Protein AF-A0A0F4YVZ3-F1 (afdb_monomer)

pLDDT: mean 77.2, std 19.36, range [23.41, 97.5]

Secondary structure (DSSP, 8-state):
-HHHHHTTSS-HHHHHHHHHHHHHHHHHHHHHHHHHTTTTS-GGGTT-HHHHHHHHHHHHHHHHHHHH-TT-GGGTS--HHHHHTTHHHHHHHHHHHHTHHHHTTS-SPPPEE-GGGGGTT-GGGGGSTTHHHHHHHHHHHHHHHHHHHHHHHHHH-HHHHHHHH-HHHHHHHHHTT-----HHHHHHTTTTTT----HHHHHHHHHHHHHHHHHTT-S-HHHHHHHHHHHH---EE-TTS-EE-TT----GGGHHHHHHHHHHHIIIIIS-HHHHHHHHHHHHHTTTTTT---HHHHHHHHHHHHHTT--SPPHHHHHHHHHTT--EEPPPS-TTHHHHH-HHHHHHHHHHHHHHHHHHHHHHHHH-HHHHHHHHHHHHHHHTTS-----HHHHHHHHH-HHHHHSSS---SHHHHHHHHHHHTT-S-TT-TTS-----------HHHHHHHHHHTTSS-HHHHHHHHHHHHHHHHHHHHHHHTS-THHHHHHHTTTTS---SHHHHTS-----------------------------------------------

Solvent-accessible surface area (backbone atoms only — not comparable to full-atom values): 33014 Å² total; per-residue (Å²): 110,46,71,39,37,76,69,65,76,41,51,50,45,57,56,25,52,54,47,46,52,51,51,50,51,46,42,51,50,51,55,48,51,52,66,75,39,53,93,78,44,55,85,93,46,68,73,33,33,65,58,54,47,53,54,52,49,51,56,50,40,52,54,47,24,76,77,69,35,83,88,35,69,76,53,71,51,90,48,76,62,43,62,72,73,35,42,72,53,41,49,45,47,51,54,51,23,68,44,21,75,45,69,78,69,50,75,68,79,69,72,38,83,36,72,59,64,82,30,33,93,48,60,77,63,62,75,43,86,61,40,64,56,50,51,55,50,39,53,48,50,54,34,44,49,50,47,53,54,40,46,47,41,52,52,70,40,56,67,64,38,26,73,75,62,35,59,71,54,27,54,50,40,39,74,52,29,76,69,82,56,34,63,60,59,58,43,49,44,33,21,60,68,84,50,48,53,30,59,47,28,38,54,48,52,49,52,49,51,54,49,39,71,58,56,50,88,81,53,53,28,48,56,59,51,48,54,50,45,56,69,76,50,82,59,44,71,46,100,82,73,44,79,40,52,88,85,60,87,75,56,80,90,53,42,64,60,53,52,49,51,49,51,45,49,53,32,60,63,75,55,29,57,43,34,56,50,44,50,53,36,47,68,62,42,67,84,52,73,84,82,65,81,54,68,75,55,51,54,46,50,51,52,54,30,43,76,71,70,47,54,81,65,49,76,64,40,51,53,31,40,59,74,64,62,64,51,68,44,61,64,64,87,55,54,59,46,54,44,40,68,27,59,50,55,40,12,46,55,52,46,51,52,50,49,49,48,45,47,50,51,28,54,48,53,62,73,39,63,60,65,51,49,52,49,51,53,49,46,50,31,44,59,70,72,74,40,91,75,85,55,69,68,58,53,48,51,47,70,77,31,30,45,47,62,37,73,67,48,84,57,72,44,76,65,50,41,50,51,38,50,31,49,73,74,65,72,46,62,93,76,71,67,80,62,76,85,74,73,81,64,57,59,66,68,56,68,58,56,56,41,52,50,33,36,60,67,71,74,41,53,69,72,58,44,52,51,57,46,49,55,49,52,51,51,51,50,50,52,52,53,53,62,70,62,61,56,69,68,69,59,58,63,55,59,75,56,71,81,56,81,90,75,67,70,66,68,78,75,71,80,76,84,94,79,84,88,82,85,82,84,85,77,80,87,85,82,92,84,81,90,84,84,88,82,83,88,81,90,90,87,81,89,82,84,88,81,88,86,88,87,87,88,88,80,86,133

Structure (mmCIF, N/CA/C/O backbone):
data_AF-A0A0F4YVZ3-F1
#
_entry.id   AF-A0A0F4YVZ3-F1
#
loop_
_atom_site.group_PDB
_atom_site.id
_atom_site.type_symbol
_atom_site.label_atom_id
_atom_site.label_alt_id
_atom_site.label_comp_id
_atom_site.label_asym_id
_atom_site.label_entity_id
_atom_site.label_seq_id
_atom_site.pdbx_PDB_ins_code
_atom_site.Cartn_x
_atom_site.Cartn_y
_atom_site.Cartn_z
_atom_site.occupancy
_atom_site.B_iso_or_equiv
_atom_site.auth_seq_id
_atom_site.auth_comp_id
_atom_site.auth_asym_id
_atom_site.auth_atom_id
_atom_site.pdbx_PDB_model_num
ATOM 1 N N . PRO A 1 1 ? -0.438 -17.905 0.344 1.00 37.91 1 PRO A N 1
ATOM 2 C CA . PRO A 1 1 ? -0.960 -16.528 0.194 1.00 37.91 1 PRO A CA 1
ATOM 3 C C . PRO A 1 1 ? -2.198 -16.424 -0.717 1.00 37.91 1 PRO A C 1
ATOM 5 O O . PRO A 1 1 ? -3.290 -16.211 -0.208 1.00 37.91 1 PRO A O 1
ATOM 8 N N . GLY A 1 2 ? -2.071 -16.545 -2.046 1.00 35.28 2 GLY A N 1
ATOM 9 C CA . GLY A 1 2 ? -3.174 -16.170 -2.948 1.00 35.28 2 GLY A CA 1
ATOM 10 C C . GLY A 1 2 ? -4.212 -17.259 -3.270 1.00 35.28 2 GLY A C 1
ATOM 11 O O . GLY A 1 2 ? -5.335 -16.912 -3.624 1.00 35.28 2 GLY A O 1
ATOM 12 N N . GLN A 1 3 ? -3.920 -18.554 -3.070 1.00 40.25 3 GLN A N 1
ATOM 13 C CA . GLN A 1 3 ? -4.997 -19.563 -2.995 1.00 40.25 3 GLN A CA 1
ATOM 14 C C . GLN A 1 3 ? -5.904 -19.294 -1.788 1.00 40.25 3 GLN A C 1
ATOM 16 O O . GLN A 1 3 ? -7.119 -19.426 -1.877 1.00 40.25 3 GLN A O 1
ATOM 21 N N . ASP A 1 4 ? -5.303 -18.876 -0.680 1.00 50.62 4 ASP A N 1
ATOM 22 C CA . ASP A 1 4 ? -5.972 -18.625 0.594 1.00 50.62 4 ASP A CA 1
ATOM 23 C C . ASP A 1 4 ? -6.778 -17.317 0.504 1.00 50.62 4 ASP A C 1
ATOM 25 O O . ASP A 1 4 ? -7.923 -17.257 0.940 1.00 50.62 4 ASP A O 1
ATOM 29 N N . LEU A 1 5 ? -6.251 -16.302 -0.195 1.00 53.94 5 LEU A N 1
ATOM 30 C CA . LEU A 1 5 ? -6.986 -15.083 -0.554 1.00 53.94 5 LEU A CA 1
ATOM 31 C C . LEU A 1 5 ? -8.211 -15.389 -1.442 1.00 53.94 5 LEU A C 1
ATOM 33 O O . LEU A 1 5 ? -9.300 -14.889 -1.174 1.00 53.94 5 LEU A O 1
ATOM 37 N N . LYS A 1 6 ? -8.074 -16.287 -2.433 1.00 56.66 6 LYS A N 1
ATOM 38 C CA . LYS A 1 6 ? -9.193 -16.778 -3.270 1.00 56.66 6 LYS A CA 1
ATOM 39 C C . LYS A 1 6 ? -10.234 -17.601 -2.495 1.00 56.66 6 LYS A C 1
ATOM 41 O O . LYS A 1 6 ? -11.379 -17.676 -2.930 1.00 56.66 6 LYS A O 1
ATOM 46 N N . LYS A 1 7 ? -9.867 -18.187 -1.350 1.00 67.00 7 LYS A N 1
ATOM 47 C CA . LYS A 1 7 ? -10.786 -18.855 -0.405 1.00 67.00 7 LYS A CA 1
ATOM 48 C C . LYS A 1 7 ? -11.348 -17.914 0.673 1.00 67.00 7 LYS A C 1
ATOM 50 O O . LYS A 1 7 ? -12.203 -18.333 1.446 1.00 67.00 7 LYS A O 1
ATOM 55 N N . GLY A 1 8 ? -10.874 -16.667 0.751 1.00 63.34 8 GLY A N 1
ATOM 56 C CA . GLY A 1 8 ? -11.217 -15.714 1.815 1.00 63.34 8 GLY A CA 1
ATOM 57 C C . GLY A 1 8 ? -10.506 -15.953 3.157 1.00 63.34 8 GLY A C 1
ATOM 58 O O . GLY A 1 8 ? -10.843 -15.305 4.144 1.00 63.34 8 GLY A O 1
ATOM 59 N N . GLU A 1 9 ? -9.522 -16.855 3.210 1.00 72.19 9 GLU A N 1
ATOM 60 C CA . GLU A 1 9 ? -8.746 -17.196 4.412 1.00 72.19 9 GLU A CA 1
ATOM 61 C C . GLU A 1 9 ? -7.706 -16.113 4.768 1.00 72.19 9 GLU A C 1
ATOM 63 O O . GLU A 1 9 ? -7.396 -15.913 5.942 1.00 72.19 9 GLU A O 1
ATOM 68 N N . ILE A 1 10 ? -7.196 -15.375 3.773 1.00 74.50 10 ILE A N 1
ATOM 69 C CA . ILE A 1 10 ? -6.308 -14.216 3.965 1.00 74.50 10 ILE A CA 1
ATOM 70 C C . ILE A 1 10 ? -6.999 -12.964 3.423 1.00 74.50 10 ILE A C 1
ATOM 72 O O . ILE A 1 10 ? -7.378 -12.912 2.255 1.00 74.50 10 ILE A O 1
ATOM 76 N N . THR A 1 11 ? -7.132 -11.927 4.254 1.00 84.19 11 THR A N 1
ATOM 77 C CA . THR A 1 11 ? -7.681 -10.631 3.817 1.00 84.19 11 THR A CA 1
ATOM 78 C C . THR A 1 11 ? -6.596 -9.743 3.197 1.00 84.19 11 THR A C 1
ATOM 80 O O . THR A 1 11 ? -5.416 -9.863 3.536 1.00 84.19 11 THR A O 1
ATOM 83 N N . LEU A 1 12 ? -6.990 -8.790 2.342 1.00 86.56 12 LEU A N 1
ATOM 84 C CA . LEU A 1 12 ? -6.074 -7.819 1.715 1.00 86.56 12 LEU A CA 1
ATOM 85 C C . LEU A 1 12 ? -5.188 -7.072 2.729 1.00 86.56 12 LEU A C 1
ATOM 87 O O . LEU A 1 12 ? -4.022 -6.799 2.452 1.00 86.56 12 LEU A O 1
ATOM 91 N N . ILE A 1 13 ? -5.724 -6.777 3.916 1.00 87.44 13 ILE A N 1
ATOM 92 C CA . ILE A 1 13 ? -4.997 -6.103 5.001 1.00 87.44 13 ILE A CA 1
ATOM 93 C C . ILE A 1 13 ? -3.876 -6.993 5.548 1.00 87.44 13 ILE A C 1
ATOM 95 O O . ILE A 1 13 ? -2.760 -6.514 5.726 1.00 87.44 13 ILE A O 1
ATOM 99 N N . HIS A 1 14 ? -4.139 -8.286 5.770 1.00 87.06 14 HIS A N 1
ATOM 100 C CA . HIS A 1 14 ? -3.103 -9.228 6.204 1.00 87.06 14 HIS A CA 1
ATOM 101 C C . HIS A 1 14 ? -2.019 -9.377 5.133 1.00 87.06 14 HIS A C 1
ATOM 103 O O . HIS A 1 14 ? -0.839 -9.277 5.452 1.00 87.06 14 HIS A O 1
ATOM 109 N N . ALA A 1 15 ? -2.407 -9.532 3.861 1.00 87.31 15 ALA A N 1
ATOM 110 C CA . ALA A 1 15 ? -1.461 -9.612 2.747 1.00 87.31 15 ALA A CA 1
ATOM 111 C C . ALA A 1 15 ? -0.570 -8.358 2.652 1.00 87.31 15 ALA A C 1
ATOM 113 O O . ALA A 1 15 ? 0.648 -8.471 2.516 1.00 87.31 15 ALA A O 1
ATOM 114 N N . THR A 1 16 ? -1.165 -7.171 2.797 1.00 90.25 16 THR A N 1
ATOM 115 C CA . THR A 1 16 ? -0.452 -5.885 2.794 1.00 90.25 16 THR A CA 1
ATOM 116 C C . THR A 1 16 ? 0.491 -5.748 3.982 1.00 90.25 16 THR A C 1
ATOM 118 O O . THR A 1 16 ? 1.650 -5.395 3.791 1.00 90.25 16 THR A O 1
ATOM 121 N N . LEU A 1 17 ? 0.038 -6.065 5.199 1.00 89.50 17 LEU A N 1
ATOM 122 C CA . LEU A 1 17 ? 0.870 -5.979 6.398 1.00 89.50 17 LEU A CA 1
ATOM 123 C C . LEU A 1 17 ? 2.050 -6.958 6.334 1.00 89.50 17 LEU A C 1
ATOM 125 O O . LEU A 1 17 ? 3.182 -6.554 6.580 1.00 89.50 17 LEU A O 1
ATOM 129 N N . SER A 1 18 ? 1.816 -8.218 5.953 1.00 89.62 18 SER A N 1
ATOM 130 C CA . SER A 1 18 ? 2.891 -9.199 5.766 1.00 89.62 18 SER A CA 1
ATOM 131 C C . SER A 1 18 ? 3.879 -8.760 4.685 1.00 89.62 18 SER A C 1
ATOM 133 O O . SER A 1 18 ? 5.083 -8.832 4.906 1.00 89.62 18 SER A O 1
ATOM 135 N N . THR A 1 19 ? 3.391 -8.234 3.560 1.00 90.50 19 THR A N 1
ATOM 136 C CA . THR A 1 19 ? 4.243 -7.693 2.490 1.00 90.50 19 THR A CA 1
ATOM 137 C C . THR A 1 19 ? 5.082 -6.512 2.973 1.00 90.50 19 THR A C 1
ATOM 139 O O . THR A 1 19 ? 6.290 -6.501 2.766 1.00 90.50 19 THR A O 1
ATOM 142 N N . ALA A 1 20 ? 4.477 -5.551 3.672 1.00 91.12 20 ALA A N 1
ATOM 143 C CA . ALA A 1 20 ? 5.172 -4.401 4.245 1.00 91.12 20 ALA A CA 1
ATOM 144 C C . ALA A 1 20 ? 6.302 -4.824 5.202 1.00 91.12 20 ALA A C 1
ATOM 146 O O . ALA A 1 20 ? 7.406 -4.288 5.132 1.00 91.12 20 ALA A O 1
ATOM 147 N N . VAL A 1 21 ? 6.049 -5.830 6.048 1.00 90.94 21 VAL A N 1
ATOM 148 C CA . VAL A 1 21 ? 7.061 -6.438 6.925 1.00 90.94 21 VAL A CA 1
ATOM 149 C C . VAL A 1 21 ? 8.173 -7.106 6.105 1.00 90.94 21 VAL A C 1
ATOM 151 O O . VAL A 1 21 ? 9.344 -6.858 6.372 1.00 90.94 21 VAL A O 1
ATOM 154 N N . CYS A 1 22 ? 7.841 -7.907 5.088 1.00 91.19 22 CYS A N 1
ATOM 155 C CA . CYS A 1 22 ? 8.832 -8.564 4.228 1.00 91.19 22 CYS A CA 1
ATOM 156 C C . CYS A 1 22 ? 9.723 -7.563 3.474 1.00 91.19 22 CYS A C 1
ATOM 158 O O . CYS A 1 22 ? 10.937 -7.744 3.447 1.00 91.19 22 CYS A O 1
ATOM 160 N N . LEU A 1 23 ? 9.151 -6.494 2.911 1.00 91.25 23 LEU A N 1
ATOM 161 C CA . LEU A 1 23 ? 9.907 -5.452 2.205 1.00 91.25 23 LEU A CA 1
ATOM 162 C C . LEU A 1 23 ? 10.869 -4.698 3.129 1.00 91.25 23 LEU A C 1
ATOM 164 O O . LEU A 1 23 ? 11.964 -4.338 2.705 1.00 91.25 23 LEU A O 1
ATOM 168 N N . GLU A 1 24 ? 10.490 -4.483 4.388 1.00 91.00 24 GLU A N 1
ATOM 169 C CA . GLU A 1 24 ? 11.362 -3.859 5.386 1.00 91.00 24 GLU A CA 1
ATOM 170 C C . GLU A 1 24 ? 12.449 -4.826 5.891 1.00 91.00 24 GLU A C 1
ATOM 172 O O . GLU A 1 24 ? 13.587 -4.410 6.096 1.00 91.00 24 GLU A O 1
ATOM 177 N N . LEU A 1 25 ? 12.160 -6.128 6.009 1.00 91.19 25 LEU A N 1
ATOM 178 C CA . LEU A 1 25 ? 13.180 -7.149 6.291 1.00 91.19 25 LEU A CA 1
ATOM 179 C C . LEU A 1 25 ? 14.215 -7.259 5.161 1.00 91.19 25 LEU A C 1
ATOM 181 O O . LEU A 1 25 ? 15.408 -7.327 5.446 1.00 91.19 25 LEU A O 1
ATOM 185 N N . VAL A 1 26 ? 13.784 -7.219 3.893 1.00 91.31 26 VAL A N 1
ATOM 186 C CA . VAL A 1 26 ? 14.695 -7.186 2.733 1.00 91.31 26 VAL A CA 1
ATOM 187 C C . VAL A 1 26 ? 15.567 -5.932 2.765 1.00 91.31 26 VAL A C 1
ATOM 189 O O . VAL A 1 26 ? 16.772 -6.040 2.573 1.00 91.31 26 VAL A O 1
ATOM 192 N N . ARG A 1 27 ? 15.001 -4.764 3.091 1.00 90.50 27 ARG A N 1
ATOM 193 C CA . ARG A 1 27 ? 15.754 -3.505 3.234 1.00 90.50 27 ARG A CA 1
ATOM 194 C C . ARG A 1 27 ? 16.819 -3.569 4.333 1.00 90.50 27 ARG A C 1
ATOM 196 O O . ARG A 1 27 ? 17.931 -3.080 4.148 1.00 90.50 27 ARG A O 1
ATOM 203 N N . LEU A 1 28 ? 16.487 -4.171 5.477 1.00 90.75 28 LEU A N 1
ATOM 204 C CA . LEU A 1 28 ? 17.422 -4.359 6.589 1.00 90.75 28 LEU A CA 1
ATOM 205 C C . LEU A 1 28 ? 18.543 -5.346 6.229 1.00 90.75 28 LEU A C 1
ATOM 207 O O . LEU A 1 28 ? 19.702 -5.071 6.534 1.00 90.75 28 LEU A O 1
ATOM 211 N N . ALA A 1 29 ? 18.219 -6.444 5.539 1.00 90.31 29 ALA A N 1
ATOM 212 C CA . ALA A 1 29 ? 19.204 -7.405 5.047 1.00 90.31 29 ALA A CA 1
ATOM 213 C C . ALA A 1 29 ? 20.108 -6.803 3.954 1.00 90.31 29 ALA A C 1
ATOM 215 O O . ALA A 1 29 ? 21.317 -7.022 3.973 1.00 90.31 29 ALA A O 1
ATOM 216 N N . GLU A 1 30 ? 19.549 -5.997 3.043 1.00 87.25 30 GLU A N 1
ATOM 217 C CA . GLU A 1 30 ? 20.301 -5.220 2.051 1.00 87.25 30 GLU A CA 1
ATOM 218 C C . GLU A 1 30 ? 21.317 -4.312 2.764 1.00 87.25 30 GLU A C 1
ATOM 220 O O . GLU A 1 30 ? 22.521 -4.439 2.539 1.00 87.25 30 GLU A O 1
ATOM 225 N N . GLU A 1 31 ? 20.869 -3.475 3.708 1.00 88.44 31 GLU A N 1
ATOM 226 C CA . GLU A 1 31 ? 21.764 -2.647 4.528 1.00 88.44 31 GLU A CA 1
ATOM 227 C C . GLU A 1 31 ? 22.859 -3.452 5.249 1.00 88.44 31 GLU A C 1
ATOM 229 O O . GLU A 1 31 ? 23.993 -2.980 5.348 1.00 88.44 31 GLU A O 1
ATOM 234 N N . GLU A 1 32 ? 22.535 -4.624 5.802 1.00 89.75 32 GLU A N 1
ATOM 235 C CA . GLU A 1 32 ? 23.493 -5.472 6.517 1.00 89.75 32 GLU A CA 1
ATOM 236 C C . GLU A 1 32 ? 24.575 -6.011 5.572 1.00 89.75 32 GLU A C 1
ATOM 238 O O . GLU A 1 32 ? 25.763 -5.908 5.882 1.00 89.75 32 GLU A O 1
ATOM 243 N N . VAL A 1 33 ? 24.189 -6.492 4.386 1.00 85.81 33 VAL A N 1
ATOM 244 C CA . VAL A 1 33 ? 25.120 -6.951 3.343 1.00 85.81 33 VAL A CA 1
ATOM 245 C C . VAL A 1 33 ? 26.056 -5.818 2.914 1.00 85.81 33 VAL A C 1
ATOM 247 O O . VAL A 1 33 ? 27.273 -6.004 2.943 1.00 85.81 33 VAL A O 1
ATOM 250 N N . TYR A 1 34 ? 25.545 -4.620 2.604 1.00 84.06 34 TYR A N 1
ATOM 251 C CA . TYR A 1 34 ? 26.421 -3.493 2.248 1.00 84.06 34 TYR A CA 1
ATOM 252 C C . TYR A 1 34 ? 27.372 -3.109 3.395 1.00 84.06 34 TYR A C 1
ATOM 254 O O . TYR A 1 34 ? 28.550 -2.868 3.139 1.00 84.06 34 TYR A O 1
ATOM 262 N N . LYS A 1 35 ? 26.918 -3.130 4.659 1.00 86.94 35 LYS A N 1
ATOM 263 C CA . LYS A 1 35 ? 27.773 -2.868 5.838 1.00 86.94 35 LYS A CA 1
ATOM 264 C C . LYS A 1 35 ? 28.850 -3.938 6.052 1.00 86.94 35 LYS A C 1
ATOM 266 O O . LYS A 1 35 ? 29.956 -3.598 6.465 1.00 86.94 35 LYS A O 1
ATOM 271 N N . MET A 1 36 ? 28.555 -5.210 5.780 1.00 88.06 36 MET A N 1
ATOM 272 C CA . MET A 1 36 ? 29.529 -6.306 5.890 1.00 88.06 36 MET A CA 1
ATOM 273 C C . MET A 1 36 ? 30.582 -6.273 4.774 1.00 88.06 36 MET A C 1
ATOM 275 O O . MET A 1 36 ? 31.735 -6.630 5.012 1.00 88.06 36 MET A O 1
ATOM 279 N N . PHE A 1 37 ? 30.209 -5.817 3.575 1.00 84.19 37 PHE A N 1
ATOM 280 C CA . PHE A 1 37 ? 31.052 -5.853 2.376 1.00 84.19 37 PHE A CA 1
ATOM 281 C C . PHE A 1 37 ? 31.500 -4.460 1.885 1.00 84.19 37 PHE A C 1
ATOM 283 O O . PHE A 1 37 ? 31.770 -4.280 0.697 1.00 84.19 37 PHE A O 1
ATOM 290 N N . LEU A 1 38 ? 31.663 -3.484 2.790 1.00 81.94 38 LEU A N 1
ATOM 291 C CA . LEU A 1 38 ? 32.152 -2.121 2.482 1.00 81.94 38 LEU A CA 1
ATOM 292 C C . LEU A 1 38 ? 33.515 -2.076 1.759 1.00 81.94 38 LEU A C 1
ATOM 294 O O . LEU A 1 38 ? 33.843 -1.088 1.114 1.00 81.94 38 LEU A O 1
ATOM 298 N N . SER A 1 39 ? 34.332 -3.128 1.850 1.00 83.75 39 SER A N 1
ATOM 299 C CA . SER A 1 39 ? 35.589 -3.245 1.092 1.00 83.75 39 SER A CA 1
ATOM 300 C C . SER A 1 39 ? 35.396 -3.662 -0.374 1.00 83.75 39 SER A C 1
ATOM 302 O O . SER A 1 39 ? 36.324 -3.540 -1.171 1.00 83.75 39 SER A O 1
ATOM 304 N N . VAL A 1 40 ? 34.212 -4.171 -0.729 1.00 81.44 40 VAL A N 1
ATOM 305 C CA . VAL A 1 40 ? 33.849 -4.688 -2.061 1.00 81.44 40 VAL A CA 1
ATOM 306 C C . VAL A 1 40 ? 32.963 -3.697 -2.825 1.00 81.44 40 VAL A C 1
ATOM 308 O O . VAL A 1 40 ? 33.046 -3.630 -4.057 1.00 81.44 40 VAL A O 1
ATOM 311 N N . PHE A 1 41 ? 32.146 -2.928 -2.098 1.00 80.00 41 PHE A N 1
ATOM 312 C CA . PHE A 1 41 ? 31.258 -1.885 -2.612 1.00 80.00 41 PHE A CA 1
ATOM 313 C C . PHE A 1 41 ? 31.826 -0.489 -2.292 1.00 80.00 41 PHE A C 1
ATOM 315 O O . PHE A 1 41 ? 31.909 -0.135 -1.117 1.00 80.00 41 PHE A O 1
ATOM 322 N N . PRO A 1 42 ? 32.214 0.320 -3.297 1.00 78.12 42 PRO A N 1
ATOM 323 C CA . PRO A 1 42 ? 32.620 1.708 -3.081 1.00 78.12 42 PRO A CA 1
ATOM 324 C C . PRO A 1 42 ? 31.517 2.521 -2.391 1.00 78.12 42 PRO A C 1
ATOM 326 O O . PRO A 1 42 ? 30.338 2.327 -2.682 1.00 78.12 42 PRO A O 1
ATOM 329 N N . GLU A 1 43 ? 31.875 3.503 -1.554 1.00 77.12 43 GLU A N 1
ATOM 330 C CA . GLU A 1 43 ? 30.876 4.330 -0.848 1.00 77.12 43 GLU A CA 1
ATOM 331 C C . GLU A 1 43 ? 29.899 5.053 -1.797 1.00 77.12 43 GLU A C 1
ATOM 333 O O . GLU A 1 43 ? 28.746 5.295 -1.438 1.00 77.12 43 GLU A O 1
ATOM 338 N N . SER A 1 44 ? 30.340 5.348 -3.025 1.00 73.31 44 SER A N 1
ATOM 339 C CA . SER A 1 44 ? 29.542 5.936 -4.108 1.00 73.31 44 SER A CA 1
ATOM 340 C C . SER A 1 44 ? 28.516 4.987 -4.747 1.00 73.31 44 SER A C 1
ATOM 342 O O . SER A 1 44 ? 27.668 5.448 -5.506 1.00 73.31 44 SER A O 1
ATOM 344 N N . GLU A 1 45 ? 28.591 3.682 -4.473 1.00 70.38 45 GLU A N 1
ATOM 345 C CA . GLU A 1 45 ? 27.723 2.632 -5.035 1.00 70.38 45 GLU A CA 1
ATOM 346 C C . GLU A 1 45 ? 26.831 1.948 -3.982 1.00 70.38 45 GLU A C 1
ATOM 348 O O . GLU A 1 45 ? 26.087 1.016 -4.305 1.00 70.38 45 GLU A O 1
ATOM 353 N N . ASN A 1 46 ? 26.885 2.403 -2.725 1.00 66.62 46 ASN A N 1
ATOM 354 C CA . ASN A 1 46 ? 26.082 1.871 -1.625 1.00 66.62 46 ASN A CA 1
ATOM 355 C C . ASN A 1 46 ? 24.586 1.791 -1.995 1.00 66.62 46 ASN A C 1
ATOM 357 O O . ASN A 1 46 ? 23.994 2.784 -2.418 1.00 66.62 46 ASN A O 1
ATOM 361 N N . LEU A 1 47 ? 23.975 0.616 -1.786 1.00 73.25 47 LEU A N 1
ATOM 362 C CA . LEU A 1 47 ? 22.564 0.306 -2.089 1.00 73.25 47 LEU A CA 1
ATOM 363 C C . LEU A 1 47 ? 22.189 0.307 -3.593 1.00 73.25 47 LEU A C 1
ATOM 365 O O . LEU A 1 47 ? 21.012 0.395 -3.943 1.00 73.25 47 LEU A O 1
ATOM 369 N N . SER A 1 48 ? 23.160 0.205 -4.509 1.00 85.00 48 SER A N 1
ATOM 370 C CA . SER A 1 48 ? 22.896 0.043 -5.948 1.00 85.00 48 SER A CA 1
ATOM 371 C C . SER A 1 48 ? 22.701 -1.426 -6.341 1.00 85.00 48 SER A C 1
ATOM 373 O O . SER A 1 48 ? 23.659 -2.203 -6.323 1.00 85.00 48 SER A O 1
ATOM 375 N N . TYR A 1 49 ? 21.500 -1.788 -6.810 1.00 88.25 49 TYR A N 1
ATOM 376 C CA . TYR A 1 49 ? 21.206 -3.115 -7.375 1.00 88.25 49 TYR A CA 1
ATOM 377 C C . TYR A 1 49 ? 22.200 -3.500 -8.483 1.00 88.25 49 TYR A C 1
ATOM 379 O O . TYR A 1 49 ? 22.683 -4.626 -8.505 1.00 88.25 49 TYR A O 1
ATOM 387 N N . VAL A 1 50 ? 22.593 -2.547 -9.340 1.00 85.25 50 VAL A N 1
ATOM 388 C CA . VAL A 1 50 ? 23.596 -2.767 -10.402 1.00 85.25 50 VAL A CA 1
ATOM 389 C C . VAL A 1 50 ? 24.944 -3.187 -9.825 1.00 85.25 50 VAL A C 1
ATOM 391 O O . VAL A 1 50 ? 25.590 -4.075 -10.370 1.00 85.25 50 VAL A O 1
ATOM 394 N N . ALA A 1 51 ? 25.371 -2.586 -8.711 1.00 85.00 51 ALA A N 1
ATOM 395 C CA . ALA A 1 51 ? 26.629 -2.958 -8.075 1.00 85.00 51 ALA A CA 1
ATOM 396 C C . ALA A 1 51 ? 26.556 -4.389 -7.523 1.00 85.00 51 ALA A C 1
ATOM 398 O O . ALA A 1 51 ? 27.485 -5.165 -7.734 1.00 85.00 51 ALA A O 1
ATOM 399 N N . LEU A 1 52 ? 25.441 -4.774 -6.887 1.00 84.38 52 LEU A N 1
ATOM 400 C CA . LEU A 1 52 ? 25.243 -6.146 -6.414 1.00 84.38 52 LEU A CA 1
ATOM 401 C C . LEU A 1 52 ? 25.215 -7.150 -7.576 1.00 84.38 52 LEU A C 1
ATOM 403 O O . LEU A 1 52 ? 25.971 -8.121 -7.552 1.00 84.38 52 LEU A O 1
ATOM 407 N N . VAL A 1 53 ? 24.397 -6.896 -8.604 1.00 82.94 53 VAL A N 1
ATOM 408 C CA . VAL A 1 53 ? 24.295 -7.755 -9.792 1.00 82.94 53 VAL A CA 1
ATOM 409 C C . VAL A 1 53 ? 25.643 -7.882 -10.479 1.00 82.94 53 VAL A C 1
ATOM 411 O O . VAL A 1 53 ? 26.060 -9.000 -10.733 1.00 82.94 53 VAL A O 1
ATOM 414 N N . ASN A 1 54 ? 26.389 -6.796 -10.686 1.00 80.44 54 ASN A N 1
ATOM 415 C CA . ASN A 1 54 ? 27.716 -6.879 -11.296 1.00 80.44 54 ASN A CA 1
ATOM 416 C C . ASN A 1 54 ? 28.685 -7.742 -10.473 1.00 80.44 54 ASN A C 1
ATOM 418 O O . ASN A 1 54 ? 29.507 -8.437 -11.061 1.00 80.44 54 ASN A O 1
ATOM 422 N N . LYS A 1 55 ? 28.626 -7.744 -9.133 1.00 81.75 55 LYS A N 1
ATOM 423 C CA . LYS A 1 55 ? 29.479 -8.638 -8.324 1.00 81.75 55 LYS A CA 1
ATOM 424 C C . LYS A 1 55 ? 29.039 -10.102 -8.428 1.00 81.75 55 LYS A C 1
ATOM 426 O O . LYS A 1 55 ? 29.899 -10.966 -8.578 1.00 81.75 55 LYS A O 1
ATOM 431 N N . ILE A 1 56 ? 27.733 -10.376 -8.377 1.00 77.81 56 ILE A N 1
ATOM 432 C CA . ILE A 1 56 ? 27.180 -11.738 -8.488 1.00 77.81 56 ILE A CA 1
ATOM 433 C C . ILE A 1 56 ? 27.407 -12.294 -9.898 1.00 77.81 56 ILE A C 1
ATOM 435 O O . ILE A 1 56 ? 28.015 -13.349 -10.040 1.00 77.81 56 ILE A O 1
ATOM 439 N N . TYR A 1 57 ? 27.002 -11.550 -10.928 1.00 73.44 57 TYR A N 1
ATOM 440 C CA . TYR A 1 57 ? 27.147 -11.915 -12.333 1.00 73.44 57 TYR A CA 1
ATOM 441 C C . TYR A 1 57 ? 28.609 -12.138 -12.705 1.00 73.44 57 TYR A C 1
ATOM 443 O O . TYR A 1 57 ? 28.920 -13.177 -13.261 1.00 73.44 57 TYR A O 1
ATOM 451 N N . ASN A 1 58 ? 29.539 -11.244 -12.340 1.00 73.88 58 ASN A N 1
ATOM 452 C CA . ASN A 1 58 ? 30.956 -11.509 -12.612 1.00 73.88 58 ASN A CA 1
ATOM 453 C C . ASN A 1 58 ? 31.471 -12.739 -11.848 1.00 73.88 58 ASN A C 1
ATOM 455 O O . ASN A 1 58 ? 32.318 -13.448 -12.374 1.00 73.88 58 ASN A O 1
ATOM 459 N N . SER A 1 59 ? 30.974 -13.034 -10.640 1.00 74.56 59 SER A N 1
ATOM 460 C CA . SER A 1 59 ? 31.362 -14.259 -9.927 1.00 74.56 59 SER A CA 1
ATOM 461 C C . SER A 1 59 ? 30.836 -15.533 -10.599 1.00 74.56 59 SER A C 1
ATOM 463 O O . SER A 1 59 ? 31.538 -16.541 -10.591 1.00 74.56 59 SER A O 1
ATOM 465 N N . ASP A 1 60 ? 29.622 -15.503 -11.150 1.00 75.25 60 ASP A N 1
ATOM 466 C CA . ASP A 1 60 ? 28.996 -16.633 -11.849 1.00 75.25 60 ASP A CA 1
ATOM 467 C C . ASP A 1 60 ? 29.561 -16.808 -13.269 1.00 75.25 60 ASP A C 1
ATOM 469 O O . ASP A 1 60 ? 30.021 -17.888 -13.635 1.00 75.25 60 ASP A O 1
ATOM 473 N N . ALA A 1 61 ? 29.639 -15.717 -14.032 1.00 65.94 61 ALA A N 1
ATOM 474 C CA . ALA A 1 61 ? 30.206 -15.677 -15.372 1.00 65.94 61 ALA A CA 1
ATOM 475 C C . ALA A 1 61 ? 31.704 -16.007 -15.381 1.00 65.94 61 ALA A C 1
ATOM 477 O O . ALA A 1 61 ? 32.151 -16.667 -16.308 1.00 65.94 61 ALA A O 1
ATOM 478 N N . LEU A 1 62 ? 32.490 -15.647 -14.353 1.00 60.94 62 LEU A N 1
ATOM 479 C CA . LEU A 1 62 ? 33.862 -16.165 -14.216 1.00 60.94 62 LEU A CA 1
ATOM 480 C C . LEU A 1 62 ? 33.881 -17.671 -13.925 1.00 60.94 62 LEU A C 1
ATOM 482 O O . LEU A 1 62 ? 34.800 -18.353 -14.367 1.00 60.94 62 LEU A O 1
ATOM 486 N N . GLY A 1 63 ? 32.884 -18.208 -13.216 1.00 67.81 63 GLY A N 1
ATOM 487 C CA . GLY A 1 63 ? 32.690 -19.654 -13.076 1.00 67.81 63 GLY A CA 1
ATOM 488 C C . GLY A 1 63 ? 32.493 -20.316 -14.441 1.00 67.81 63 GLY A C 1
ATOM 489 O O . GLY A 1 63 ? 33.312 -21.140 -14.841 1.00 67.81 63 GLY A O 1
ATOM 490 N N . ARG A 1 64 ? 31.478 -19.868 -15.193 1.00 66.75 64 ARG A N 1
ATOM 491 C CA . ARG A 1 64 ? 31.152 -20.370 -16.540 1.00 66.75 64 ARG A CA 1
ATOM 492 C C . ARG A 1 64 ? 32.284 -20.162 -17.553 1.00 66.75 64 ARG A C 1
ATOM 494 O O . ARG A 1 64 ? 32.631 -21.081 -18.285 1.00 66.75 64 ARG A O 1
ATOM 501 N N . ALA A 1 65 ? 32.929 -18.998 -17.569 1.00 55.72 65 ALA A N 1
ATOM 502 C CA . ALA A 1 65 ? 34.007 -18.683 -18.509 1.00 55.72 65 ALA A CA 1
ATOM 503 C C . ALA A 1 65 ? 35.308 -19.461 -18.239 1.00 55.72 65 ALA A C 1
ATOM 505 O O . ALA A 1 65 ? 36.100 -19.645 -19.161 1.00 55.72 65 ALA A O 1
ATOM 506 N N . ASN A 1 66 ? 35.531 -19.959 -17.016 1.00 61.97 66 ASN A N 1
ATOM 507 C CA . ASN A 1 66 ? 36.613 -20.915 -16.746 1.00 61.97 66 ASN A CA 1
ATOM 508 C C . ASN A 1 66 ? 36.331 -22.310 -17.340 1.00 61.97 66 ASN A C 1
ATOM 510 O O . ASN A 1 66 ? 37.268 -23.087 -17.523 1.00 61.97 66 ASN A O 1
ATOM 514 N N . GLU A 1 67 ? 35.067 -22.627 -17.630 1.00 62.84 67 GLU A N 1
ATOM 515 C CA . GLU A 1 67 ? 34.631 -23.896 -18.224 1.00 62.84 67 GLU A CA 1
ATOM 516 C C . GLU A 1 67 ? 34.462 -23.788 -19.756 1.00 62.84 67 GLU A C 1
ATOM 518 O O . GLU A 1 67 ? 34.846 -24.714 -20.470 1.00 62.84 67 GLU A O 1
ATOM 523 N N . HIS A 1 68 ? 33.975 -22.644 -20.261 1.00 58.28 68 HIS A N 1
ATOM 524 C CA . HIS A 1 68 ? 33.559 -22.440 -21.662 1.00 58.28 68 HIS A CA 1
ATOM 525 C C . HIS A 1 68 ? 34.333 -21.347 -22.436 1.00 58.28 68 HIS A C 1
ATOM 527 O O . HIS A 1 68 ? 34.399 -21.381 -23.663 1.00 58.28 68 HIS A O 1
ATOM 533 N N . GLY A 1 69 ? 34.991 -20.408 -21.748 1.00 56.75 69 GLY A N 1
ATOM 534 C CA . GLY A 1 69 ? 35.603 -19.212 -22.349 1.00 56.75 69 GLY A CA 1
ATOM 535 C C . GLY A 1 69 ? 34.713 -17.962 -22.267 1.00 56.75 69 GLY A C 1
ATOM 536 O O . GLY A 1 69 ? 33.513 -18.048 -22.034 1.00 56.75 69 GLY A O 1
ATOM 537 N N . ILE A 1 70 ? 35.319 -16.776 -22.410 1.00 48.91 70 ILE A N 1
ATOM 538 C CA . ILE A 1 70 ? 34.625 -15.476 -22.253 1.00 48.91 70 ILE A CA 1
ATOM 539 C C . ILE A 1 70 ? 33.767 -15.123 -23.480 1.00 48.91 70 ILE A C 1
ATOM 541 O O . ILE A 1 70 ? 32.742 -14.465 -23.332 1.00 48.91 70 ILE A O 1
ATOM 545 N N . ASP A 1 71 ? 34.168 -15.580 -24.668 1.00 57.50 71 ASP A N 1
ATOM 546 C CA . ASP A 1 71 ? 33.504 -15.274 -25.943 1.00 57.50 71 ASP A CA 1
ATOM 547 C C . ASP A 1 71 ? 32.391 -16.287 -26.309 1.00 57.50 71 ASP A C 1
ATOM 549 O O . ASP A 1 71 ? 31.878 -16.262 -27.427 1.00 57.50 71 ASP A O 1
ATOM 553 N N . ASP A 1 72 ? 32.039 -17.211 -25.404 1.00 67.19 72 ASP A N 1
ATOM 554 C CA . ASP A 1 72 ? 30.993 -18.217 -25.633 1.00 67.19 72 ASP A CA 1
ATOM 555 C C . ASP A 1 72 ? 29.590 -17.610 -25.401 1.00 67.19 72 ASP A C 1
ATOM 557 O O . ASP A 1 72 ? 29.331 -17.083 -24.314 1.00 67.19 72 ASP A O 1
ATOM 561 N N . PRO A 1 73 ? 28.644 -17.707 -26.359 1.00 64.50 73 PRO A N 1
ATOM 562 C CA . PRO A 1 73 ? 27.241 -17.347 -26.140 1.00 64.50 73 PRO A CA 1
ATOM 563 C C . PRO A 1 73 ? 26.591 -18.004 -24.904 1.00 64.50 73 PRO A C 1
ATOM 565 O O . PRO A 1 73 ? 25.709 -17.399 -24.293 1.00 64.50 73 PRO A O 1
ATOM 568 N N . GLU A 1 74 ? 27.038 -19.188 -24.464 1.00 66.44 74 GLU A N 1
ATOM 569 C CA . GLU A 1 74 ? 26.568 -19.821 -23.216 1.00 66.44 74 GLU A CA 1
ATOM 570 C C . GLU A 1 74 ? 26.938 -19.014 -21.950 1.00 66.44 74 GLU A C 1
ATOM 572 O O . GLU A 1 74 ? 26.233 -19.080 -20.933 1.00 66.44 74 GLU A O 1
ATOM 577 N N . ALA A 1 75 ? 27.979 -18.173 -22.003 1.00 61.09 75 ALA A N 1
ATOM 578 C CA . ALA A 1 75 ? 28.318 -17.241 -20.926 1.00 61.09 75 ALA A CA 1
ATOM 579 C C . ALA A 1 75 ? 27.323 -16.066 -20.814 1.00 61.09 75 ALA A C 1
ATOM 581 O O . ALA A 1 75 ? 27.206 -15.473 -19.742 1.00 61.09 75 ALA A O 1
ATOM 582 N N . LEU A 1 76 ? 26.580 -15.759 -21.887 1.00 60.69 76 LEU A N 1
ATOM 583 C CA . LEU A 1 76 ? 25.521 -14.737 -21.931 1.00 60.69 76 LEU A CA 1
ATOM 584 C C . LEU A 1 76 ? 24.103 -15.323 -21.787 1.00 60.69 76 LEU A C 1
ATOM 586 O O . LEU A 1 76 ? 23.137 -14.572 -21.636 1.00 60.69 76 LEU A O 1
ATOM 590 N N . ALA A 1 77 ? 23.961 -16.651 -21.816 1.00 69.25 77 ALA A N 1
ATOM 591 C CA . ALA A 1 77 ? 22.673 -17.323 -21.698 1.00 69.25 77 ALA A CA 1
ATOM 592 C C . ALA A 1 77 ? 22.008 -17.077 -20.330 1.00 69.25 77 ALA A C 1
ATOM 594 O O . ALA A 1 77 ? 22.668 -17.123 -19.284 1.00 69.25 77 ALA A O 1
ATOM 595 N N . ILE A 1 78 ? 20.681 -16.873 -20.350 1.00 67.19 78 ILE A N 1
ATOM 596 C CA . ILE A 1 78 ? 19.851 -16.627 -19.160 1.00 67.19 78 ILE A CA 1
ATOM 597 C C . ILE A 1 78 ? 19.786 -17.903 -18.307 1.00 67.19 78 ILE A C 1
ATOM 599 O O . ILE A 1 78 ? 19.025 -18.840 -18.578 1.00 67.19 78 ILE A O 1
ATOM 603 N N . SER A 1 79 ? 20.585 -17.909 -17.251 1.00 74.44 79 SER A N 1
ATOM 604 C CA . SER A 1 79 ? 20.743 -18.969 -16.263 1.00 74.44 79 SER A CA 1
ATOM 605 C C . SER A 1 79 ? 19.626 -18.968 -15.209 1.00 74.44 79 SER A C 1
ATOM 607 O O . SER A 1 79 ? 18.832 -18.033 -15.094 1.00 74.44 79 SER A O 1
ATOM 609 N N . ALA A 1 80 ? 19.603 -19.997 -14.357 1.00 73.06 80 ALA A N 1
ATOM 610 C CA . ALA A 1 80 ? 18.759 -20.002 -13.159 1.00 73.06 80 ALA A CA 1
ATOM 611 C C . ALA A 1 80 ? 19.187 -18.944 -12.116 1.00 73.06 80 ALA A C 1
ATOM 613 O O . ALA A 1 80 ? 18.371 -18.536 -11.288 1.00 73.06 80 ALA A O 1
ATOM 614 N N . PHE A 1 81 ? 20.442 -18.472 -12.154 1.00 71.50 81 PHE A N 1
ATOM 615 C CA . PHE A 1 81 ? 20.894 -17.369 -11.301 1.00 71.50 81 PHE A CA 1
ATOM 616 C C . PHE A 1 81 ? 20.248 -16.041 -11.699 1.00 71.50 81 PHE A C 1
ATOM 618 O O . PHE A 1 81 ? 19.911 -15.248 -10.822 1.00 71.50 81 PHE A O 1
ATOM 625 N N . ASP A 1 82 ? 19.999 -15.822 -12.989 1.00 66.00 82 ASP A N 1
ATOM 626 C CA . ASP A 1 82 ? 19.414 -14.573 -13.485 1.00 66.00 82 ASP A CA 1
ATOM 627 C C . ASP A 1 82 ? 17.946 -14.418 -13.051 1.00 66.00 82 ASP A C 1
ATOM 629 O O . ASP A 1 82 ? 17.493 -13.311 -12.755 1.00 66.00 82 ASP A O 1
ATOM 633 N N . GLU A 1 83 ? 17.219 -15.531 -12.909 1.00 71.75 83 GLU A N 1
ATOM 634 C CA . GLU A 1 83 ? 15.902 -15.562 -12.260 1.00 71.75 83 GLU A CA 1
ATOM 635 C C . GLU A 1 83 ? 16.009 -15.358 -10.736 1.00 71.75 83 GLU A C 1
ATOM 637 O O . GLU A 1 83 ? 15.204 -14.624 -10.164 1.00 71.75 83 GLU A O 1
ATOM 642 N N . PHE A 1 84 ? 17.029 -15.923 -10.075 1.00 72.25 84 PHE A N 1
ATOM 643 C CA . PHE A 1 84 ? 17.249 -15.786 -8.625 1.00 72.25 84 PHE A CA 1
ATOM 644 C C . PHE A 1 84 ? 17.549 -14.345 -8.169 1.00 72.25 84 PHE A C 1
ATOM 646 O O . PHE A 1 84 ? 17.065 -13.932 -7.116 1.00 72.25 84 PHE A O 1
ATOM 653 N N . ILE A 1 85 ? 18.311 -13.565 -8.946 1.00 75.50 85 ILE A N 1
ATOM 654 C CA . ILE A 1 85 ? 18.525 -12.124 -8.690 1.00 75.50 85 ILE A CA 1
ATOM 655 C C . ILE A 1 85 ? 17.517 -11.216 -9.417 1.00 75.50 85 ILE A C 1
ATOM 657 O O . ILE A 1 85 ? 17.662 -9.991 -9.385 1.00 75.50 85 ILE A O 1
ATOM 661 N N . PHE A 1 86 ? 16.484 -11.794 -10.039 1.00 82.06 86 PHE A N 1
ATOM 662 C CA . PHE A 1 86 ? 15.397 -11.098 -10.734 1.00 82.06 86 PHE A CA 1
ATOM 663 C C . PHE A 1 86 ? 15.858 -10.159 -11.868 1.00 82.06 86 PHE A C 1
ATOM 665 O O . PHE A 1 86 ? 15.298 -9.072 -12.027 1.00 82.06 86 PHE A O 1
ATOM 672 N N . ILE A 1 87 ? 16.856 -10.549 -12.678 1.00 81.00 87 ILE A N 1
ATOM 673 C CA . ILE A 1 87 ? 17.386 -9.712 -13.777 1.00 81.00 87 ILE A CA 1
ATOM 674 C C . ILE A 1 87 ? 16.291 -9.145 -14.697 1.00 81.00 87 ILE A C 1
ATOM 676 O 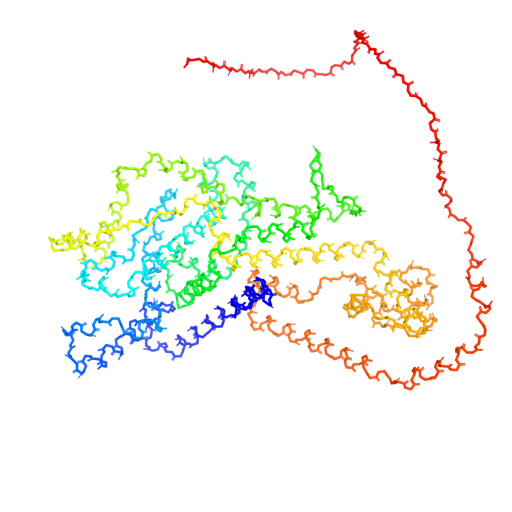O . ILE A 1 87 ? 16.379 -7.955 -14.989 1.00 81.00 87 ILE A O 1
ATOM 680 N N . PRO A 1 88 ? 15.259 -9.890 -15.148 1.00 85.69 88 PRO A N 1
ATOM 681 C CA . PRO A 1 88 ? 14.237 -9.329 -16.042 1.00 85.69 88 PRO A CA 1
ATOM 682 C C . PRO A 1 88 ? 13.490 -8.134 -15.424 1.00 85.69 88 PRO A C 1
ATOM 684 O O . PRO A 1 88 ? 13.299 -7.097 -16.067 1.00 85.69 88 PRO A O 1
ATOM 687 N N . VAL A 1 89 ? 13.148 -8.236 -14.136 1.00 92.69 89 VAL A N 1
ATOM 688 C CA . VAL A 1 89 ? 12.551 -7.141 -13.357 1.00 92.69 89 VAL A CA 1
ATOM 689 C C . VAL A 1 89 ? 13.569 -6.025 -13.131 1.00 92.69 89 VAL A C 1
ATOM 691 O O . VAL A 1 89 ? 13.247 -4.852 -13.305 1.00 92.69 89 VAL A O 1
ATOM 694 N N . GLY A 1 90 ? 14.815 -6.374 -12.807 1.00 91.19 90 GLY A N 1
ATOM 695 C CA . GLY A 1 90 ? 15.923 -5.434 -12.666 1.00 91.19 90 GLY A CA 1
ATOM 696 C C . GLY A 1 90 ? 16.153 -4.582 -13.917 1.00 91.19 90 GLY A C 1
ATOM 697 O O . GLY A 1 90 ? 16.266 -3.364 -13.800 1.00 91.19 90 GLY A O 1
ATOM 698 N N . ARG A 1 91 ? 16.153 -5.193 -15.109 1.00 88.44 91 ARG A N 1
ATOM 699 C CA . ARG A 1 91 ? 16.258 -4.525 -16.420 1.00 88.44 91 ARG A CA 1
ATOM 700 C C . ARG A 1 91 ? 15.101 -3.557 -16.648 1.00 88.44 91 ARG A C 1
ATOM 702 O O . ARG A 1 91 ? 15.345 -2.369 -16.852 1.00 88.44 91 ARG A O 1
ATOM 709 N N . THR A 1 92 ? 13.864 -4.017 -16.444 1.00 92.62 92 THR A N 1
ATOM 710 C CA . THR A 1 92 ? 12.663 -3.159 -16.462 1.00 92.62 92 THR A CA 1
ATOM 711 C C . THR A 1 92 ? 12.838 -1.935 -15.549 1.00 92.62 92 THR A C 1
ATOM 713 O O . THR A 1 92 ? 12.646 -0.797 -15.976 1.00 92.62 92 THR A O 1
ATOM 716 N N . LEU A 1 93 ? 13.281 -2.125 -14.298 1.00 94.19 93 LEU A N 1
ATOM 717 C CA . LEU A 1 93 ? 13.488 -1.011 -13.363 1.00 94.19 93 LEU A CA 1
ATOM 718 C C . LEU A 1 93 ? 14.661 -0.090 -13.752 1.00 94.19 93 LEU A C 1
ATOM 720 O O . LEU A 1 93 ? 14.613 1.108 -13.470 1.00 94.19 93 LEU A O 1
ATOM 724 N N . LEU A 1 94 ? 15.706 -0.605 -14.404 1.00 89.75 94 LEU A N 1
ATOM 725 C CA . LEU A 1 94 ? 16.843 0.189 -14.887 1.00 89.75 94 LEU A CA 1
ATOM 726 C C . LEU A 1 94 ? 16.464 1.076 -16.077 1.00 89.75 94 LEU A C 1
ATOM 728 O O . LEU A 1 94 ? 16.812 2.260 -16.082 1.00 89.75 94 LEU A O 1
ATOM 732 N N . ASN A 1 95 ? 15.679 0.547 -17.013 1.00 88.56 95 ASN A N 1
ATOM 733 C CA . ASN A 1 95 ? 15.037 1.309 -18.082 1.00 88.56 95 ASN A CA 1
ATOM 734 C C . ASN A 1 95 ? 14.134 2.419 -17.489 1.00 88.56 95 ASN A C 1
ATOM 736 O O . ASN A 1 95 ? 14.337 3.609 -17.748 1.00 88.56 95 ASN A O 1
ATOM 740 N N . LEU A 1 96 ? 13.249 2.071 -16.544 1.00 91.44 96 LEU A N 1
ATOM 741 C CA . LEU A 1 96 ? 12.398 3.030 -15.817 1.00 91.44 96 LEU A CA 1
ATOM 742 C C . LEU A 1 96 ? 13.181 4.113 -15.045 1.00 91.44 96 LEU A C 1
ATOM 744 O O . LEU A 1 96 ? 12.733 5.262 -14.962 1.00 91.44 96 LEU A O 1
ATOM 748 N N . LYS A 1 97 ? 14.358 3.785 -14.496 1.00 90.88 97 LYS A N 1
ATOM 749 C CA . LYS A 1 97 ? 15.295 4.758 -13.905 1.00 90.88 97 LYS A CA 1
ATOM 750 C C . LYS A 1 97 ? 15.837 5.725 -14.964 1.00 90.88 97 LYS A C 1
ATOM 752 O O . LYS A 1 97 ? 15.929 6.921 -14.685 1.00 90.88 97 LYS A O 1
ATOM 757 N N . GLY A 1 98 ? 16.179 5.244 -16.162 1.00 85.75 98 GLY A N 1
ATOM 758 C CA . GLY A 1 98 ? 16.611 6.087 -17.286 1.00 85.75 98 GLY A CA 1
ATOM 759 C C . GLY A 1 98 ? 15.571 7.154 -17.654 1.00 85.75 98 GLY A C 1
ATOM 760 O O . GLY A 1 98 ? 15.913 8.310 -17.908 1.00 85.75 98 GLY A O 1
ATOM 761 N N . MET A 1 99 ? 14.285 6.807 -17.551 1.00 86.00 99 MET A N 1
ATOM 762 C CA . MET A 1 99 ? 13.164 7.703 -17.857 1.00 86.00 99 MET A CA 1
ATOM 763 C C . MET A 1 99 ? 12.919 8.815 -16.815 1.00 86.00 99 MET A C 1
ATOM 765 O O . MET A 1 99 ? 12.172 9.759 -17.094 1.00 86.00 99 MET A O 1
ATOM 769 N N . LYS A 1 100 ? 13.584 8.785 -15.645 1.00 87.12 100 LYS A N 1
ATOM 770 C CA . LYS A 1 100 ? 13.444 9.784 -14.561 1.00 87.12 100 LYS A CA 1
ATOM 771 C C . LYS A 1 100 ? 13.510 11.235 -15.047 1.00 87.12 100 LYS A C 1
ATOM 773 O O . LYS A 1 100 ? 12.718 12.078 -14.614 1.00 87.12 100 LYS A O 1
ATOM 778 N N . GLY A 1 101 ? 14.501 11.553 -15.884 1.00 81.38 101 GLY A N 1
ATOM 779 C CA . GLY A 1 101 ? 14.741 12.924 -16.347 1.00 81.38 101 GLY A CA 1
ATOM 780 C C . GLY A 1 101 ? 13.567 13.488 -17.150 1.00 81.38 101 GLY A C 1
ATOM 781 O O . GLY A 1 101 ? 13.355 14.697 -17.174 1.00 81.38 101 GLY A O 1
ATOM 782 N N . TYR A 1 102 ? 12.773 12.609 -17.751 1.00 79.81 102 TYR A N 1
ATOM 783 C CA . TYR A 1 102 ? 11.692 12.946 -18.664 1.00 79.81 102 TYR A CA 1
ATOM 784 C C . TYR A 1 102 ? 10.341 12.908 -17.968 1.00 79.81 102 TYR A C 1
ATOM 786 O O . TYR A 1 102 ? 9.572 13.849 -18.114 1.00 79.81 102 TYR A O 1
ATOM 794 N N . VAL A 1 103 ? 10.105 11.919 -17.104 1.00 80.81 103 VAL A N 1
ATOM 795 C CA . VAL A 1 103 ? 8.929 11.861 -16.219 1.00 80.81 103 VAL A CA 1
ATOM 796 C C . VAL A 1 103 ? 8.743 13.155 -15.416 1.00 80.81 103 VAL A C 1
ATOM 798 O O . VAL A 1 103 ? 7.630 13.647 -15.271 1.00 80.81 103 VAL A O 1
ATOM 801 N N . ASN A 1 104 ? 9.831 13.768 -14.946 1.00 79.31 104 ASN A N 1
ATOM 802 C CA . ASN A 1 104 ? 9.748 15.012 -14.177 1.00 79.31 104 ASN A CA 1
ATOM 803 C C . ASN A 1 104 ? 9.524 16.277 -15.040 1.00 79.31 104 ASN A C 1
ATOM 805 O O . ASN A 1 104 ? 8.960 17.260 -14.545 1.00 79.31 104 ASN A O 1
ATOM 809 N N . ASN A 1 105 ? 9.932 16.264 -16.315 1.00 78.88 105 ASN A N 1
ATOM 810 C CA . ASN A 1 105 ? 9.997 17.454 -17.179 1.00 78.88 105 ASN A CA 1
ATOM 811 C C . ASN A 1 105 ? 8.951 17.487 -18.310 1.00 78.88 105 ASN A C 1
ATOM 813 O O . ASN A 1 105 ? 8.490 18.567 -18.679 1.00 78.88 105 ASN A O 1
ATOM 817 N N . ILE A 1 106 ? 8.566 16.331 -18.852 1.00 73.12 106 ILE A N 1
ATOM 818 C CA . ILE A 1 106 ? 7.582 16.182 -19.931 1.00 73.12 106 ILE A CA 1
ATOM 819 C C . ILE A 1 106 ? 6.172 16.078 -19.330 1.00 73.12 106 ILE A C 1
ATOM 821 O O . ILE A 1 106 ? 5.972 15.618 -18.206 1.00 73.12 106 ILE A O 1
ATOM 825 N N . MET A 1 107 ? 5.164 16.528 -20.077 1.00 78.38 107 MET A N 1
ATOM 826 C CA . MET A 1 107 ? 3.765 16.312 -19.717 1.00 78.38 107 MET A CA 1
ATOM 827 C C . MET A 1 107 ? 3.396 14.836 -19.934 1.00 78.38 107 MET A C 1
ATOM 829 O O . MET A 1 107 ? 3.348 14.381 -21.072 1.00 78.38 107 MET A O 1
ATOM 833 N N . TRP A 1 108 ? 3.110 14.110 -18.848 1.00 83.12 108 TRP A N 1
ATOM 834 C CA . TRP A 1 108 ? 2.531 12.757 -18.882 1.00 83.12 108 TRP A CA 1
ATOM 835 C C . TRP A 1 108 ? 1.309 12.725 -19.834 1.00 83.12 108 TRP A C 1
ATOM 837 O O . TRP A 1 108 ? 0.513 13.670 -19.807 1.00 83.12 108 TRP A O 1
ATOM 847 N N . PRO A 1 109 ? 1.107 11.680 -20.660 1.00 82.75 109 PRO A N 1
ATOM 848 C CA . PRO A 1 109 ? 1.819 10.402 -20.675 1.00 82.75 109 PRO A CA 1
ATOM 849 C C . PRO A 1 109 ? 3.139 10.446 -21.459 1.00 82.75 109 PRO A C 1
ATOM 851 O O . PRO A 1 109 ? 3.175 10.889 -22.603 1.00 82.75 109 PRO A O 1
ATOM 854 N N . VAL A 1 110 ? 4.210 9.918 -20.861 1.00 85.25 110 VAL A N 1
ATOM 855 C CA . VAL A 1 110 ? 5.479 9.649 -21.558 1.00 85.25 110 VAL A CA 1
ATOM 856 C C . VAL A 1 110 ? 5.462 8.177 -21.980 1.00 85.25 110 VAL A C 1
ATOM 858 O O . VAL A 1 110 ? 5.300 7.346 -21.092 1.00 85.25 110 VAL A O 1
ATOM 861 N N . PRO A 1 111 ? 5.578 7.816 -23.269 1.00 88.75 111 PRO A N 1
ATOM 862 C CA . PRO A 1 111 ? 5.748 6.419 -23.671 1.00 88.75 111 PRO A CA 1
ATOM 863 C C . PRO A 1 111 ? 7.104 5.890 -23.190 1.00 88.75 111 PRO A C 1
ATOM 865 O O . PRO A 1 111 ? 8.096 6.619 -23.210 1.00 88.75 111 PRO A O 1
ATOM 868 N N . ILE A 1 112 ? 7.154 4.631 -22.757 1.00 90.38 112 ILE A N 1
ATOM 869 C CA . ILE A 1 112 ? 8.367 4.012 -22.208 1.00 90.38 112 ILE A CA 1
ATOM 870 C C . ILE A 1 112 ? 8.841 2.873 -23.126 1.00 90.38 112 ILE A C 1
ATOM 872 O O . ILE A 1 112 ? 8.006 2.074 -23.558 1.00 90.38 112 ILE A O 1
ATOM 876 N N . PRO A 1 113 ? 10.145 2.804 -23.461 1.00 89.38 113 PRO A N 1
ATOM 877 C CA . PRO A 1 113 ? 10.752 1.665 -24.154 1.00 89.38 113 PRO A CA 1
ATOM 878 C C . PRO A 1 113 ? 10.326 0.327 -23.531 1.00 89.38 113 PRO A C 1
ATOM 880 O O . PRO A 1 113 ? 10.417 0.187 -22.316 1.00 89.38 113 PRO A O 1
ATOM 883 N N . SER A 1 114 ? 9.872 -0.657 -24.315 1.00 92.00 114 SER A N 1
ATOM 884 C CA . SER A 1 114 ? 9.704 -2.026 -23.789 1.00 92.00 114 SER A CA 1
ATOM 885 C C . SER A 1 114 ? 11.048 -2.726 -23.589 1.00 92.00 114 SER A C 1
ATOM 887 O O . SER A 1 114 ? 12.042 -2.367 -24.218 1.00 92.00 114 SER A O 1
ATOM 889 N N . LEU A 1 115 ? 11.057 -3.788 -22.781 1.00 90.00 115 LEU A N 1
ATOM 890 C CA . LEU A 1 115 ? 12.211 -4.656 -22.517 1.00 90.00 115 LEU A CA 1
ATOM 891 C C . LEU A 1 115 ? 12.924 -5.154 -23.795 1.00 90.00 115 LEU A C 1
ATOM 893 O O . LEU A 1 115 ? 14.112 -5.456 -23.752 1.00 90.00 115 LEU A O 1
ATOM 897 N N . ARG A 1 116 ? 12.243 -5.191 -24.953 1.00 89.69 116 ARG A N 1
ATOM 898 C CA . ARG A 1 116 ? 12.858 -5.525 -26.252 1.00 89.69 116 ARG A CA 1
ATOM 899 C C . ARG A 1 116 ? 13.986 -4.576 -26.674 1.00 89.69 116 ARG A C 1
ATOM 901 O O . ARG A 1 116 ? 14.870 -5.014 -27.404 1.00 89.69 116 ARG A O 1
ATOM 908 N N . PHE A 1 117 ? 13.985 -3.319 -26.218 1.00 85.75 117 PHE A N 1
ATOM 909 C CA . PHE A 1 117 ? 15.082 -2.376 -26.482 1.00 85.75 117 PHE A CA 1
ATOM 910 C C . PHE A 1 117 ? 16.427 -2.889 -25.941 1.00 85.75 117 PHE A C 1
ATOM 912 O O . PHE A 1 117 ? 17.450 -2.710 -26.600 1.00 85.75 117 PHE A O 1
ATOM 919 N N . ASP A 1 118 ? 16.427 -3.597 -24.807 1.00 83.31 118 ASP A N 1
ATOM 920 C CA . ASP A 1 118 ? 17.646 -4.127 -24.178 1.00 83.31 118 ASP A CA 1
ATOM 921 C C . ASP A 1 118 ? 18.288 -5.284 -24.978 1.00 83.31 118 ASP A C 1
ATOM 923 O O . ASP A 1 118 ? 19.412 -5.685 -24.681 1.00 83.31 118 ASP A O 1
ATOM 927 N N . TYR A 1 119 ? 17.596 -5.821 -25.994 1.00 85.75 119 TYR A N 1
ATOM 928 C CA . TYR A 1 119 ? 18.048 -6.952 -26.817 1.00 85.75 119 TYR A CA 1
ATOM 929 C C . TYR A 1 119 ? 18.428 -6.571 -28.256 1.00 85.75 119 TYR A C 1
ATOM 931 O O . TYR A 1 119 ? 18.748 -7.455 -29.043 1.00 85.75 119 TYR A O 1
ATOM 939 N N . ILE A 1 120 ? 18.454 -5.284 -28.626 1.00 83.06 120 ILE A N 1
ATOM 940 C CA . ILE A 1 120 ? 18.819 -4.840 -29.994 1.00 83.06 120 ILE A CA 1
ATOM 941 C C . ILE A 1 120 ? 20.218 -5.339 -30.421 1.00 83.06 120 ILE A C 1
ATOM 943 O O . ILE A 1 120 ? 20.437 -5.664 -31.589 1.00 83.06 120 ILE A O 1
ATOM 947 N N . VAL A 1 121 ? 21.145 -5.447 -29.464 1.00 78.12 121 VAL A N 1
ATOM 948 C CA . VAL A 1 121 ? 22.527 -5.924 -29.669 1.00 78.12 121 VAL A CA 1
ATOM 949 C C . VAL A 1 121 ? 22.627 -7.464 -29.693 1.00 78.12 121 VAL A C 1
ATOM 951 O O . VAL A 1 121 ? 23.620 -7.998 -30.172 1.00 78.12 121 VAL A O 1
ATOM 954 N N . ALA A 1 122 ? 21.608 -8.177 -29.203 1.00 83.44 122 ALA A N 1
ATOM 955 C CA . ALA A 1 122 ? 21.568 -9.641 -29.081 1.00 83.44 122 ALA A CA 1
ATOM 956 C C . ALA A 1 122 ? 20.148 -10.175 -29.392 1.00 83.44 122 ALA A C 1
ATOM 958 O O . ALA A 1 122 ? 19.453 -10.679 -28.495 1.00 83.44 122 ALA A O 1
ATOM 959 N N . PRO A 1 123 ? 19.652 -9.992 -30.634 1.00 87.88 123 PRO A N 1
ATOM 960 C CA . PRO A 1 123 ? 18.265 -10.279 -31.002 1.00 87.88 123 PRO A CA 1
ATOM 961 C C . PRO A 1 123 ? 17.889 -11.761 -30.864 1.00 87.88 123 PRO A C 1
ATOM 963 O O . PRO A 1 123 ? 16.724 -12.074 -30.633 1.00 87.88 123 PRO A O 1
ATOM 966 N N . GLU A 1 124 ? 18.856 -12.674 -30.959 1.00 85.75 124 GLU A N 1
ATOM 967 C CA . GLU A 1 124 ? 18.680 -14.119 -30.787 1.00 85.75 124 GLU A CA 1
ATOM 968 C C . GLU A 1 124 ? 18.169 -14.514 -29.392 1.00 85.75 124 GLU A C 1
ATOM 970 O O . GLU A 1 124 ? 17.523 -15.550 -29.239 1.00 85.75 124 GLU A O 1
ATOM 975 N N . LEU A 1 125 ? 18.377 -13.671 -28.373 1.00 81.81 125 LEU A N 1
ATOM 976 C CA . LEU A 1 125 ? 17.854 -13.909 -27.024 1.00 81.81 125 LEU A CA 1
ATOM 977 C C . LEU A 1 125 ? 16.326 -13.744 -26.930 1.00 81.81 125 LEU A C 1
ATOM 979 O O . LEU A 1 125 ? 15.725 -14.196 -25.953 1.00 81.81 125 LEU A O 1
ATOM 983 N N . ILE A 1 126 ? 15.677 -13.132 -27.929 1.00 85.44 126 ILE A N 1
ATOM 984 C CA . ILE A 1 126 ? 14.211 -12.985 -27.973 1.00 85.44 126 ILE A CA 1
ATOM 985 C C . ILE A 1 126 ? 13.510 -14.323 -28.270 1.00 85.44 126 ILE A C 1
ATOM 987 O O . ILE A 1 126 ? 12.359 -14.504 -27.868 1.00 85.44 126 ILE A O 1
ATOM 991 N N . ASP A 1 127 ? 14.206 -15.288 -28.882 1.00 87.44 127 ASP A N 1
ATOM 992 C CA . ASP A 1 127 ? 13.674 -16.632 -29.143 1.00 87.44 127 ASP A CA 1
ATOM 993 C C . ASP A 1 127 ? 13.599 -17.521 -27.874 1.00 87.44 127 ASP A C 1
ATOM 995 O O . ASP A 1 127 ? 13.070 -18.636 -27.931 1.00 87.44 127 ASP A O 1
ATOM 999 N N . ASP A 1 128 ? 14.071 -17.049 -26.706 1.00 86.69 128 ASP A N 1
ATOM 1000 C CA . ASP A 1 128 ? 13.899 -17.759 -25.430 1.00 86.69 128 ASP A CA 1
ATOM 1001 C C . ASP A 1 128 ? 12.395 -17.899 -25.085 1.00 86.69 128 ASP A C 1
ATOM 1003 O O . ASP A 1 128 ? 11.682 -16.893 -24.992 1.00 86.69 128 ASP A O 1
ATOM 1007 N N . PRO A 1 129 ? 11.879 -19.117 -24.812 1.00 89.25 129 PRO A N 1
ATOM 1008 C CA . PRO A 1 129 ? 10.470 -19.336 -24.470 1.00 89.25 129 PRO A CA 1
ATOM 1009 C C . PRO A 1 129 ? 9.946 -18.513 -23.279 1.00 89.25 129 PRO A C 1
ATOM 1011 O O . PRO A 1 129 ? 8.734 -18.313 -23.158 1.00 89.25 129 PRO A O 1
ATOM 1014 N N . ARG A 1 130 ? 10.831 -18.038 -22.391 1.00 88.88 130 ARG A N 1
ATOM 1015 C CA . ARG A 1 130 ? 10.502 -17.167 -21.253 1.00 88.88 130 ARG A CA 1
ATOM 1016 C C . ARG A 1 130 ? 10.287 -15.712 -21.661 1.00 88.88 130 ARG A C 1
ATOM 1018 O O . ARG A 1 130 ? 9.591 -15.004 -20.933 1.00 88.88 130 ARG A O 1
ATOM 1025 N N . MET A 1 131 ? 10.811 -15.264 -22.807 1.00 88.81 131 MET A N 1
ATOM 1026 C CA . MET A 1 131 ? 10.788 -13.850 -23.204 1.00 88.81 131 MET A CA 1
ATOM 1027 C C . MET A 1 131 ? 9.369 -13.289 -23.253 1.00 88.81 131 MET A C 1
ATOM 1029 O O . MET A 1 131 ? 9.104 -12.215 -22.720 1.00 88.81 131 MET A O 1
ATOM 1033 N N . LYS A 1 132 ? 8.415 -14.072 -23.769 1.00 92.31 132 LYS A N 1
ATOM 1034 C CA . LYS A 1 132 ? 6.995 -13.703 -23.765 1.00 92.31 132 LYS A CA 1
ATOM 1035 C C . LYS A 1 132 ? 6.470 -13.398 -22.352 1.00 92.31 132 LYS A C 1
ATOM 1037 O O . LYS A 1 132 ? 5.725 -12.436 -22.181 1.00 92.31 132 LYS A O 1
ATOM 1042 N N . LYS A 1 133 ? 6.857 -14.185 -21.338 1.00 93.25 133 LYS A N 1
ATOM 1043 C CA . LYS A 1 133 ? 6.479 -13.909 -19.943 1.00 93.25 133 LYS A CA 1
ATOM 1044 C C . LYS A 1 133 ? 7.117 -12.601 -19.472 1.00 93.25 133 LYS A C 1
ATOM 1046 O O . LYS A 1 133 ? 6.433 -11.784 -18.864 1.00 93.25 133 LYS A O 1
ATOM 1051 N N . PHE A 1 134 ? 8.396 -12.382 -19.772 1.00 92.12 134 PHE A N 1
ATOM 1052 C CA . PHE A 1 134 ? 9.093 -11.155 -19.383 1.00 92.12 134 PHE A CA 1
ATOM 1053 C C . PHE A 1 134 ? 8.491 -9.904 -20.044 1.00 92.12 134 PHE A C 1
ATOM 1055 O O . PHE A 1 134 ? 8.359 -8.889 -19.374 1.00 92.12 134 PHE A O 1
ATOM 1062 N N . GLU A 1 135 ? 8.026 -9.978 -21.294 1.00 93.38 135 GLU A N 1
ATOM 1063 C CA . GLU A 1 135 ? 7.297 -8.890 -21.972 1.00 93.38 135 GLU A CA 1
ATOM 1064 C C . GLU A 1 135 ? 5.929 -8.584 -21.340 1.00 93.38 135 GLU A C 1
ATOM 1066 O O . GLU A 1 135 ? 5.525 -7.423 -21.245 1.00 93.38 135 GLU A O 1
ATOM 1071 N N . GLU A 1 136 ? 5.195 -9.615 -20.910 1.00 95.12 136 GLU A N 1
ATOM 1072 C CA . GLU A 1 136 ? 3.927 -9.453 -20.187 1.00 95.12 136 GLU A CA 1
ATOM 1073 C C . GLU A 1 136 ? 4.163 -8.796 -18.811 1.00 95.12 136 GLU A C 1
ATOM 1075 O O . GLU A 1 136 ? 3.434 -7.876 -18.427 1.00 95.12 136 GLU A O 1
ATOM 1080 N N . GLN A 1 137 ? 5.226 -9.204 -18.110 1.00 95.06 137 GLN A N 1
ATOM 1081 C CA . GLN A 1 137 ? 5.644 -8.646 -16.820 1.00 95.06 137 GLN A CA 1
ATOM 1082 C C . GLN A 1 137 ? 6.170 -7.202 -16.927 1.00 95.06 137 GLN A C 1
ATOM 1084 O O . GLN A 1 137 ? 5.775 -6.353 -16.128 1.00 95.06 137 GLN A O 1
ATOM 1089 N N . ASP A 1 138 ? 7.004 -6.903 -17.925 1.00 95.88 138 ASP A N 1
ATOM 1090 C CA . ASP A 1 138 ? 7.508 -5.560 -18.246 1.00 95.88 138 ASP A CA 1
ATOM 1091 C C . ASP A 1 138 ? 6.345 -4.600 -18.531 1.00 95.88 138 ASP A C 1
ATOM 1093 O O . ASP A 1 138 ? 6.167 -3.599 -17.834 1.00 95.88 138 ASP A O 1
ATOM 1097 N N . ARG A 1 139 ? 5.449 -4.976 -19.456 1.00 96.44 139 ARG A N 1
ATOM 1098 C CA . ARG A 1 139 ? 4.228 -4.214 -19.767 1.00 96.44 139 ARG A CA 1
ATOM 1099 C C . ARG A 1 139 ? 3.405 -3.908 -18.519 1.00 96.44 139 ARG A C 1
ATOM 1101 O O . ARG A 1 139 ? 2.929 -2.782 -18.367 1.00 96.44 139 ARG A O 1
ATOM 1108 N N . PHE A 1 140 ? 3.233 -4.886 -17.634 1.00 96.56 140 PHE A N 1
ATOM 1109 C CA . PHE A 1 140 ? 2.498 -4.703 -16.388 1.00 96.56 140 PHE A CA 1
ATOM 1110 C C . PHE A 1 140 ? 3.207 -3.730 -15.428 1.00 96.56 140 PHE A C 1
ATOM 1112 O O . PHE A 1 140 ? 2.584 -2.779 -14.950 1.00 96.56 140 PHE A O 1
ATOM 1119 N N . LEU A 1 141 ? 4.507 -3.918 -15.173 1.00 96.25 141 LEU A N 1
ATOM 1120 C CA . LEU A 1 141 ? 5.283 -3.055 -14.274 1.00 96.25 141 LEU A CA 1
ATOM 1121 C C . LEU A 1 141 ? 5.361 -1.612 -14.773 1.00 96.25 141 LEU A C 1
ATOM 1123 O O . LEU A 1 141 ? 5.188 -0.688 -13.979 1.00 96.25 141 LEU A O 1
ATOM 1127 N N . VAL A 1 142 ? 5.558 -1.406 -16.075 1.00 96.31 142 VAL A N 1
ATOM 1128 C CA . VAL A 1 142 ? 5.575 -0.074 -16.692 1.00 96.31 142 VAL A CA 1
ATOM 1129 C C . VAL A 1 142 ? 4.209 0.616 -16.549 1.00 96.31 142 VAL A C 1
ATOM 1131 O O . VAL A 1 142 ? 4.144 1.803 -16.225 1.00 96.31 142 VAL A O 1
ATOM 1134 N N . GLN A 1 143 ? 3.096 -0.116 -16.687 1.00 96.12 143 GLN A N 1
ATOM 1135 C CA . GLN A 1 143 ? 1.756 0.439 -16.448 1.00 96.12 143 GLN A CA 1
ATOM 1136 C C . GLN A 1 143 ? 1.500 0.784 -14.970 1.00 96.12 143 GLN A C 1
ATOM 1138 O O . GLN A 1 143 ? 0.901 1.824 -14.693 1.00 96.12 143 GLN A O 1
ATOM 1143 N N . ILE A 1 144 ? 1.992 -0.018 -14.018 1.00 95.56 144 ILE A N 1
ATOM 1144 C CA . ILE A 1 144 ? 1.952 0.320 -12.582 1.00 95.56 144 ILE A CA 1
ATOM 1145 C C . ILE A 1 144 ? 2.809 1.563 -12.290 1.00 95.56 144 ILE A C 1
ATOM 1147 O O . ILE A 1 144 ? 2.344 2.484 -11.618 1.00 95.56 144 ILE A O 1
ATOM 1151 N N . TYR A 1 145 ? 4.029 1.630 -12.831 1.00 95.38 145 TYR A N 1
ATOM 1152 C CA . TYR A 1 145 ? 4.931 2.779 -12.704 1.00 95.38 145 TYR A CA 1
ATOM 1153 C C . TYR A 1 145 ? 4.272 4.074 -13.190 1.00 95.38 145 TYR A C 1
ATOM 1155 O O . TYR A 1 145 ? 4.329 5.087 -12.494 1.00 95.38 145 TYR A O 1
ATOM 1163 N N . HIS A 1 146 ? 3.598 4.043 -14.345 1.00 94.75 146 HIS A N 1
ATOM 1164 C CA . HIS A 1 146 ? 2.906 5.209 -14.895 1.00 94.75 146 HIS A CA 1
ATOM 1165 C C . HIS A 1 146 ? 1.860 5.805 -13.957 1.00 94.75 146 HIS A C 1
ATOM 1167 O O . HIS A 1 146 ? 1.771 7.033 -13.865 1.00 94.75 146 HIS A O 1
ATOM 1173 N N . ASP A 1 147 ? 1.090 4.960 -13.273 1.00 93.94 147 ASP A N 1
ATOM 1174 C CA . ASP A 1 147 ? 0.068 5.409 -12.333 1.00 93.94 147 ASP A CA 1
ATOM 1175 C C . ASP A 1 147 ? 0.694 5.876 -11.008 1.00 93.94 147 ASP A C 1
ATOM 1177 O O . ASP A 1 147 ? 0.286 6.911 -10.485 1.00 93.94 147 ASP A O 1
ATOM 1181 N N . LEU A 1 148 ? 1.728 5.195 -10.489 1.00 92.88 148 LEU A N 1
ATOM 1182 C CA . LEU A 1 148 ? 2.447 5.621 -9.274 1.00 92.88 148 LEU A CA 1
ATOM 1183 C C . LEU A 1 148 ? 3.117 6.994 -9.444 1.00 92.88 148 LEU A C 1
ATOM 1185 O O . LEU A 1 148 ? 2.946 7.881 -8.607 1.00 92.88 148 LEU A O 1
ATOM 1189 N N . VAL A 1 149 ? 3.801 7.206 -10.571 1.00 92.31 149 VAL A N 1
ATOM 1190 C CA . VAL A 1 149 ? 4.337 8.513 -10.985 1.00 92.31 149 VAL A CA 1
ATOM 1191 C C . VAL A 1 149 ? 3.244 9.584 -10.991 1.00 92.31 149 VAL A C 1
ATOM 1193 O O . VAL A 1 149 ? 3.460 10.706 -10.530 1.00 92.31 149 VAL A O 1
ATOM 1196 N N . LEU A 1 150 ? 2.050 9.245 -11.484 1.00 90.38 150 LEU A N 1
ATOM 1197 C CA . LEU A 1 150 ? 0.938 10.183 -11.552 1.00 90.38 150 LEU A CA 1
ATOM 1198 C C . LEU A 1 150 ? 0.377 10.517 -10.161 1.00 90.38 150 LEU A C 1
ATOM 1200 O O . LEU A 1 150 ? 0.079 11.683 -9.900 1.00 90.38 150 LEU A O 1
ATOM 1204 N N . VAL A 1 151 ? 0.298 9.543 -9.245 1.00 89.50 151 VAL A N 1
ATOM 1205 C CA . VAL A 1 151 ? -0.027 9.779 -7.823 1.00 89.50 151 VAL A CA 1
ATOM 1206 C C . VAL A 1 151 ? 0.958 10.782 -7.208 1.00 89.50 151 VAL A C 1
ATOM 1208 O O . VAL A 1 151 ? 0.539 11.718 -6.523 1.00 89.50 151 VAL A O 1
ATOM 1211 N N . ASP A 1 152 ? 2.254 10.633 -7.486 1.00 89.00 152 ASP A N 1
ATOM 1212 C CA . ASP A 1 152 ? 3.296 11.540 -6.995 1.00 89.00 152 ASP A CA 1
ATOM 1213 C C . ASP A 1 152 ? 3.227 12.944 -7.616 1.00 89.00 152 ASP A C 1
ATOM 1215 O O . ASP A 1 152 ? 3.400 13.936 -6.904 1.00 89.00 152 ASP A O 1
ATOM 1219 N N . HIS A 1 153 ? 2.905 13.069 -8.907 1.00 86.06 153 HIS A N 1
ATOM 1220 C CA . HIS A 1 153 ? 2.680 14.377 -9.533 1.00 86.06 153 HIS A CA 1
ATOM 1221 C C . HIS A 1 153 ? 1.498 15.127 -8.909 1.00 86.06 153 HIS A C 1
ATOM 1223 O O . HIS A 1 153 ? 1.611 16.325 -8.655 1.00 86.06 153 HIS A O 1
ATOM 1229 N N . VAL A 1 154 ? 0.396 14.443 -8.588 1.00 84.31 154 VAL A N 1
ATOM 1230 C CA . VAL A 1 154 ? -0.728 15.059 -7.858 1.00 84.31 154 VAL A CA 1
ATOM 1231 C C . VAL A 1 154 ? -0.301 15.487 -6.442 1.00 84.31 154 VAL A C 1
ATOM 1233 O O . VAL A 1 154 ? -0.690 16.563 -5.984 1.00 84.31 154 VAL A O 1
ATOM 1236 N N . LYS A 1 155 ? 0.509 14.672 -5.751 1.00 80.00 155 LYS A N 1
ATOM 1237 C CA . LYS A 1 155 ? 0.987 14.921 -4.377 1.00 80.00 155 LYS A CA 1
ATOM 1238 C C . LYS A 1 155 ? 1.949 16.110 -4.281 1.00 80.00 155 LYS A C 1
ATOM 1240 O O . LYS A 1 155 ? 1.847 16.900 -3.340 1.00 80.00 155 LYS A O 1
ATOM 1245 N N . PHE A 1 156 ? 2.894 16.220 -5.217 1.00 77.62 156 PHE A N 1
ATOM 1246 C CA . PHE A 1 156 ? 4.045 17.122 -5.098 1.00 77.62 156 PHE A CA 1
ATOM 1247 C C . PHE A 1 156 ? 4.095 18.253 -6.138 1.00 77.62 156 PHE A C 1
ATOM 1249 O O . PHE A 1 156 ? 4.607 19.325 -5.818 1.00 77.62 156 PHE A O 1
ATOM 1256 N N . ASP A 1 157 ? 3.551 18.079 -7.348 1.00 79.62 157 ASP A N 1
ATOM 1257 C CA . ASP A 1 157 ? 3.634 19.083 -8.421 1.00 79.62 157 ASP A CA 1
ATOM 1258 C C . ASP A 1 157 ? 2.397 19.994 -8.458 1.00 79.62 157 ASP A C 1
ATOM 1260 O O . ASP A 1 157 ? 1.605 20.038 -9.408 1.00 79.62 157 ASP A O 1
ATOM 1264 N N . THR A 1 158 ? 2.217 20.750 -7.372 1.00 67.94 158 THR A N 1
ATOM 1265 C CA . THR A 1 158 ? 1.067 21.652 -7.230 1.00 67.94 158 THR A CA 1
ATOM 1266 C C . THR A 1 158 ? 1.047 22.728 -8.311 1.00 67.94 158 THR A C 1
ATOM 1268 O O . THR A 1 158 ? -0.029 23.137 -8.728 1.00 67.94 158 THR A O 1
ATOM 1271 N N . PHE A 1 159 ? 2.208 23.148 -8.821 1.00 74.81 159 PHE A N 1
ATOM 1272 C CA . PHE A 1 159 ? 2.303 24.166 -9.866 1.00 74.81 159 PHE A CA 1
ATOM 1273 C C . PHE A 1 159 ? 1.755 23.677 -11.217 1.00 74.81 159 PHE A C 1
ATOM 1275 O O . PHE A 1 159 ? 0.950 24.381 -11.837 1.00 74.81 159 PHE A O 1
ATOM 1282 N N . LYS A 1 160 ? 2.114 22.463 -11.673 1.00 74.56 160 LYS A N 1
ATOM 1283 C CA . LYS A 1 160 ? 1.496 21.885 -12.882 1.00 74.56 160 LYS A CA 1
ATOM 1284 C C . LYS A 1 160 ? -0.011 21.686 -12.686 1.00 74.56 160 LYS A C 1
ATOM 1286 O O . LYS A 1 160 ? -0.782 21.999 -13.593 1.00 74.56 160 LYS A O 1
ATOM 1291 N N . MET A 1 161 ? -0.444 21.254 -11.500 1.00 73.94 161 MET A N 1
ATOM 1292 C CA . MET A 1 161 ? -1.865 21.053 -11.178 1.00 73.94 161 MET A CA 1
ATOM 1293 C C . MET A 1 161 ? -2.675 22.360 -11.161 1.00 73.94 161 MET A C 1
ATOM 1295 O O . MET A 1 161 ? -3.766 22.415 -11.733 1.00 73.94 161 MET A O 1
ATOM 1299 N N . GLU A 1 162 ? -2.136 23.435 -10.578 1.00 81.12 162 GLU A N 1
ATOM 1300 C CA . GLU A 1 162 ? -2.727 24.781 -10.603 1.00 81.12 162 GLU A CA 1
ATOM 1301 C C . GLU A 1 162 ? -2.875 25.303 -12.036 1.00 81.12 162 GLU A C 1
ATOM 1303 O O . GLU A 1 162 ? -3.930 25.834 -12.390 1.00 81.12 162 GLU A O 1
ATOM 1308 N N . LYS A 1 163 ? -1.859 25.091 -12.883 1.00 81.62 163 LYS A N 1
ATOM 1309 C CA . LYS A 1 163 ? -1.887 25.477 -14.301 1.00 81.62 163 LYS A CA 1
ATOM 1310 C C . LYS A 1 163 ? -2.913 24.678 -15.117 1.00 81.62 163 LYS A C 1
ATOM 1312 O O . LYS A 1 163 ? -3.532 25.243 -16.014 1.00 81.62 163 LYS A O 1
ATOM 1317 N N . LEU A 1 164 ? -3.088 23.386 -14.825 1.00 78.88 164 LEU A N 1
ATOM 1318 C CA . LEU A 1 164 ? -4.004 22.497 -15.552 1.00 78.88 164 LEU A CA 1
ATOM 1319 C C . LEU A 1 164 ? -5.475 22.658 -15.138 1.00 78.88 164 LEU A C 1
ATOM 1321 O O . LEU A 1 164 ? -6.357 22.529 -15.984 1.00 78.88 164 LEU A O 1
ATOM 1325 N N . MET A 1 165 ? -5.759 22.919 -13.856 1.00 75.62 165 MET A N 1
ATOM 1326 C CA . MET A 1 165 ? -7.129 22.855 -13.312 1.00 75.62 165 MET A CA 1
ATOM 1327 C C . MET A 1 165 ? -7.623 24.130 -12.614 1.00 75.62 165 MET A C 1
ATOM 1329 O O . MET A 1 165 ? -8.804 24.205 -12.263 1.00 75.62 165 MET A O 1
ATOM 1333 N N . GLY A 1 166 ? -6.755 25.125 -12.421 1.00 83.06 166 GLY A N 1
ATOM 1334 C CA . GLY A 1 166 ? -7.042 26.342 -11.662 1.00 83.06 166 GLY A CA 1
ATOM 1335 C C . GLY A 1 166 ? -6.831 26.179 -10.151 1.00 83.06 166 GLY A C 1
ATOM 1336 O O . GLY A 1 166 ? -7.031 25.104 -9.583 1.00 83.06 166 GLY A O 1
ATOM 1337 N N . GLY A 1 167 ? -6.443 27.276 -9.491 1.00 82.31 167 GLY A N 1
ATOM 1338 C CA . GLY A 1 167 ? -5.925 27.270 -8.116 1.00 82.31 167 GLY A CA 1
ATOM 1339 C C . GLY A 1 167 ? -6.830 26.622 -7.063 1.00 82.31 167 GLY A C 1
ATOM 1340 O O . GLY A 1 167 ? -6.372 25.784 -6.295 1.00 82.31 167 GLY A O 1
ATOM 1341 N N . GLU A 1 168 ? -8.126 26.946 -7.045 1.00 80.25 168 GLU A N 1
ATOM 1342 C CA . GLU A 1 168 ? -9.057 26.398 -6.044 1.00 80.25 168 GLU A CA 1
ATOM 1343 C C . GLU A 1 168 ? -9.236 24.876 -6.181 1.00 80.25 168 GLU A C 1
ATOM 1345 O O . GLU A 1 168 ? -9.238 24.152 -5.184 1.00 80.25 168 GLU A O 1
ATOM 1350 N N . ARG A 1 169 ? -9.312 24.367 -7.420 1.00 75.69 169 ARG A N 1
ATOM 1351 C CA . ARG A 1 169 ? -9.397 22.923 -7.687 1.00 75.69 169 ARG A CA 1
ATOM 1352 C C . ARG A 1 169 ? -8.088 22.213 -7.379 1.00 75.69 169 ARG A C 1
ATOM 1354 O O . ARG A 1 169 ? -8.133 21.120 -6.827 1.00 75.69 169 ARG A O 1
ATOM 1361 N N . ALA A 1 170 ? -6.948 22.818 -7.702 1.00 79.19 170 ALA A N 1
ATOM 1362 C CA . ALA A 1 170 ? -5.641 22.251 -7.396 1.00 79.19 170 ALA A CA 1
ATOM 1363 C C . ALA A 1 170 ? -5.384 22.173 -5.883 1.00 79.19 170 ALA A C 1
ATOM 1365 O O . ALA A 1 170 ? -4.930 21.141 -5.404 1.00 79.19 170 ALA A O 1
ATOM 1366 N N . GLU A 1 171 ? -5.753 23.196 -5.108 1.00 79.56 171 GLU A N 1
ATOM 1367 C CA . GLU A 1 171 ? -5.625 23.188 -3.644 1.00 79.56 171 GLU A CA 1
ATOM 1368 C C . GLU A 1 171 ? -6.626 22.225 -2.972 1.00 79.56 171 GLU A C 1
ATOM 1370 O O . GLU A 1 171 ? -6.286 21.573 -1.980 1.00 79.56 171 GLU A O 1
ATOM 1375 N N . LEU A 1 172 ? -7.841 22.071 -3.520 1.00 74.31 172 LEU A N 1
ATOM 1376 C CA . LEU A 1 172 ? -8.771 21.019 -3.094 1.00 74.31 172 LEU A CA 1
ATOM 1377 C C . LEU A 1 172 ? -8.199 19.628 -3.394 1.00 74.31 172 LEU A C 1
ATOM 1379 O O . LEU A 1 172 ? -8.170 18.787 -2.497 1.00 74.31 172 LEU A O 1
ATOM 1383 N N . MET A 1 173 ? -7.705 19.405 -4.618 1.00 73.81 173 MET A N 1
ATOM 1384 C CA . MET A 1 173 ? -7.058 18.152 -5.004 1.00 73.81 173 MET A CA 1
ATOM 1385 C C . MET A 1 173 ? -5.850 17.867 -4.119 1.00 73.81 173 MET A C 1
ATOM 1387 O O . MET A 1 173 ? -5.779 16.773 -3.599 1.00 73.81 173 MET A O 1
ATOM 1391 N N . LYS A 1 174 ? -4.974 18.837 -3.839 1.00 75.12 174 LYS A N 1
ATOM 1392 C CA . LYS A 1 174 ? -3.812 18.697 -2.944 1.00 75.12 174 LYS A CA 1
ATOM 1393 C C . LYS A 1 174 ? -4.196 18.243 -1.533 1.00 75.12 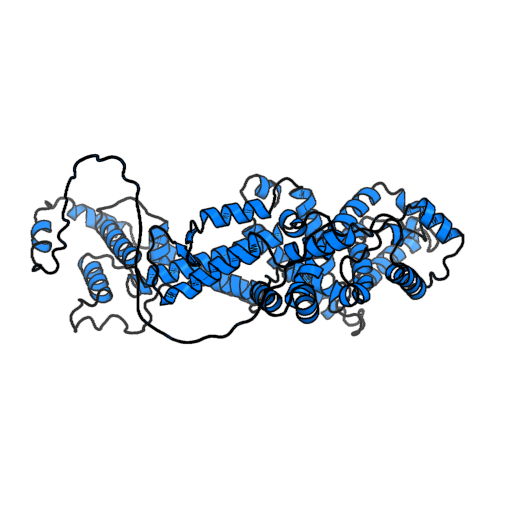174 LYS A C 1
ATOM 1395 O O . LYS A 1 174 ? -3.600 17.312 -0.997 1.00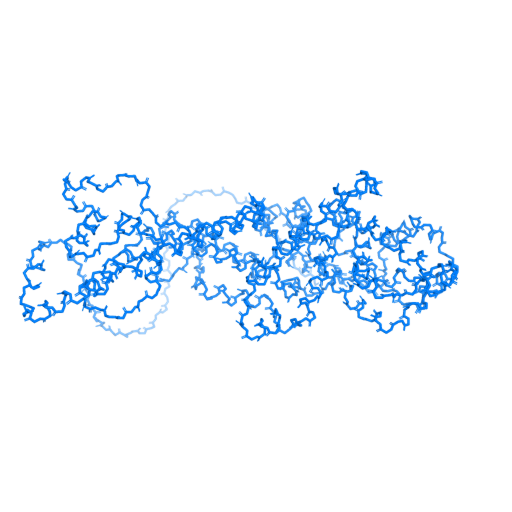 75.12 174 LYS A O 1
ATOM 1400 N N . LYS A 1 175 ? -5.217 18.863 -0.928 1.00 73.81 175 LYS A N 1
ATOM 1401 C CA . LYS A 1 175 ? -5.772 18.428 0.373 1.00 73.81 175 LYS A CA 1
ATOM 1402 C C . LYS A 1 175 ? -6.342 17.014 0.294 1.00 73.81 175 LYS A C 1
ATOM 1404 O O . LYS A 1 175 ? -6.167 16.224 1.214 1.00 73.81 175 LYS A O 1
ATOM 1409 N N . ALA A 1 176 ? -6.965 16.696 -0.832 1.00 67.94 176 ALA A N 1
ATOM 1410 C CA . ALA A 1 176 ? -7.448 15.376 -1.191 1.00 67.94 176 ALA A CA 1
ATOM 1411 C C . ALA A 1 176 ? -6.374 14.458 -1.821 1.00 67.94 176 ALA A C 1
ATOM 1413 O O . ALA A 1 176 ? -6.741 13.421 -2.360 1.00 67.94 176 ALA A O 1
ATOM 1414 N N . ALA A 1 177 ? -5.083 14.819 -1.763 1.00 65.56 177 ALA A N 1
ATOM 1415 C CA . ALA A 1 177 ? -3.977 14.126 -2.432 1.00 65.56 177 ALA A CA 1
ATOM 1416 C C . ALA A 1 177 ? -2.754 13.896 -1.524 1.00 65.56 177 ALA A C 1
ATOM 1418 O O . ALA A 1 177 ? -1.657 13.718 -2.034 1.00 65.56 177 ALA A O 1
ATOM 1419 N N . GLN A 1 178 ? -2.922 13.859 -0.196 1.00 64.81 178 GLN A N 1
ATOM 1420 C CA . GLN A 1 178 ? -2.012 13.139 0.711 1.00 64.81 178 GLN A CA 1
ATOM 1421 C C . GLN A 1 178 ? -2.173 11.613 0.544 1.00 64.81 178 GLN A C 1
ATOM 1423 O O . GLN A 1 178 ? -3.041 11.041 1.208 1.00 64.81 178 GLN A O 1
ATOM 1428 N N . PRO A 1 179 ? -1.405 10.917 -0.316 1.00 58.56 179 PRO A N 1
ATOM 1429 C CA . PRO A 1 179 ? -1.635 9.507 -0.557 1.00 58.56 179 PRO A CA 1
ATOM 1430 C C . PRO A 1 179 ? -1.060 8.731 0.607 1.00 58.56 179 PRO A C 1
ATOM 1432 O O . PRO A 1 179 ? -0.088 9.155 1.241 1.00 58.56 179 PRO A O 1
ATOM 1435 N N . PHE A 1 180 ? -1.617 7.551 0.830 1.00 66.62 180 PHE A N 1
ATOM 1436 C CA . PHE A 1 180 ? -0.872 6.529 1.533 1.00 66.62 180 PHE A CA 1
ATOM 1437 C C . PHE A 1 180 ? 0.411 6.282 0.750 1.00 66.62 180 PHE A C 1
ATOM 1439 O O . PHE A 1 180 ? 0.368 5.942 -0.431 1.00 66.62 180 PHE A O 1
ATOM 1446 N N . ASP A 1 181 ? 1.544 6.492 1.412 1.00 74.75 181 ASP A N 1
ATOM 1447 C CA . ASP A 1 181 ? 2.764 5.806 1.030 1.00 74.75 181 ASP A CA 1
ATOM 1448 C C . ASP A 1 181 ? 2.610 4.361 1.483 1.00 74.75 181 ASP A C 1
ATOM 1450 O O . ASP A 1 181 ? 3.071 3.959 2.550 1.00 74.75 181 ASP A O 1
ATOM 1454 N N . ASP A 1 182 ? 1.894 3.584 0.673 1.00 85.19 182 ASP A N 1
ATOM 1455 C CA . ASP A 1 182 ? 2.021 2.142 0.740 1.00 85.19 182 ASP A CA 1
ATOM 1456 C C . ASP A 1 182 ? 3.485 1.762 0.462 1.00 85.19 182 ASP A C 1
ATOM 1458 O O . ASP A 1 182 ? 4.233 2.468 -0.228 1.00 85.19 182 ASP A O 1
ATOM 1462 N N . VAL A 1 183 ? 3.925 0.648 1.045 1.00 83.50 183 VAL A N 1
ATOM 1463 C CA . VAL A 1 183 ? 5.350 0.290 1.038 1.00 83.50 183 VAL A CA 1
ATOM 1464 C C . VAL A 1 183 ? 5.858 0.018 -0.378 1.00 83.50 183 VAL A C 1
ATOM 1466 O O . VAL A 1 183 ? 7.031 0.260 -0.654 1.00 83.50 183 VAL A O 1
ATOM 1469 N N . LEU A 1 184 ? 4.985 -0.405 -1.296 1.00 87.12 184 LEU A N 1
ATOM 1470 C CA . LEU A 1 184 ? 5.333 -0.606 -2.695 1.00 87.12 184 LEU A CA 1
ATOM 1471 C C . LEU A 1 184 ? 5.596 0.732 -3.402 1.00 87.12 184 LEU A C 1
ATOM 1473 O O . LEU A 1 184 ? 6.657 0.891 -4.003 1.00 87.12 184 LEU A O 1
ATOM 1477 N N . HIS A 1 185 ? 4.688 1.706 -3.300 1.00 90.75 185 HIS A N 1
ATOM 1478 C CA . HIS A 1 185 ? 4.906 3.046 -3.852 1.00 90.75 185 HIS A CA 1
ATOM 1479 C C . HIS A 1 185 ? 6.176 3.675 -3.263 1.00 90.75 185 HIS A C 1
ATOM 1481 O O . HIS A 1 185 ? 7.029 4.156 -4.008 1.00 90.75 185 HIS A O 1
ATOM 1487 N N . SER A 1 186 ? 6.363 3.596 -1.942 1.00 89.25 186 SER A N 1
ATOM 1488 C CA . SER A 1 186 ? 7.577 4.094 -1.284 1.00 89.25 186 SER A CA 1
ATOM 1489 C C . SER A 1 186 ? 8.855 3.419 -1.815 1.00 89.25 186 SER A C 1
ATOM 1491 O O . SER A 1 186 ? 9.839 4.104 -2.096 1.00 89.25 186 SER A O 1
ATOM 1493 N N . SER A 1 187 ? 8.815 2.097 -2.038 1.00 90.69 187 SER A N 1
ATOM 1494 C CA . SER A 1 187 ? 9.943 1.311 -2.563 1.00 90.69 187 SER A CA 1
ATOM 1495 C C . SER A 1 187 ? 10.250 1.602 -4.036 1.00 90.69 187 SER A C 1
ATOM 1497 O O . SER A 1 187 ? 11.416 1.599 -4.413 1.00 90.69 187 SER A O 1
ATOM 1499 N N . LEU A 1 188 ? 9.241 1.873 -4.875 1.00 93.31 188 LEU A N 1
ATOM 1500 C CA . LEU A 1 188 ? 9.436 2.185 -6.301 1.00 93.31 188 LEU A CA 1
ATOM 1501 C C . LEU A 1 188 ? 9.704 3.673 -6.576 1.00 93.31 188 LEU A C 1
ATOM 1503 O O . LEU A 1 188 ? 10.307 3.999 -7.598 1.00 93.31 188 LEU A O 1
ATOM 1507 N N . ARG A 1 189 ? 9.359 4.588 -5.658 1.00 92.38 189 ARG A N 1
ATOM 1508 C CA . ARG A 1 189 ? 9.655 6.031 -5.791 1.00 92.38 189 ARG A CA 1
ATOM 1509 C C . ARG A 1 189 ? 11.149 6.323 -5.982 1.00 92.38 189 ARG A C 1
ATOM 1511 O O . ARG A 1 189 ? 11.506 7.367 -6.538 1.00 92.38 189 ARG A O 1
ATOM 1518 N N . CYS A 1 190 ? 12.037 5.410 -5.576 1.00 91.12 190 CYS A N 1
ATOM 1519 C CA . CYS A 1 190 ? 13.472 5.534 -5.828 1.00 91.12 190 CYS A CA 1
ATOM 1520 C C . CYS A 1 190 ? 13.807 5.700 -7.328 1.00 91.12 190 CYS A C 1
ATOM 1522 O O . CYS A 1 190 ? 14.753 6.412 -7.672 1.00 91.12 190 CYS A O 1
ATOM 1524 N N . LEU A 1 191 ? 12.985 5.143 -8.221 1.00 92.12 191 LEU A N 1
ATOM 1525 C CA . LEU A 1 191 ? 13.210 5.140 -9.666 1.00 92.12 191 LEU A CA 1
ATOM 1526 C C . LEU A 1 191 ? 13.100 6.542 -10.287 1.00 92.12 191 LEU A C 1
ATOM 1528 O O . LEU A 1 191 ? 13.954 6.915 -11.087 1.00 92.12 191 LEU A O 1
ATOM 1532 N N . TRP A 1 192 ? 12.099 7.347 -9.902 1.00 92.25 192 TRP A N 1
ATOM 1533 C CA . TRP A 1 192 ? 11.857 8.681 -10.487 1.00 92.25 192 TRP A CA 1
ATOM 1534 C C . TRP A 1 192 ? 12.276 9.866 -9.604 1.00 92.25 192 TRP A C 1
ATOM 1536 O O . TRP A 1 192 ? 12.446 10.968 -10.129 1.00 92.25 192 TRP A O 1
ATOM 1546 N N . ASN A 1 193 ? 12.490 9.678 -8.295 1.00 87.62 193 ASN A N 1
ATOM 1547 C CA . ASN A 1 193 ? 12.902 10.768 -7.399 1.00 87.62 193 ASN A CA 1
ATOM 1548 C C . ASN A 1 193 ? 14.440 10.846 -7.210 1.00 87.62 193 ASN A C 1
ATOM 1550 O O . ASN A 1 193 ? 15.050 11.739 -7.801 1.00 87.62 193 ASN A O 1
ATOM 1554 N N . PRO A 1 194 ? 15.140 9.930 -6.506 1.00 89.62 194 PRO A N 1
ATOM 1555 C CA . PRO A 1 194 ? 16.606 9.895 -6.511 1.00 89.62 194 PRO A CA 1
ATOM 1556 C C . PRO A 1 194 ? 17.186 9.369 -7.835 1.00 89.62 194 PRO A C 1
ATOM 1558 O O . PRO A 1 194 ? 18.207 9.889 -8.284 1.00 89.62 194 PRO A O 1
ATOM 1561 N N . GLY A 1 195 ? 16.508 8.465 -8.548 1.00 87.94 195 GLY A N 1
ATOM 1562 C CA . GLY A 1 195 ? 17.031 7.852 -9.778 1.00 87.94 195 GLY A CA 1
ATOM 1563 C C . GLY A 1 195 ? 17.930 6.651 -9.500 1.00 87.94 195 GLY A C 1
ATOM 1564 O O . GLY A 1 195 ? 18.961 6.481 -10.151 1.00 87.94 195 GLY A O 1
ATOM 1565 N N . SER A 1 196 ? 17.573 5.844 -8.504 1.00 91.06 196 SER A N 1
ATOM 1566 C CA . SER A 1 196 ? 18.295 4.638 -8.100 1.00 91.06 196 SER A CA 1
ATOM 1567 C C . SER A 1 196 ? 17.405 3.403 -8.230 1.00 91.06 196 SER A C 1
ATOM 1569 O O . SER A 1 196 ? 16.186 3.489 -8.106 1.00 91.06 196 SER A O 1
ATOM 1571 N N . VAL A 1 197 ? 18.035 2.253 -8.473 1.00 92.31 197 VAL A N 1
ATOM 1572 C CA . VAL A 1 197 ? 17.417 0.926 -8.371 1.00 92.31 197 VAL A CA 1
ATOM 1573 C C . VAL A 1 197 ? 18.111 0.231 -7.204 1.00 92.31 197 VAL A C 1
ATOM 1575 O O . VAL A 1 197 ? 19.333 0.082 -7.232 1.00 92.31 197 VAL A O 1
ATOM 1578 N N . THR A 1 198 ? 17.351 -0.134 -6.176 1.00 91.62 198 THR A N 1
ATOM 1579 C CA . THR A 1 198 ? 17.816 -0.872 -4.986 1.00 91.62 198 THR A CA 1
ATOM 1580 C C . THR A 1 198 ? 17.345 -2.323 -5.050 1.00 91.62 198 THR A C 1
ATOM 1582 O O . THR A 1 198 ? 16.399 -2.631 -5.787 1.00 91.62 198 THR A O 1
ATOM 1585 N N . VAL A 1 199 ? 17.945 -3.221 -4.264 1.00 90.50 199 VAL A N 1
ATOM 1586 C CA . VAL A 1 199 ? 17.474 -4.615 -4.172 1.00 90.50 199 VAL A CA 1
ATOM 1587 C C . VAL A 1 199 ? 16.043 -4.647 -3.640 1.00 90.50 199 VAL A C 1
ATOM 1589 O O . VAL A 1 199 ? 15.204 -5.351 -4.203 1.00 90.50 199 VAL A O 1
ATOM 1592 N N . GLN A 1 200 ? 15.723 -3.810 -2.643 1.00 92.56 200 GLN A N 1
ATOM 1593 C CA . GLN A 1 200 ? 14.350 -3.629 -2.168 1.00 92.56 200 GLN A CA 1
ATOM 1594 C C . GLN A 1 200 ? 13.373 -3.268 -3.304 1.00 92.56 200 GLN A C 1
ATOM 1596 O O . GLN A 1 200 ? 12.284 -3.834 -3.355 1.00 92.56 200 GLN A O 1
ATOM 1601 N N . SER A 1 201 ? 13.740 -2.366 -4.225 1.00 94.06 201 SER A N 1
ATOM 1602 C CA . SER A 1 201 ? 12.854 -1.947 -5.324 1.00 94.06 201 SER A CA 1
ATOM 1603 C C . SER A 1 201 ? 12.584 -3.072 -6.332 1.00 94.06 201 SER A C 1
ATOM 1605 O O . SER A 1 201 ? 11.436 -3.275 -6.727 1.00 94.06 201 SER A O 1
ATOM 1607 N N . VAL A 1 202 ? 13.610 -3.859 -6.680 1.00 94.31 202 VAL A N 1
ATOM 1608 C CA . VAL A 1 202 ? 13.486 -5.012 -7.590 1.00 94.31 202 VAL A CA 1
ATOM 1609 C C . VAL A 1 202 ? 12.655 -6.118 -6.945 1.00 94.31 202 VAL A C 1
ATOM 1611 O O . VAL A 1 202 ? 11.719 -6.624 -7.561 1.00 94.31 202 VAL A O 1
ATOM 1614 N N . PHE A 1 203 ? 12.926 -6.436 -5.677 1.00 93.75 203 PHE A N 1
ATOM 1615 C CA . PHE A 1 203 ? 12.143 -7.412 -4.922 1.00 93.75 203 PHE A CA 1
ATOM 1616 C C . PHE A 1 203 ? 10.680 -6.964 -4.749 1.00 93.75 203 PHE A C 1
ATOM 1618 O O . PHE A 1 203 ? 9.767 -7.775 -4.880 1.00 93.75 203 PHE A O 1
ATOM 1625 N N . ALA A 1 204 ? 10.429 -5.669 -4.518 1.00 93.88 204 ALA A N 1
ATOM 1626 C CA . ALA A 1 204 ? 9.074 -5.123 -4.454 1.00 93.88 204 ALA A CA 1
ATOM 1627 C C . ALA A 1 204 ? 8.331 -5.258 -5.791 1.00 93.88 204 ALA A C 1
ATOM 1629 O O . ALA A 1 204 ? 7.168 -5.654 -5.790 1.00 93.88 204 ALA A O 1
ATOM 1630 N N . ALA A 1 205 ? 8.995 -4.980 -6.917 1.00 95.25 205 ALA A N 1
ATOM 1631 C CA . ALA A 1 205 ? 8.419 -5.149 -8.249 1.00 95.25 205 ALA A CA 1
ATOM 1632 C C . ALA A 1 205 ? 8.107 -6.623 -8.568 1.00 95.25 205 ALA A C 1
ATOM 1634 O O . ALA A 1 205 ? 6.985 -6.926 -8.981 1.00 95.25 205 ALA A O 1
ATOM 1635 N N . GLN A 1 206 ? 9.038 -7.545 -8.289 1.00 95.19 206 GLN A N 1
ATOM 1636 C CA . GLN A 1 206 ? 8.800 -8.989 -8.411 1.00 95.19 206 GLN A CA 1
ATOM 1637 C C . GLN A 1 206 ? 7.601 -9.429 -7.561 1.00 95.19 206 GLN A C 1
ATOM 1639 O O . GLN A 1 206 ? 6.744 -10.172 -8.033 1.00 95.19 206 GLN A O 1
ATOM 1644 N N . LEU A 1 207 ? 7.483 -8.922 -6.333 1.00 92.56 207 LEU A N 1
ATOM 1645 C CA . LEU A 1 207 ? 6.383 -9.281 -5.446 1.00 92.56 207 LEU A CA 1
ATOM 1646 C C . LEU A 1 207 ? 5.014 -8.804 -5.966 1.00 92.56 207 LEU A C 1
ATOM 1648 O O . LEU A 1 207 ? 4.025 -9.500 -5.735 1.00 92.56 207 LEU A O 1
ATOM 1652 N N . ILE A 1 208 ? 4.921 -7.678 -6.699 1.00 92.19 208 ILE A N 1
ATOM 1653 C CA . ILE A 1 208 ? 3.662 -7.342 -7.398 1.00 92.19 208 ILE A CA 1
ATOM 1654 C C . ILE A 1 208 ? 3.371 -8.385 -8.473 1.00 92.19 208 ILE A C 1
ATOM 1656 O O . ILE A 1 208 ? 2.234 -8.836 -8.566 1.00 92.19 208 ILE A O 1
ATOM 1660 N N . LEU A 1 209 ? 4.369 -8.752 -9.283 1.00 93.94 209 LEU A N 1
ATOM 1661 C CA . LEU A 1 209 ? 4.198 -9.712 -10.373 1.00 93.94 209 LEU A CA 1
ATOM 1662 C C . LEU A 1 209 ? 3.725 -11.066 -9.847 1.00 93.94 209 LEU A C 1
ATOM 1664 O O . LEU A 1 209 ? 2.748 -11.599 -10.357 1.00 93.94 209 LEU A O 1
ATOM 1668 N N . ASP A 1 210 ? 4.320 -11.566 -8.766 1.00 91.81 210 ASP A N 1
ATOM 1669 C CA . ASP A 1 210 ? 3.885 -12.804 -8.117 1.00 91.81 210 ASP A CA 1
ATOM 1670 C C . ASP A 1 210 ? 2.447 -12.683 -7.578 1.00 91.81 210 ASP A C 1
ATOM 1672 O O . ASP A 1 210 ? 1.630 -13.594 -7.722 1.00 91.81 210 ASP A O 1
ATOM 1676 N N . ILE A 1 211 ? 2.091 -11.542 -6.976 1.00 88.12 211 ILE A N 1
ATOM 1677 C CA . ILE A 1 211 ? 0.719 -11.277 -6.516 1.00 88.12 211 ILE A CA 1
ATOM 1678 C C . ILE A 1 211 ? -0.256 -11.215 -7.702 1.00 88.12 211 ILE A C 1
ATOM 1680 O O . ILE A 1 211 ? -1.365 -11.744 -7.585 1.00 88.12 211 ILE A O 1
ATOM 1684 N N . HIS A 1 212 ? 0.139 -10.617 -8.827 1.00 89.50 212 HIS A N 1
ATOM 1685 C CA . HIS A 1 212 ? -0.659 -10.525 -10.047 1.00 89.50 212 HIS A CA 1
ATOM 1686 C C . HIS A 1 212 ? -0.848 -11.902 -10.696 1.00 89.50 212 HIS A C 1
ATOM 1688 O O . HIS A 1 212 ? -1.990 -12.287 -10.932 1.00 89.50 212 HIS A O 1
ATOM 1694 N N . ASP A 1 213 ? 0.220 -12.687 -10.867 1.00 90.00 213 ASP A N 1
ATOM 1695 C CA . ASP A 1 213 ? 0.185 -14.065 -11.380 1.00 90.00 213 ASP A CA 1
ATOM 1696 C C . ASP A 1 213 ? -0.745 -14.950 -10.521 1.00 90.00 213 ASP A C 1
ATOM 1698 O O . ASP A 1 213 ? -1.561 -15.716 -11.042 1.00 90.00 213 ASP A O 1
ATOM 1702 N N . ILE A 1 214 ? -0.678 -14.838 -9.185 1.00 86.56 214 ILE A N 1
ATOM 1703 C CA . ILE A 1 214 ? -1.484 -15.680 -8.287 1.00 86.56 214 ILE A CA 1
ATOM 1704 C C . ILE A 1 214 ? -2.943 -15.202 -8.194 1.00 86.56 214 ILE A C 1
ATOM 1706 O O . ILE A 1 214 ? -3.859 -16.035 -8.168 1.00 86.56 214 ILE A O 1
ATOM 1710 N N . CYS A 1 215 ? -3.202 -13.894 -8.105 1.00 82.94 215 CYS A N 1
ATOM 1711 C CA . CYS A 1 215 ? -4.564 -13.359 -7.979 1.00 82.94 215 CYS A CA 1
ATOM 1712 C C . CYS A 1 215 ? -5.296 -13.356 -9.330 1.00 82.94 215 CYS A C 1
ATOM 1714 O O . CYS A 1 215 ? -6.464 -13.753 -9.401 1.00 82.94 215 CYS A O 1
ATOM 1716 N N . GLY A 1 216 ? -4.588 -13.017 -10.406 1.00 84.44 216 GLY A N 1
ATOM 1717 C CA . GLY A 1 216 ? -5.128 -12.714 -11.726 1.00 84.44 216 GLY A CA 1
ATOM 1718 C C . GLY A 1 216 ? -5.972 -11.436 -11.732 1.00 84.44 216 GLY A C 1
ATOM 1719 O O . GLY A 1 216 ? -6.095 -10.730 -10.733 1.00 84.44 216 GLY A O 1
ATOM 1720 N N . THR A 1 217 ? -6.651 -11.189 -12.848 1.00 77.62 217 THR A N 1
ATOM 1721 C CA . THR A 1 217 ? -7.595 -10.069 -13.038 1.00 77.62 217 THR A CA 1
ATOM 1722 C C . THR A 1 217 ? -8.964 -10.284 -12.369 1.00 77.62 217 THR A C 1
ATOM 1724 O O . THR A 1 217 ? -9.904 -9.529 -12.602 1.00 77.62 217 THR A O 1
ATOM 1727 N N . ALA A 1 218 ? -9.113 -11.329 -11.545 1.00 62.03 218 ALA A N 1
ATOM 1728 C CA . ALA A 1 218 ? -10.407 -11.848 -11.093 1.00 62.03 218 ALA A CA 1
ATOM 1729 C C . ALA A 1 218 ? -11.163 -10.953 -10.090 1.00 62.03 218 ALA A C 1
ATOM 1731 O O . ALA A 1 218 ? -12.335 -11.206 -9.811 1.00 62.03 218 ALA A O 1
ATOM 1732 N N . THR A 1 219 ? -10.517 -9.929 -9.532 1.00 68.56 219 THR A N 1
ATOM 1733 C CA . THR A 1 219 ? -11.114 -9.022 -8.544 1.00 68.56 219 THR A CA 1
ATOM 1734 C C . THR A 1 219 ? -10.749 -7.576 -8.840 1.00 68.56 219 THR A C 1
ATOM 1736 O O . THR A 1 219 ? -9.591 -7.196 -8.690 1.00 68.56 219 THR A O 1
ATOM 1739 N N . SER A 1 220 ? -11.745 -6.746 -9.165 1.00 85.94 220 SER A N 1
ATOM 1740 C CA . SER A 1 220 ? -11.582 -5.290 -9.128 1.00 85.94 220 SER A CA 1
ATOM 1741 C C . SER A 1 220 ? -11.287 -4.865 -7.689 1.00 85.94 220 SER A C 1
ATOM 1743 O O . SER A 1 220 ? -12.166 -4.904 -6.824 1.00 85.94 220 SER A O 1
ATOM 1745 N N . GLY A 1 221 ? -10.042 -4.459 -7.435 1.00 87.31 221 GLY A N 1
ATOM 1746 C CA . GLY A 1 221 ? -9.643 -3.871 -6.158 1.00 87.31 221 GLY A CA 1
ATOM 1747 C C . GLY A 1 221 ? -10.518 -2.671 -5.789 1.00 87.31 221 GLY A C 1
ATOM 1748 O O . GLY A 1 221 ? -10.920 -2.539 -4.637 1.00 87.31 221 GLY A O 1
ATOM 1749 N N . LEU A 1 222 ? -10.925 -1.867 -6.780 1.00 88.44 222 LEU A N 1
ATOM 1750 C CA . LEU A 1 222 ? -11.815 -0.724 -6.579 1.00 88.44 222 LEU A CA 1
ATOM 1751 C C . LEU A 1 222 ? -13.173 -1.160 -6.012 1.00 88.44 222 LEU A C 1
ATOM 1753 O O . LEU A 1 222 ? -13.607 -0.611 -5.001 1.00 88.44 222 LEU A O 1
ATOM 1757 N N . GLN A 1 223 ? -13.804 -2.177 -6.611 1.00 88.38 223 GLN A N 1
ATOM 1758 C CA . GLN A 1 223 ? -15.077 -2.715 -6.126 1.00 88.38 223 GLN A CA 1
ATOM 1759 C C . GLN A 1 223 ? -14.939 -3.301 -4.715 1.00 88.38 223 GLN A C 1
ATOM 1761 O O . GLN A 1 223 ? -15.752 -2.989 -3.851 1.00 88.38 223 GLN A O 1
ATOM 1766 N N . LEU A 1 224 ? -13.880 -4.077 -4.445 1.00 86.88 224 LEU A N 1
ATOM 1767 C CA . LEU A 1 224 ? -13.632 -4.647 -3.113 1.00 86.88 224 LEU A CA 1
ATOM 1768 C C . LEU A 1 224 ? -13.508 -3.570 -2.030 1.00 86.88 224 LEU A C 1
ATOM 1770 O O . LEU A 1 224 ? -14.046 -3.729 -0.931 1.00 86.88 224 LEU A O 1
ATOM 1774 N N . VAL A 1 225 ? -12.812 -2.467 -2.325 1.00 86.00 225 VAL A N 1
ATOM 1775 C CA . VAL A 1 225 ? -12.701 -1.363 -1.371 1.00 86.00 225 VAL A CA 1
ATOM 1776 C C . VAL A 1 225 ? -14.037 -0.625 -1.243 1.00 86.00 225 VAL A C 1
ATOM 1778 O O . VAL A 1 225 ? -14.453 -0.351 -0.121 1.00 86.00 225 VAL A O 1
ATOM 1781 N N . GLN A 1 226 ? -14.765 -0.380 -2.336 1.00 85.94 226 GLN A N 1
ATOM 1782 C CA . GLN A 1 226 ? -16.099 0.237 -2.296 1.00 85.94 226 GLN A CA 1
ATOM 1783 C C . GLN A 1 226 ? -17.125 -0.591 -1.504 1.00 85.94 226 GLN A C 1
ATOM 1785 O O . GLN A 1 226 ? -17.869 -0.028 -0.701 1.00 85.94 226 GLN A O 1
ATOM 1790 N N . ASP A 1 227 ? -17.136 -1.915 -1.644 1.00 86.44 227 ASP A N 1
ATOM 1791 C CA . ASP A 1 227 ? -18.021 -2.802 -0.881 1.00 86.44 227 ASP A CA 1
ATOM 1792 C C . ASP A 1 227 ? -17.707 -2.750 0.620 1.00 86.44 227 ASP A C 1
ATOM 1794 O O . ASP A 1 227 ? -18.614 -2.630 1.450 1.00 86.44 227 ASP A O 1
ATOM 1798 N N . ALA A 1 228 ? -16.419 -2.745 0.981 1.00 84.88 228 ALA A N 1
ATOM 1799 C CA . ALA A 1 228 ? -15.989 -2.580 2.365 1.00 84.88 228 ALA A CA 1
ATOM 1800 C C . ALA A 1 228 ? -16.400 -1.211 2.941 1.00 84.88 228 ALA A C 1
ATOM 1802 O O . ALA A 1 228 ? -16.883 -1.148 4.072 1.00 84.88 228 ALA A O 1
ATOM 1803 N N . ILE A 1 229 ? -16.268 -0.121 2.172 1.00 81.94 229 ILE A N 1
ATOM 1804 C CA . ILE A 1 229 ? -16.752 1.219 2.557 1.00 81.94 229 ILE A CA 1
ATOM 1805 C C . ILE A 1 229 ? -18.254 1.192 2.834 1.00 81.94 229 ILE A C 1
ATOM 1807 O O . ILE A 1 229 ? -18.686 1.626 3.901 1.00 81.94 229 ILE A O 1
ATOM 1811 N N . ASN A 1 230 ? -19.040 0.682 1.881 1.00 82.88 230 ASN A N 1
ATOM 1812 C CA . ASN A 1 230 ? -20.499 0.649 1.958 1.00 82.88 230 ASN A CA 1
ATOM 1813 C C . ASN A 1 230 ? -20.983 -0.157 3.173 1.00 82.88 230 ASN A C 1
ATOM 1815 O O . ASN A 1 230 ? -22.014 0.170 3.763 1.00 82.88 230 ASN A O 1
ATOM 1819 N N . HIS A 1 231 ? -20.223 -1.181 3.575 1.00 83.50 231 HIS A N 1
ATOM 1820 C CA . HIS A 1 231 ? -20.482 -1.959 4.782 1.00 83.50 231 HIS A CA 1
ATOM 1821 C C . HIS A 1 231 ? -20.067 -1.234 6.077 1.00 83.50 231 HIS A C 1
ATOM 1823 O O . HIS A 1 231 ? -20.812 -1.264 7.055 1.00 83.50 231 HIS A O 1
ATOM 1829 N N . MET A 1 232 ? -18.906 -0.565 6.099 1.00 81.94 232 MET A N 1
ATOM 1830 C CA . MET A 1 232 ? -18.405 0.159 7.281 1.00 81.94 232 MET A CA 1
ATOM 1831 C C . MET A 1 232 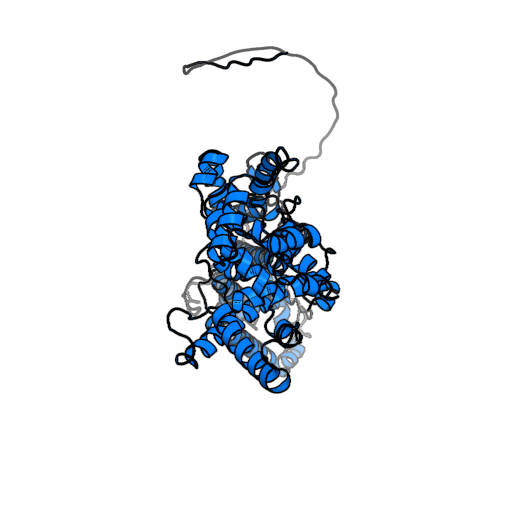? -19.180 1.453 7.574 1.00 81.94 232 MET A C 1
ATOM 1833 O O . MET A 1 232 ? -19.362 1.815 8.736 1.00 81.94 232 MET A O 1
ATOM 1837 N N . PHE A 1 233 ? -19.626 2.160 6.533 1.00 75.56 233 PHE A N 1
ATOM 1838 C CA . PHE A 1 233 ? -20.155 3.519 6.628 1.00 75.56 233 PHE A CA 1
ATOM 1839 C C . PHE A 1 233 ? -21.406 3.713 5.755 1.00 75.56 233 PHE A C 1
ATOM 1841 O O . PHE A 1 233 ? -21.315 4.260 4.656 1.00 75.56 233 PHE A O 1
ATOM 1848 N N . PRO A 1 234 ? -22.611 3.362 6.248 1.00 72.81 234 PRO A N 1
ATOM 1849 C CA . PRO A 1 234 ? -23.872 3.543 5.522 1.00 72.81 234 PRO A CA 1
ATOM 1850 C C . PRO A 1 234 ? -24.363 5.008 5.522 1.00 72.81 234 PRO A C 1
ATOM 1852 O O . PRO A 1 234 ? -25.572 5.259 5.591 1.00 72.81 234 PRO A O 1
ATOM 1855 N N . PHE A 1 235 ? -23.437 5.969 5.480 1.00 73.69 235 PHE A N 1
ATOM 1856 C CA . PHE A 1 235 ? -23.696 7.407 5.487 1.00 73.69 235 PHE A CA 1
ATOM 1857 C C . PHE A 1 235 ? -24.179 7.895 4.118 1.00 73.69 235 PHE A C 1
ATOM 1859 O O . PHE A 1 235 ? -23.709 7.437 3.078 1.00 73.69 235 PHE A O 1
ATOM 1866 N N . SER A 1 236 ? -25.060 8.888 4.123 1.00 74.69 236 SER A N 1
ATOM 1867 C CA . SER A 1 236 ? -25.412 9.686 2.946 1.00 74.69 236 SER A CA 1
ATOM 1868 C C . SER A 1 236 ? -24.993 11.136 3.173 1.00 74.69 236 SER A C 1
ATOM 1870 O O . SER A 1 236 ? -24.953 11.603 4.306 1.00 74.69 236 SER A O 1
ATOM 1872 N N . VAL A 1 237 ? -24.680 11.872 2.109 1.00 67.06 237 VAL A N 1
ATOM 1873 C CA . VAL A 1 237 ? -24.620 13.339 2.188 1.00 67.06 237 VAL A CA 1
ATOM 1874 C C . VAL A 1 237 ? -26.007 13.852 1.842 1.00 67.06 237 VAL A C 1
ATOM 1876 O O . VAL A 1 237 ? -26.572 13.439 0.828 1.00 67.06 237 VAL A O 1
ATOM 1879 N N . ASP A 1 238 ? -26.575 14.706 2.687 1.00 75.38 238 ASP A N 1
ATOM 1880 C CA . ASP A 1 238 ? -27.853 15.342 2.394 1.00 75.38 238 ASP A CA 1
ATOM 1881 C C . ASP A 1 238 ? -27.703 16.438 1.318 1.00 75.38 238 ASP A C 1
ATOM 1883 O O . ASP A 1 238 ? -26.604 16.793 0.882 1.00 75.38 238 ASP A O 1
ATOM 1887 N N . SER A 1 239 ? -28.819 17.025 0.883 1.00 76.00 239 SER A N 1
ATOM 1888 C CA . SER A 1 239 ? -28.809 18.111 -0.109 1.00 76.00 239 SER A CA 1
ATOM 1889 C C . SER A 1 239 ? -28.093 19.390 0.352 1.00 76.00 239 SER A C 1
ATOM 1891 O O . SER A 1 239 ? -27.890 20.290 -0.460 1.00 76.00 239 SER A O 1
ATOM 1893 N N . ASN A 1 240 ? -27.746 19.499 1.636 1.00 76.56 240 ASN A N 1
ATOM 1894 C CA . ASN A 1 240 ? -27.092 20.654 2.246 1.00 76.56 240 ASN A CA 1
ATOM 1895 C C . ASN A 1 240 ? -25.577 20.441 2.425 1.00 76.56 240 ASN A C 1
ATOM 1897 O O . ASN A 1 240 ? -24.893 21.340 2.914 1.00 76.56 240 ASN A O 1
ATOM 1901 N N . GLY A 1 241 ? -25.046 19.270 2.052 1.00 69.62 241 GLY A N 1
ATOM 1902 C CA . GLY A 1 241 ? -23.650 18.903 2.294 1.00 69.62 241 GLY A CA 1
ATOM 1903 C C . GLY A 1 241 ? -23.374 18.406 3.719 1.00 69.62 241 GLY A C 1
ATOM 1904 O O . GLY A 1 241 ? -22.211 18.227 4.079 1.00 69.62 241 GLY A O 1
ATOM 1905 N N . ALA A 1 242 ? -24.410 18.190 4.535 1.00 73.88 242 ALA A N 1
ATOM 1906 C CA . ALA A 1 242 ? -24.280 17.610 5.864 1.00 73.88 242 ALA A CA 1
ATOM 1907 C C . ALA A 1 242 ? -24.273 16.077 5.784 1.00 73.88 242 ALA A C 1
ATOM 1909 O O . ALA A 1 242 ? -24.930 15.473 4.934 1.00 73.88 242 ALA A O 1
ATOM 1910 N N . LEU A 1 243 ? -23.529 15.434 6.686 1.00 75.88 243 LEU A N 1
ATOM 1911 C CA . LEU A 1 243 ? -23.464 13.977 6.739 1.00 75.88 243 LEU A CA 1
ATOM 1912 C C . LEU A 1 243 ? -24.713 13.414 7.436 1.00 75.88 243 LEU A C 1
ATOM 1914 O O . LEU A 1 243 ? -24.822 13.445 8.666 1.00 75.88 243 LEU A O 1
ATOM 1918 N N . ASP A 1 244 ? -25.643 12.876 6.652 1.00 80.00 244 ASP A N 1
ATOM 1919 C CA . ASP A 1 244 ? -26.737 12.067 7.166 1.00 80.00 244 ASP A CA 1
ATOM 1920 C C . ASP A 1 244 ? -26.199 10.700 7.608 1.00 80.00 244 ASP A C 1
ATOM 1922 O O . ASP A 1 244 ? -25.786 9.837 6.828 1.00 80.00 244 ASP A O 1
ATOM 1926 N N . THR A 1 245 ? -26.204 10.536 8.922 1.00 75.56 245 THR A N 1
ATOM 1927 C CA . THR A 1 245 ? -25.733 9.364 9.661 1.00 75.56 245 THR A CA 1
ATOM 1928 C C . THR A 1 245 ? -26.898 8.456 10.082 1.00 75.56 245 THR A C 1
ATOM 1930 O O . THR A 1 245 ? -26.698 7.500 10.837 1.00 75.56 245 THR A O 1
ATOM 1933 N N . LYS A 1 246 ? -28.102 8.731 9.551 1.00 78.00 246 LYS A N 1
ATOM 1934 C CA . LYS A 1 246 ? -29.378 8.029 9.731 1.00 78.00 246 LYS A CA 1
ATOM 1935 C C . LYS A 1 246 ? -29.802 7.915 11.194 1.00 78.00 246 LYS A C 1
ATOM 1937 O O . LYS A 1 246 ? -30.560 8.739 11.699 1.00 78.00 246 LYS A O 1
ATOM 1942 N N . GLU A 1 247 ? -29.319 6.885 11.877 1.00 76.50 247 GLU A N 1
ATOM 1943 C CA . GLU A 1 247 ? -29.749 6.514 13.228 1.00 76.50 247 GLU A CA 1
ATOM 1944 C C . GLU A 1 247 ? -28.817 7.059 14.322 1.00 76.50 247 GLU A C 1
ATOM 1946 O O . GLU A 1 247 ? -29.238 7.249 15.465 1.00 76.50 247 GLU A O 1
ATOM 1951 N N . VAL A 1 248 ? -27.553 7.342 13.990 1.00 78.56 248 VAL A N 1
ATOM 1952 C CA . VAL A 1 248 ? -26.531 7.726 14.974 1.00 78.56 248 VAL A CA 1
ATOM 1953 C C . VAL A 1 248 ? -26.393 9.243 15.032 1.00 78.56 248 VAL A C 1
ATOM 1955 O O . VAL A 1 248 ? -25.855 9.856 14.121 1.00 78.56 248 VAL A O 1
ATOM 1958 N N . ARG A 1 249 ? -26.821 9.877 16.130 1.00 81.12 249 ARG A N 1
ATOM 1959 C CA . ARG A 1 249 ? -26.593 11.318 16.336 1.00 81.12 249 ARG A CA 1
ATOM 1960 C C . ARG A 1 249 ? -25.174 11.583 16.835 1.00 81.12 249 ARG A C 1
ATOM 1962 O O . ARG A 1 249 ? -24.870 11.324 17.998 1.00 81.12 249 ARG A O 1
ATOM 1969 N N . TRP A 1 250 ? -24.337 12.151 15.974 1.00 82.62 250 TRP A N 1
ATOM 1970 C CA . TRP A 1 250 ? -22.969 12.542 16.316 1.00 82.62 250 TRP A CA 1
ATOM 1971 C C . TRP A 1 250 ? -22.900 13.958 16.910 1.00 82.62 250 TRP A C 1
ATOM 1973 O O . TRP A 1 250 ? -23.575 14.861 16.406 1.00 82.62 250 TRP A O 1
ATOM 1983 N N . PRO A 1 251 ? -22.088 14.192 17.958 1.00 82.56 251 PRO A N 1
ATOM 1984 C CA . PRO A 1 251 ? -21.811 15.537 18.460 1.00 82.56 251 PRO A CA 1
ATOM 1985 C C . PRO A 1 251 ? -21.096 16.414 17.427 1.00 82.56 251 PRO A C 1
ATOM 1987 O O . PRO A 1 251 ? -20.274 15.929 16.652 1.00 82.56 251 PRO A O 1
ATOM 1990 N N . ALA A 1 252 ? -21.347 17.726 17.468 1.00 84.88 252 ALA A N 1
ATOM 1991 C CA . ALA A 1 252 ? -20.703 18.698 16.576 1.00 84.88 252 ALA A CA 1
ATOM 1992 C C . ALA A 1 252 ? -19.163 18.675 16.675 1.00 84.88 252 ALA A C 1
ATOM 1994 O O . ALA A 1 252 ? -18.471 18.803 15.675 1.00 84.88 252 ALA A O 1
ATOM 1995 N N . GLU A 1 253 ? -18.630 18.441 17.875 1.00 84.31 253 GLU A N 1
ATOM 1996 C CA . GLU A 1 253 ? -17.191 18.314 18.152 1.00 84.31 253 GLU A CA 1
ATOM 1997 C C . GLU A 1 253 ? -16.528 17.067 17.533 1.00 84.31 253 GLU A C 1
ATOM 1999 O O . GLU A 1 253 ? -15.314 17.056 17.358 1.00 84.31 253 GLU A O 1
ATOM 2004 N N . ASP A 1 254 ? -17.304 16.041 17.168 1.00 84.75 254 ASP A N 1
ATOM 2005 C CA . ASP A 1 254 ? -16.796 14.825 16.519 1.00 84.75 254 ASP A CA 1
ATOM 2006 C C . ASP A 1 254 ? -17.061 14.834 14.989 1.00 84.75 254 ASP A C 1
ATOM 2008 O O . ASP A 1 254 ? -16.606 13.936 14.272 1.00 84.75 254 ASP A O 1
ATOM 2012 N N . GLN A 1 255 ? -17.737 15.869 14.454 1.00 82.81 255 GLN A N 1
ATOM 2013 C CA . GLN A 1 255 ? -18.003 16.013 13.012 1.00 82.81 255 GLN A CA 1
ATOM 2014 C C . GLN A 1 255 ? -16.722 16.098 12.179 1.00 82.81 255 GLN A C 1
ATOM 2016 O O . GLN A 1 255 ? -16.710 15.585 11.065 1.00 82.81 255 GLN A O 1
ATOM 2021 N N . ASP A 1 256 ? -15.634 16.669 12.701 1.00 84.19 256 ASP A N 1
ATOM 2022 C CA . ASP A 1 256 ? -14.358 16.736 11.978 1.00 84.19 256 ASP A CA 1
ATOM 2023 C C . ASP A 1 256 ? -13.796 15.344 11.652 1.00 84.19 256 ASP A C 1
ATOM 2025 O O . ASP A 1 256 ? -13.252 15.138 10.568 1.00 84.19 256 ASP A O 1
ATOM 2029 N N . VAL A 1 257 ? -13.975 14.359 12.544 1.00 84.69 257 VAL A N 1
ATOM 2030 C CA . VAL A 1 257 ? -13.534 12.972 12.308 1.00 84.69 257 VAL A CA 1
ATOM 2031 C C . VAL A 1 257 ? -14.375 12.323 11.210 1.00 84.69 257 VAL A C 1
ATOM 2033 O O . VAL A 1 257 ? -13.830 11.665 10.326 1.00 84.69 257 VAL A O 1
ATOM 2036 N N . LEU A 1 258 ? -15.691 12.544 11.231 1.00 85.44 258 LEU A N 1
ATOM 2037 C CA . LEU A 1 258 ? -16.599 12.042 10.202 1.00 85.44 258 LEU A CA 1
ATOM 2038 C C . LEU A 1 258 ? -16.391 12.708 8.844 1.00 85.44 258 LEU A C 1
ATOM 2040 O O . LEU A 1 258 ? -16.425 12.030 7.823 1.00 85.44 258 LEU A O 1
ATOM 2044 N N . MET A 1 259 ? -16.167 14.021 8.820 1.00 83.81 259 MET A N 1
ATOM 2045 C CA . MET A 1 259 ? -15.896 14.762 7.593 1.00 83.81 259 MET A CA 1
ATOM 2046 C C . MET A 1 259 ? -14.528 14.404 7.021 1.00 83.81 259 MET A C 1
ATOM 2048 O O . MET A 1 259 ? -14.393 14.362 5.803 1.00 83.81 259 MET A O 1
ATOM 2052 N N . GLU A 1 260 ? -13.533 14.095 7.854 1.00 84.69 260 GLU A N 1
ATOM 2053 C CA . GLU A 1 260 ? -12.262 13.533 7.392 1.00 84.69 260 GLU A CA 1
ATOM 2054 C C . GLU A 1 260 ? -12.465 12.140 6.778 1.00 84.69 260 GLU A C 1
ATOM 2056 O O . GLU A 1 260 ? -12.062 11.939 5.636 1.00 84.69 260 GLU A O 1
ATOM 2061 N N . ILE A 1 261 ? -13.178 11.218 7.446 1.00 85.25 261 ILE A N 1
ATOM 2062 C CA . ILE A 1 261 ? -13.565 9.918 6.856 1.00 85.25 261 ILE A CA 1
ATOM 2063 C C . ILE A 1 261 ? -14.267 10.136 5.515 1.00 85.25 261 ILE A C 1
ATOM 2065 O O . ILE A 1 261 ? -13.833 9.612 4.497 1.00 85.25 261 ILE A O 1
ATOM 2069 N N . HIS A 1 262 ? -15.318 10.951 5.487 1.00 84.00 262 HIS A N 1
ATOM 2070 C CA . HIS A 1 262 ? -16.118 11.191 4.295 1.00 84.00 262 HIS A CA 1
ATOM 2071 C C . HIS A 1 262 ? -15.305 11.796 3.140 1.00 84.00 262 HIS A C 1
ATOM 2073 O O . HIS A 1 262 ? -15.429 11.337 2.005 1.00 84.00 262 HIS A O 1
ATOM 2079 N N . ARG A 1 263 ? -14.431 12.776 3.416 1.00 82.00 263 ARG A N 1
ATOM 2080 C CA . ARG A 1 263 ? -13.489 13.316 2.421 1.00 82.00 263 ARG A CA 1
ATOM 2081 C C . ARG A 1 263 ? -12.555 12.226 1.910 1.00 82.00 263 ARG A C 1
ATOM 2083 O O . ARG A 1 263 ? -12.342 12.163 0.701 1.00 82.00 263 ARG A O 1
ATOM 2090 N N . ARG A 1 264 ? -12.044 11.346 2.783 1.00 80.50 264 ARG A N 1
ATOM 2091 C CA . ARG A 1 264 ? -11.250 10.195 2.339 1.00 80.50 264 ARG A CA 1
ATOM 2092 C C . ARG A 1 264 ? -12.055 9.300 1.401 1.00 80.50 264 ARG A C 1
ATOM 2094 O O . ARG A 1 264 ? -11.642 9.107 0.268 1.00 80.50 264 ARG A O 1
ATOM 2101 N N . LEU A 1 265 ? -13.247 8.867 1.801 1.00 82.19 265 LEU A N 1
ATOM 2102 C CA . LEU A 1 265 ? -14.125 8.029 0.977 1.00 82.19 265 LEU A CA 1
ATOM 2103 C C . LEU A 1 265 ? -14.429 8.640 -0.404 1.00 82.19 265 LEU A C 1
ATOM 2105 O O . LEU A 1 265 ? -14.224 7.991 -1.429 1.00 82.19 265 LEU A O 1
ATOM 2109 N N . GLN A 1 266 ? -14.892 9.891 -0.445 1.00 77.88 266 GLN A N 1
ATOM 2110 C CA . GLN A 1 266 ? -15.280 10.548 -1.697 1.00 77.88 266 GLN A CA 1
ATOM 2111 C C . GLN A 1 266 ? -14.088 10.756 -2.627 1.00 77.88 266 GLN A C 1
ATOM 2113 O O . GLN A 1 266 ? -14.120 10.329 -3.782 1.00 77.88 266 GLN A O 1
ATOM 2118 N N . TYR A 1 267 ? -13.033 11.401 -2.128 1.00 78.19 267 TYR A N 1
ATOM 2119 C CA . TYR A 1 267 ? -11.939 11.810 -2.994 1.00 78.19 267 TYR A CA 1
ATOM 2120 C C . TYR A 1 267 ? -10.957 10.680 -3.299 1.00 78.19 267 TYR A C 1
ATOM 2122 O O . TYR A 1 267 ? -10.401 10.688 -4.384 1.00 78.19 267 TYR A O 1
ATOM 2130 N N . TRP A 1 268 ? -10.752 9.699 -2.415 1.00 75.00 268 TRP A N 1
ATOM 2131 C CA . TRP A 1 268 ? -9.724 8.663 -2.619 1.00 75.00 268 TRP A CA 1
ATOM 2132 C C . TRP A 1 268 ? -10.219 7.351 -3.193 1.00 75.00 268 TRP A C 1
ATOM 2134 O O . TRP A 1 268 ? -9.396 6.552 -3.622 1.00 75.00 268 TRP A O 1
ATOM 2144 N N . LEU A 1 269 ? -11.521 7.077 -3.137 1.00 76.69 269 LEU A N 1
ATOM 2145 C CA . LEU A 1 269 ? -12.027 5.723 -3.383 1.00 76.69 269 LEU A CA 1
ATOM 2146 C C . LEU A 1 269 ? -13.188 5.665 -4.361 1.00 76.69 269 LEU A C 1
ATOM 2148 O O . LEU A 1 269 ? -13.380 4.646 -5.018 1.00 76.69 269 LEU A O 1
ATOM 2152 N N . ILE A 1 270 ? -13.934 6.757 -4.508 1.00 79.81 270 ILE A N 1
ATOM 2153 C CA . ILE A 1 270 ? -14.893 6.880 -5.606 1.00 79.81 270 ILE A CA 1
ATOM 2154 C C . ILE A 1 270 ? -14.193 7.457 -6.839 1.00 79.81 270 ILE A C 1
ATOM 2156 O O . ILE A 1 270 ? -14.384 6.944 -7.939 1.00 79.81 270 ILE A O 1
ATOM 2160 N N . ARG A 1 271 ? -13.361 8.499 -6.674 1.00 84.12 271 ARG A N 1
ATOM 2161 C CA . ARG A 1 271 ? -12.641 9.108 -7.803 1.00 84.12 271 ARG A CA 1
ATOM 2162 C C . ARG A 1 271 ? -11.323 9.804 -7.400 1.00 84.12 271 ARG A C 1
ATOM 2164 O O . ARG A 1 271 ? -11.297 11.036 -7.355 1.00 84.12 271 ARG A O 1
ATOM 2171 N N . PRO A 1 272 ? -10.238 9.042 -7.135 1.00 86.81 272 PRO A N 1
ATOM 2172 C CA . PRO A 1 272 ? -8.900 9.576 -6.874 1.00 86.81 272 PRO A CA 1
ATOM 2173 C C . PRO A 1 272 ? -8.502 10.748 -7.783 1.00 86.81 272 PRO A C 1
ATOM 2175 O O . PRO A 1 272 ? -8.673 10.646 -9.002 1.00 86.81 272 PRO A O 1
ATOM 2178 N N . PRO A 1 273 ? -7.877 11.816 -7.249 1.00 87.12 273 PRO A N 1
ATOM 2179 C CA . PRO A 1 273 ? -7.320 12.911 -8.045 1.00 87.12 273 PRO A CA 1
ATOM 2180 C C . PRO A 1 273 ? -6.472 12.462 -9.242 1.00 87.12 273 PRO A C 1
ATOM 2182 O O . PRO A 1 273 ? -6.596 13.014 -10.334 1.00 87.12 273 PRO A O 1
ATOM 2185 N N . TRP A 1 274 ? -5.647 11.426 -9.055 1.00 89.00 274 TRP A N 1
ATOM 2186 C CA . TRP A 1 274 ? -4.784 10.885 -10.103 1.00 89.00 274 TRP A CA 1
ATOM 2187 C C . TRP A 1 274 ? -5.573 10.151 -11.197 1.00 89.00 274 TRP A C 1
ATOM 2189 O O . TRP A 1 274 ? -5.190 10.249 -12.356 1.00 89.00 274 TRP A O 1
ATOM 2199 N N . MET A 1 275 ? -6.711 9.515 -10.882 1.00 91.75 275 MET A N 1
ATOM 2200 C CA . MET A 1 275 ? -7.603 8.928 -11.894 1.00 91.75 275 MET A CA 1
ATOM 2201 C C . MET A 1 275 ? -8.248 10.017 -12.758 1.00 91.75 275 MET A C 1
ATOM 2203 O O . MET A 1 275 ? -8.289 9.889 -13.977 1.00 91.75 275 MET A O 1
ATOM 2207 N N . VAL A 1 276 ? -8.700 11.120 -12.148 1.00 89.44 276 VAL A N 1
ATOM 2208 C CA . VAL A 1 276 ? -9.249 12.271 -12.893 1.00 89.44 276 VAL A CA 1
ATOM 2209 C C . VAL A 1 276 ? -8.180 12.892 -13.791 1.00 89.44 276 VAL A C 1
ATOM 2211 O O . VAL A 1 276 ? -8.445 13.214 -14.948 1.00 89.44 276 VAL A O 1
ATOM 2214 N N . LEU A 1 277 ? -6.959 13.047 -13.274 1.00 88.44 277 LEU A N 1
ATOM 2215 C CA . LEU A 1 277 ? -5.831 13.548 -14.053 1.00 88.44 277 LEU A CA 1
ATOM 2216 C C . LEU A 1 277 ? -5.489 12.595 -15.212 1.00 88.44 277 LEU A C 1
ATOM 2218 O O . LEU A 1 277 ? -5.287 13.060 -16.331 1.00 88.44 277 LEU A O 1
ATOM 2222 N N . LYS A 1 278 ? -5.505 11.278 -14.970 1.00 92.44 278 LYS A N 1
ATOM 2223 C CA . LYS A 1 278 ? -5.295 10.232 -15.979 1.00 92.44 278 LYS A CA 1
ATOM 2224 C C . LYS A 1 278 ? -6.324 10.320 -17.104 1.00 92.44 278 LYS A C 1
ATOM 2226 O O . LYS A 1 278 ? -5.932 10.421 -18.260 1.00 92.44 278 LYS A O 1
ATOM 2231 N N . GLU A 1 279 ? -7.616 10.381 -16.775 1.00 92.56 279 GLU A N 1
ATOM 2232 C CA . GLU A 1 279 ? -8.711 10.574 -17.744 1.00 92.56 279 GLU A CA 1
ATOM 2233 C C . GLU A 1 279 ? -8.495 11.817 -18.622 1.00 92.56 279 GLU A C 1
ATOM 2235 O O . GLU A 1 279 ? -8.628 11.752 -19.845 1.00 92.56 279 GLU A O 1
ATOM 2240 N N . VAL A 1 280 ? -8.131 12.952 -18.012 1.00 89.62 280 VAL A N 1
ATOM 2241 C CA . VAL A 1 280 ? -7.892 14.213 -18.731 1.00 89.62 280 VAL A CA 1
ATOM 2242 C C . VAL A 1 280 ? -6.678 14.108 -19.656 1.00 89.62 280 VAL A C 1
ATOM 2244 O O . VAL A 1 280 ? -6.771 14.480 -20.826 1.00 89.62 280 VAL A O 1
ATOM 2247 N N . LEU A 1 281 ? -5.548 13.595 -19.166 1.00 89.00 281 LEU A N 1
ATOM 2248 C CA . LEU A 1 281 ? -4.312 13.500 -19.947 1.00 89.00 281 LEU A CA 1
ATOM 2249 C C . LEU A 1 281 ? -4.417 12.460 -21.072 1.00 89.00 281 LEU A C 1
ATOM 2251 O O . LEU A 1 281 ? -3.970 12.730 -22.186 1.00 89.00 281 LEU A O 1
ATOM 2255 N N . LEU A 1 282 ? -5.080 11.323 -20.834 1.00 90.19 282 LEU A N 1
ATOM 2256 C CA . LEU A 1 282 ? -5.408 10.349 -21.879 1.00 90.19 282 LEU A CA 1
ATOM 2257 C C . LEU A 1 282 ? -6.338 10.962 -22.934 1.00 90.19 282 LEU A C 1
ATOM 2259 O O . LEU A 1 282 ? -6.039 10.887 -24.124 1.00 90.19 282 LEU A O 1
ATOM 2263 N N . GLY A 1 283 ? -7.403 11.663 -22.529 1.00 89.62 283 GLY A N 1
ATOM 2264 C CA . GLY A 1 283 ? -8.318 12.347 -23.454 1.00 89.62 283 GLY A CA 1
ATOM 2265 C C . GLY A 1 283 ? -7.654 13.429 -24.322 1.00 89.62 283 GLY A C 1
ATOM 2266 O O . GLY A 1 283 ? -8.094 13.682 -25.446 1.00 89.62 283 GLY A O 1
ATOM 2267 N N . LEU A 1 284 ? -6.569 14.044 -23.837 1.00 85.12 284 LEU A N 1
ATOM 2268 C CA . LEU A 1 284 ? -5.708 14.936 -24.623 1.00 85.12 284 LEU A CA 1
ATOM 2269 C C . LEU A 1 284 ? -4.717 14.163 -25.517 1.00 85.12 284 LEU A C 1
ATOM 2271 O O . LEU A 1 284 ? -4.424 14.613 -26.625 1.00 85.12 284 LEU A O 1
ATOM 2275 N N . SER A 1 285 ? -4.222 13.009 -25.058 1.00 80.19 285 SER A N 1
ATOM 2276 C CA . SER A 1 285 ? -3.223 12.169 -25.736 1.00 80.19 285 SER A CA 1
ATOM 2277 C C . SER A 1 285 ? -3.791 11.322 -26.880 1.00 80.19 285 SER A C 1
ATOM 2279 O O . SER A 1 285 ? -3.125 11.194 -27.905 1.00 80.19 285 SER A O 1
ATOM 2281 N N . HIS A 1 286 ? -5.018 10.795 -26.779 1.00 74.19 286 HIS A N 1
ATOM 2282 C CA . HIS A 1 286 ? -5.610 9.953 -27.834 1.00 74.19 286 HIS A CA 1
ATOM 2283 C C . HIS A 1 286 ? -5.692 10.659 -29.197 1.00 74.19 286 HIS A C 1
ATOM 2285 O O . HIS A 1 286 ? -5.582 10.002 -30.222 1.00 74.19 286 HIS A O 1
ATOM 2291 N N . LYS A 1 287 ? -5.772 11.998 -29.226 1.00 63.53 287 LYS A N 1
ATOM 2292 C CA . LYS A 1 287 ? -5.712 12.806 -30.462 1.00 63.53 287 LYS A CA 1
ATOM 2293 C C . LYS A 1 287 ? -4.328 12.864 -31.131 1.00 63.53 287 LYS A C 1
ATOM 2295 O O . LYS A 1 287 ? -4.186 13.545 -32.140 1.00 63.53 287 LYS A O 1
ATOM 2300 N N . LYS A 1 288 ? -3.306 12.247 -30.530 1.00 62.59 288 LYS A N 1
ATOM 2301 C CA . LYS A 1 288 ? -1.906 12.256 -30.981 1.00 62.59 288 LYS A CA 1
ATOM 2302 C C . LYS A 1 288 ? -1.278 10.863 -31.107 1.00 62.59 288 LYS A C 1
ATOM 2304 O O . LYS A 1 288 ? -0.165 10.772 -31.604 1.00 62.59 288 LYS A O 1
ATOM 2309 N N . ARG A 1 289 ? -1.932 9.795 -30.632 1.00 64.38 289 ARG A N 1
ATOM 2310 C CA . ARG A 1 289 ? -1.332 8.445 -30.594 1.00 64.38 289 ARG A CA 1
ATOM 2311 C C . ARG A 1 289 ? -1.191 7.771 -31.966 1.00 64.38 289 ARG A C 1
ATOM 2313 O O . ARG A 1 289 ? -0.506 6.761 -32.036 1.00 64.38 289 ARG A O 1
ATOM 2320 N N . GLU A 1 290 ? -1.859 8.264 -33.009 1.00 57.91 290 GLU A N 1
ATOM 2321 C CA . GLU A 1 290 ? -2.052 7.488 -34.243 1.00 57.91 290 GLU A CA 1
ATOM 2322 C C . GLU A 1 290 ? -0.939 7.616 -35.299 1.00 57.91 290 GLU A C 1
ATOM 2324 O O . GLU A 1 290 ? -0.897 6.749 -36.166 1.00 57.91 290 GLU A O 1
ATOM 2329 N N . GLU A 1 291 ? -0.044 8.622 -35.258 1.00 55.00 291 GLU A N 1
ATOM 2330 C CA . GLU A 1 291 ? 0.832 8.896 -36.426 1.00 55.00 291 GLU A CA 1
ATOM 2331 C C . GLU A 1 291 ? 2.352 9.047 -36.176 1.00 55.00 291 GLU A C 1
ATOM 2333 O O . GLU A 1 291 ? 3.104 8.558 -37.012 1.00 55.00 291 GLU A O 1
ATOM 2338 N N . GLU A 1 292 ? 2.857 9.623 -35.071 1.00 68.38 292 GLU A N 1
ATOM 2339 C CA . GLU A 1 292 ? 4.318 9.830 -34.882 1.00 68.38 292 GLU A CA 1
ATOM 2340 C C . GLU A 1 292 ? 4.782 9.699 -33.414 1.00 68.38 292 GLU A C 1
ATOM 2342 O O . GLU A 1 292 ? 4.083 10.108 -32.480 1.00 68.38 292 GLU A O 1
ATOM 2347 N N . ILE A 1 293 ? 5.998 9.166 -33.202 1.00 70.50 293 ILE A N 1
ATOM 2348 C CA . ILE A 1 293 ? 6.714 9.281 -31.917 1.00 70.50 293 ILE A CA 1
ATOM 2349 C C . ILE A 1 293 ? 6.958 10.781 -31.672 1.00 70.50 293 ILE A C 1
ATOM 2351 O O . ILE A 1 293 ? 7.481 11.447 -32.566 1.00 70.50 293 ILE A O 1
ATOM 2355 N N . PRO A 1 294 ? 6.600 11.353 -30.503 1.00 71.12 294 PRO A N 1
ATOM 2356 C CA . PRO A 1 294 ? 6.847 12.769 -30.244 1.00 71.12 294 PRO A CA 1
ATOM 2357 C C . PRO A 1 294 ? 8.339 13.097 -30.417 1.00 71.12 294 PRO A C 1
ATOM 2359 O O . PRO A 1 294 ? 9.157 12.352 -29.876 1.00 71.12 294 PRO A O 1
ATOM 2362 N N . PRO A 1 295 ? 8.729 14.191 -31.097 1.00 77.69 295 PRO A N 1
ATOM 2363 C CA . PRO A 1 295 ? 10.142 14.515 -31.319 1.00 77.69 295 PRO A CA 1
ATOM 2364 C C . PRO A 1 295 ? 10.973 14.601 -30.029 1.00 77.69 295 PRO A C 1
ATOM 2366 O O . PRO A 1 295 ? 12.163 14.308 -30.034 1.00 77.69 295 PRO A O 1
ATOM 2369 N N . GLU A 1 296 ? 10.348 14.952 -28.902 1.00 74.31 296 GLU A N 1
ATOM 2370 C CA . GLU A 1 296 ? 10.982 14.976 -27.579 1.00 74.31 296 GLU A CA 1
ATOM 2371 C C . GLU A 1 296 ? 11.251 13.571 -27.004 1.00 74.31 296 GLU A C 1
ATOM 2373 O O . GLU A 1 296 ? 12.135 13.406 -26.164 1.00 74.31 296 GLU A O 1
ATOM 2378 N N . VAL A 1 297 ? 10.481 12.566 -27.434 1.00 71.19 297 VAL A N 1
ATOM 2379 C CA . VAL A 1 297 ? 10.711 11.140 -27.147 1.00 71.19 297 VAL A CA 1
ATOM 2380 C C . VAL A 1 297 ? 11.757 10.578 -28.108 1.00 71.19 297 VAL A C 1
ATOM 2382 O O . VAL A 1 297 ? 12.611 9.813 -27.680 1.00 71.19 297 VAL A O 1
ATOM 2385 N N . ASP A 1 298 ? 11.743 10.991 -29.374 1.00 78.06 298 ASP A N 1
ATOM 2386 C CA . ASP A 1 298 ? 12.742 10.575 -30.363 1.00 78.06 298 ASP A CA 1
ATOM 2387 C C . ASP A 1 298 ? 14.153 11.063 -29.974 1.00 78.06 298 ASP A C 1
ATOM 2389 O O . ASP A 1 298 ? 15.081 10.268 -29.817 1.00 78.06 298 ASP A O 1
ATOM 2393 N N . GLU A 1 299 ? 14.301 12.351 -29.636 1.00 79.75 299 GLU A N 1
ATOM 2394 C CA . GLU A 1 299 ? 15.549 12.908 -29.086 1.00 79.75 299 GLU A CA 1
ATOM 2395 C C . GLU A 1 299 ? 15.992 12.195 -27.790 1.00 79.75 299 GLU A C 1
ATOM 2397 O O . GLU A 1 299 ? 17.186 12.018 -27.537 1.00 79.75 299 GLU A O 1
ATOM 2402 N N . LEU A 1 300 ? 15.037 11.758 -26.964 1.00 70.25 300 LEU A N 1
ATOM 2403 C CA . LEU A 1 300 ? 15.285 10.984 -25.747 1.00 70.25 300 LEU A CA 1
ATOM 2404 C C . LEU A 1 300 ? 15.860 9.599 -26.060 1.00 70.25 300 LEU A C 1
ATOM 2406 O O . LEU A 1 300 ? 16.797 9.197 -25.368 1.00 70.25 300 LEU A O 1
ATOM 2410 N N . ILE A 1 301 ? 15.356 8.902 -27.086 1.00 72.56 301 ILE A N 1
ATOM 2411 C CA . ILE A 1 301 ? 15.905 7.616 -27.546 1.00 72.56 301 ILE A CA 1
ATOM 2412 C C . ILE A 1 301 ? 17.349 7.831 -28.001 1.00 72.56 301 ILE A C 1
ATOM 2414 O O . ILE A 1 301 ? 18.244 7.151 -27.505 1.00 72.56 301 ILE A O 1
ATOM 2418 N N . TYR A 1 302 ? 17.610 8.831 -28.850 1.00 79.69 302 TYR A N 1
ATOM 2419 C CA . TYR A 1 302 ? 18.969 9.137 -29.310 1.00 79.69 302 TYR A CA 1
ATOM 2420 C C . TYR A 1 302 ? 19.930 9.474 -28.165 1.00 79.69 302 TYR A C 1
ATOM 2422 O O . TYR A 1 302 ? 21.050 8.971 -28.143 1.00 79.69 302 TYR A O 1
ATOM 2430 N N . ARG A 1 303 ? 19.505 10.277 -27.180 1.00 76.69 303 ARG A N 1
ATOM 2431 C CA . ARG A 1 303 ? 20.319 10.584 -25.988 1.00 76.69 303 ARG A CA 1
ATOM 2432 C C . ARG A 1 303 ? 20.546 9.364 -25.096 1.00 76.69 303 ARG A C 1
ATOM 2434 O O . ARG A 1 303 ? 21.598 9.262 -24.471 1.00 76.69 303 ARG A O 1
ATOM 2441 N N . TRP A 1 304 ? 19.568 8.465 -24.997 1.00 73.81 304 TRP A N 1
ATOM 2442 C CA . TRP A 1 304 ? 19.710 7.218 -24.249 1.00 73.81 304 TRP A CA 1
ATOM 2443 C C . TRP A 1 304 ? 20.697 6.277 -24.947 1.00 73.81 304 TRP A C 1
ATOM 2445 O O . TRP A 1 304 ? 21.598 5.771 -24.285 1.00 73.81 304 TRP A O 1
ATOM 2455 N N . LEU A 1 305 ? 20.596 6.119 -26.271 1.00 72.69 305 LEU A N 1
ATOM 2456 C CA . LEU A 1 305 ? 21.549 5.356 -27.081 1.00 72.69 305 LEU A CA 1
ATOM 2457 C C . LEU A 1 305 ? 22.969 5.930 -26.951 1.00 72.69 305 LEU A C 1
ATOM 2459 O O . LEU A 1 305 ? 23.902 5.194 -26.639 1.00 72.69 305 LEU A O 1
ATOM 2463 N N . ASP A 1 306 ? 23.130 7.249 -27.093 1.00 77.81 306 ASP A N 1
ATOM 2464 C CA . ASP A 1 306 ? 24.416 7.954 -26.965 1.00 77.81 306 ASP A CA 1
ATOM 2465 C C . ASP A 1 306 ? 25.061 7.745 -25.585 1.00 77.81 306 ASP A C 1
ATOM 2467 O O . ASP A 1 306 ? 26.237 7.393 -25.487 1.00 77.81 306 ASP A O 1
ATOM 2471 N N . ALA A 1 307 ? 24.271 7.830 -24.509 1.00 70.00 307 ALA A N 1
ATOM 2472 C CA . ALA A 1 307 ? 24.739 7.576 -23.146 1.00 70.00 307 ALA A CA 1
ATOM 2473 C C . ALA A 1 307 ? 25.217 6.129 -22.896 1.00 70.00 307 ALA A C 1
ATOM 2475 O O . ALA A 1 307 ? 25.972 5.903 -21.948 1.00 70.00 307 ALA A O 1
ATOM 2476 N N . HIS A 1 308 ? 24.806 5.167 -23.731 1.00 67.00 308 HIS A N 1
ATOM 2477 C CA . HIS A 1 308 ? 25.259 3.770 -23.690 1.00 67.00 308 HIS A CA 1
ATOM 2478 C C . HIS A 1 308 ? 26.298 3.440 -24.780 1.00 67.00 308 HIS A C 1
ATOM 2480 O O . HIS A 1 308 ? 26.737 2.296 -24.871 1.00 67.00 308 HIS A O 1
ATOM 2486 N N . GLY A 1 309 ? 26.728 4.421 -25.585 1.00 72.50 309 GLY A N 1
ATOM 2487 C CA . GLY A 1 309 ? 27.678 4.217 -26.687 1.00 72.50 309 GLY A CA 1
ATOM 2488 C C . GLY A 1 309 ? 27.072 3.586 -27.948 1.00 72.50 309 GLY A C 1
ATOM 2489 O O . GLY A 1 309 ? 27.819 3.153 -28.818 1.00 72.50 309 GLY A O 1
ATOM 2490 N N . LEU A 1 310 ? 25.740 3.557 -28.053 1.00 66.94 310 LEU A N 1
ATOM 2491 C CA . LEU A 1 310 ? 24.952 2.962 -29.144 1.00 66.94 310 LEU A CA 1
ATOM 2492 C C . LEU A 1 310 ? 24.501 4.011 -30.187 1.00 66.94 310 LEU A C 1
ATOM 2494 O O . LEU A 1 310 ? 23.513 3.816 -30.893 1.00 66.94 310 LEU A O 1
ATOM 2498 N N . SER A 1 311 ? 25.168 5.171 -30.244 1.00 75.25 311 SER A N 1
ATOM 2499 C CA . SER A 1 311 ? 24.833 6.273 -31.156 1.00 75.25 311 SER A CA 1
ATOM 2500 C C . SER A 1 311 ? 26.038 6.689 -32.017 1.00 75.25 311 SER A C 1
ATOM 2502 O O . SER A 1 311 ? 27.118 6.924 -31.470 1.00 75.25 311 SER A O 1
ATOM 2504 N N . PRO A 1 312 ? 25.877 6.837 -33.347 1.00 78.00 312 PRO A N 1
ATOM 2505 C CA . PRO A 1 312 ? 24.692 6.456 -34.117 1.00 78.00 312 PRO A CA 1
ATOM 2506 C C . PRO A 1 312 ? 24.527 4.923 -34.145 1.00 78.00 312 PRO A C 1
ATOM 2508 O O . PRO A 1 312 ? 25.539 4.228 -34.246 1.00 78.00 312 PRO A O 1
ATOM 2511 N N . PRO A 1 313 ? 23.290 4.391 -34.112 1.00 77.94 313 PRO A N 1
ATOM 2512 C CA . PRO A 1 313 ? 23.070 2.955 -34.235 1.00 77.94 313 PRO A CA 1
ATOM 2513 C C . PRO A 1 313 ? 23.596 2.462 -35.586 1.00 77.94 313 PRO A C 1
ATOM 2515 O O . PRO A 1 313 ? 23.355 3.074 -36.635 1.00 77.94 313 PRO A O 1
ATOM 2518 N N . SER A 1 314 ? 24.324 1.351 -35.562 1.00 84.94 314 SER A N 1
ATOM 2519 C CA . SER A 1 314 ? 24.839 0.682 -36.752 1.00 84.94 314 SER A CA 1
ATOM 2520 C C . SER A 1 314 ? 23.705 0.194 -37.662 1.00 84.94 314 SER A C 1
ATOM 2522 O O . SER A 1 314 ? 22.551 0.060 -37.253 1.00 84.94 314 SER A O 1
ATOM 2524 N N . ALA A 1 315 ? 24.016 -0.098 -38.928 1.00 88.38 315 ALA A N 1
ATOM 2525 C CA . ALA A 1 315 ? 23.026 -0.669 -39.847 1.00 88.38 315 ALA A CA 1
ATOM 2526 C C . ALA A 1 315 ? 22.441 -1.996 -39.317 1.00 88.38 315 ALA A C 1
ATOM 2528 O O . ALA A 1 315 ? 21.257 -2.256 -39.503 1.00 88.38 315 ALA A O 1
ATOM 2529 N N . GLU A 1 316 ? 23.257 -2.780 -38.608 1.00 87.00 316 GLU A N 1
ATOM 2530 C CA . GLU A 1 316 ? 22.871 -4.032 -37.956 1.00 87.00 316 GLU A CA 1
ATOM 2531 C C . GLU A 1 316 ? 21.921 -3.800 -36.771 1.00 87.00 316 GLU A C 1
ATOM 2533 O O . GLU A 1 316 ? 20.879 -4.442 -36.699 1.00 87.00 316 GLU A O 1
ATOM 2538 N N . GLU A 1 317 ? 22.198 -2.829 -35.895 1.00 81.75 317 GLU A N 1
ATOM 2539 C CA . GLU A 1 317 ? 21.298 -2.478 -34.783 1.00 81.75 317 GLU A CA 1
ATOM 2540 C C . GLU A 1 317 ? 19.949 -1.930 -35.270 1.00 81.75 317 GLU A C 1
ATOM 2542 O O . GLU A 1 317 ? 18.917 -2.236 -34.676 1.00 81.75 317 GLU A O 1
ATOM 2547 N N . ASN A 1 318 ? 19.924 -1.177 -36.376 1.00 83.62 318 ASN A N 1
ATOM 2548 C CA . ASN A 1 318 ? 18.667 -0.740 -36.994 1.00 83.62 318 ASN A CA 1
ATOM 2549 C C . ASN A 1 318 ? 17.883 -1.931 -37.580 1.00 83.62 318 ASN A C 1
ATOM 2551 O O . ASN A 1 318 ? 16.690 -2.068 -37.313 1.00 83.62 318 ASN A O 1
ATOM 2555 N N . GLU A 1 319 ? 18.547 -2.834 -38.315 1.00 88.81 319 GLU A N 1
ATOM 2556 C CA . GLU A 1 319 ? 17.923 -4.060 -38.837 1.00 88.81 319 GLU A CA 1
ATOM 2557 C C . GLU A 1 319 ? 17.400 -4.954 -37.695 1.00 88.81 319 GLU A C 1
ATOM 2559 O O . GLU A 1 319 ? 16.327 -5.550 -37.795 1.00 88.81 319 GLU A O 1
ATOM 2564 N N . ASN A 1 320 ? 18.123 -5.019 -36.575 1.00 87.50 320 ASN A N 1
ATOM 2565 C CA . ASN A 1 320 ? 17.699 -5.740 -35.382 1.00 87.50 320 ASN A CA 1
ATOM 2566 C C . ASN A 1 320 ? 16.501 -5.061 -34.709 1.00 87.50 320 ASN A C 1
ATOM 2568 O O . ASN A 1 320 ? 15.526 -5.744 -34.411 1.00 87.50 320 ASN A O 1
ATOM 2572 N N . ALA A 1 321 ? 16.495 -3.738 -34.535 1.00 84.44 321 ALA A N 1
ATOM 2573 C CA . ALA A 1 321 ? 15.338 -3.018 -33.997 1.00 84.44 321 ALA A CA 1
ATOM 2574 C C . ALA A 1 321 ? 14.067 -3.222 -34.853 1.00 84.44 321 ALA A C 1
ATOM 2576 O O . ALA A 1 321 ? 12.976 -3.410 -34.306 1.00 84.44 321 ALA A O 1
ATOM 2577 N N . GLU A 1 322 ? 14.198 -3.276 -36.184 1.00 86.25 322 GLU A N 1
ATOM 2578 C CA . GLU A 1 322 ? 13.097 -3.646 -37.083 1.00 86.25 322 GLU A CA 1
ATOM 2579 C C . GLU A 1 322 ? 12.638 -5.101 -36.868 1.00 86.25 322 GLU A C 1
ATOM 2581 O O . GLU A 1 322 ? 11.445 -5.339 -36.653 1.00 86.25 322 GLU A O 1
ATOM 2586 N N . LYS A 1 323 ? 13.562 -6.079 -36.851 1.00 88.12 323 LYS A N 1
ATOM 2587 C CA . LYS A 1 323 ? 13.255 -7.506 -36.593 1.00 88.12 323 LYS A CA 1
ATOM 2588 C C . LYS A 1 323 ? 12.553 -7.722 -35.255 1.00 88.12 323 LYS A C 1
ATOM 2590 O O . LYS A 1 323 ? 11.589 -8.485 -35.175 1.00 88.12 323 LYS A O 1
ATOM 2595 N N . LEU A 1 324 ? 13.032 -7.058 -34.204 1.00 85.38 324 LEU A N 1
ATOM 2596 C CA . LEU A 1 324 ? 12.494 -7.182 -32.855 1.00 85.38 324 LEU A CA 1
ATOM 2597 C C . LEU A 1 324 ? 11.128 -6.499 -32.701 1.00 85.38 324 LEU A C 1
ATOM 2599 O O . LEU A 1 324 ? 10.473 -6.730 -31.683 1.00 85.38 324 LEU A O 1
ATOM 2603 N N . ASN A 1 325 ? 10.662 -5.716 -33.689 1.00 88.69 325 ASN A N 1
ATOM 2604 C CA . ASN A 1 325 ? 9.394 -4.974 -33.644 1.00 88.69 325 ASN A CA 1
ATOM 2605 C C . ASN A 1 325 ? 9.265 -4.230 -32.307 1.00 88.69 325 ASN A C 1
ATOM 2607 O O . ASN A 1 325 ? 8.368 -4.492 -31.499 1.00 88.69 325 ASN A O 1
ATOM 2611 N N . VAL A 1 326 ? 10.264 -3.396 -32.019 1.00 84.12 326 VAL A N 1
ATOM 2612 C CA . VAL A 1 326 ? 10.422 -2.805 -30.695 1.00 84.12 326 VAL A CA 1
ATOM 2613 C C . VAL A 1 326 ? 9.316 -1.773 -30.454 1.00 84.12 326 VAL A C 1
ATOM 2615 O O . VAL A 1 326 ? 9.227 -0.753 -31.133 1.00 84.12 326 VAL A O 1
ATOM 2618 N N . GLN A 1 327 ? 8.445 -2.049 -29.481 1.00 88.00 327 GLN A N 1
ATOM 2619 C CA . GLN A 1 327 ? 7.278 -1.217 -29.180 1.00 88.00 327 GLN A CA 1
ATOM 2620 C C . GLN A 1 327 ? 7.478 -0.376 -27.922 1.00 88.00 327 GLN A C 1
ATOM 2622 O O . GLN A 1 327 ? 8.153 -0.782 -26.974 1.00 88.00 327 GLN A O 1
ATOM 2627 N N . PHE A 1 328 ? 6.813 0.775 -27.890 1.00 89.75 328 PHE A N 1
ATOM 2628 C CA . PHE A 1 328 ? 6.636 1.560 -26.676 1.00 89.75 328 PHE A CA 1
ATOM 2629 C C . PHE A 1 328 ? 5.440 1.056 -25.874 1.00 89.75 328 PHE A C 1
ATOM 2631 O O . PHE A 1 328 ? 4.370 0.772 -26.417 1.00 89.75 328 PHE A O 1
ATOM 2638 N N . ILE A 1 329 ? 5.605 1.007 -24.558 1.00 93.69 329 ILE A N 1
ATOM 2639 C CA . ILE A 1 329 ? 4.509 0.813 -23.620 1.00 93.69 329 ILE A CA 1
ATOM 2640 C C . ILE A 1 329 ? 3.944 2.191 -23.281 1.00 93.69 329 ILE A C 1
ATOM 2642 O O . ILE A 1 329 ? 4.647 3.090 -22.818 1.00 93.69 329 ILE A O 1
ATOM 2646 N N . TYR A 1 330 ? 2.649 2.348 -23.530 1.00 93.25 330 TYR A N 1
ATOM 2647 C CA . TYR A 1 330 ? 1.873 3.512 -23.120 1.00 93.25 330 TYR A CA 1
ATOM 2648 C C . TYR A 1 330 ? 1.149 3.209 -21.799 1.00 93.25 330 TYR A C 1
ATOM 2650 O O . TYR A 1 330 ? 0.861 2.037 -21.512 1.00 93.25 330 TYR A O 1
ATOM 2658 N N . PRO A 1 331 ? 0.786 4.236 -21.009 1.00 93.81 331 PRO A N 1
ATOM 2659 C CA . PRO A 1 331 ? -0.073 4.045 -19.848 1.00 93.81 331 PRO A CA 1
ATOM 2660 C C . PRO A 1 331 ? -1.382 3.359 -20.222 1.00 93.81 331 PRO A C 1
ATOM 2662 O O . PRO A 1 331 ? -1.966 3.651 -21.267 1.00 93.81 331 PRO A O 1
ATOM 2665 N N . ASN A 1 332 ? -1.846 2.473 -19.341 1.00 95.38 332 ASN A N 1
ATOM 2666 C CA . ASN A 1 332 ? -3.101 1.760 -19.533 1.00 95.38 332 ASN A CA 1
ATOM 2667 C C . ASN A 1 332 ? -4.272 2.752 -19.636 1.00 95.38 332 ASN A C 1
ATOM 2669 O O . ASN A 1 332 ? -4.353 3.683 -18.832 1.00 95.38 332 ASN A O 1
ATOM 2673 N N . ASP A 1 333 ? -5.177 2.538 -20.590 1.00 94.69 333 ASP A N 1
ATOM 2674 C CA . ASP A 1 333 ? -6.308 3.436 -20.835 1.00 94.69 333 ASP A CA 1
ATO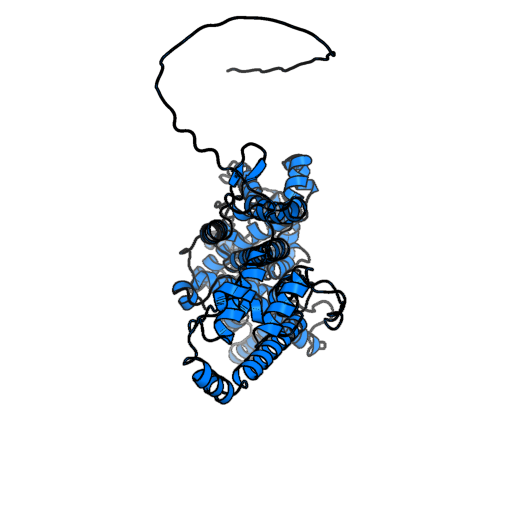M 2675 C C . ASP A 1 333 ? -7.379 3.364 -19.727 1.00 94.69 333 ASP A C 1
ATOM 2677 O O . ASP A 1 333 ? -8.191 4.277 -19.589 1.00 94.69 333 ASP A O 1
ATOM 2681 N N . GLU A 1 334 ? -7.362 2.318 -18.892 1.00 94.62 334 GLU A N 1
ATOM 2682 C CA . GLU A 1 334 ? -8.200 2.208 -17.698 1.00 94.62 334 GLU A CA 1
ATOM 2683 C C . GLU A 1 334 ? -7.756 3.217 -16.614 1.00 94.62 334 GLU A C 1
ATOM 2685 O O . GLU A 1 334 ? -6.650 3.097 -16.068 1.00 94.62 334 GLU A O 1
ATOM 2690 N N . PRO A 1 335 ? -8.611 4.175 -16.199 1.00 93.12 335 PRO A N 1
ATOM 2691 C CA . PRO A 1 335 ? -8.244 5.137 -15.162 1.00 93.12 335 PRO A CA 1
ATOM 2692 C C . PRO A 1 335 ? -7.925 4.470 -13.824 1.00 93.12 335 PRO A C 1
ATOM 2694 O O . PRO A 1 335 ? -6.979 4.868 -13.161 1.00 93.12 335 PRO A O 1
ATOM 2697 N N . ALA A 1 336 ? -8.670 3.426 -13.451 1.00 92.81 336 ALA A N 1
ATOM 2698 C CA . ALA A 1 336 ? -8.543 2.719 -12.176 1.00 92.81 336 ALA A CA 1
ATOM 2699 C C . ALA A 1 336 ? -7.429 1.652 -12.134 1.00 92.81 336 ALA A C 1
ATOM 2701 O O . ALA A 1 336 ? -7.350 0.922 -11.144 1.00 92.81 336 ALA A O 1
ATOM 2702 N N . PHE A 1 337 ? -6.588 1.547 -13.174 1.00 94.50 337 PHE A N 1
ATOM 2703 C CA . PHE A 1 337 ? -5.662 0.425 -13.375 1.00 94.50 337 PHE A CA 1
ATOM 2704 C C . PHE A 1 337 ? -4.833 0.078 -12.126 1.00 94.50 337 PHE A C 1
ATOM 2706 O O . PHE A 1 337 ? -4.902 -1.063 -11.671 1.00 94.50 337 PHE A O 1
ATOM 2713 N N . LEU A 1 338 ? -4.133 1.042 -11.509 1.00 93.06 338 LEU A N 1
ATOM 2714 C CA . LEU A 1 338 ? -3.369 0.810 -10.271 1.00 93.06 338 LEU A CA 1
ATOM 2715 C C . LEU A 1 338 ? -4.201 0.210 -9.128 1.00 93.06 338 LEU A C 1
ATOM 2717 O O . LEU A 1 338 ? -3.747 -0.723 -8.474 1.00 93.06 338 LEU A O 1
ATOM 2721 N N . ILE A 1 339 ? -5.412 0.714 -8.873 1.00 91.31 339 ILE A N 1
ATOM 2722 C CA . ILE A 1 339 ? -6.264 0.195 -7.788 1.00 91.31 339 ILE A CA 1
ATOM 2723 C C . ILE A 1 339 ? -6.770 -1.207 -8.141 1.00 91.31 339 ILE A C 1
ATOM 2725 O O . ILE A 1 339 ? -6.782 -2.091 -7.289 1.00 91.31 339 ILE A O 1
ATOM 2729 N N . ASN A 1 340 ? -7.147 -1.445 -9.397 1.00 92.56 340 ASN A N 1
ATOM 2730 C CA . ASN A 1 340 ? -7.633 -2.753 -9.825 1.00 92.56 340 ASN A CA 1
ATOM 2731 C C . ASN A 1 340 ? -6.531 -3.822 -9.898 1.00 92.56 340 ASN A C 1
ATOM 2733 O O . ASN A 1 340 ? -6.842 -4.999 -9.737 1.00 92.56 340 ASN A O 1
ATOM 2737 N N . ASN A 1 341 ? -5.263 -3.426 -10.060 1.00 92.12 341 ASN A N 1
ATOM 2738 C CA . ASN A 1 341 ? -4.132 -4.340 -10.248 1.00 92.12 341 ASN A CA 1
ATOM 2739 C C . ASN A 1 341 ? -3.099 -4.339 -9.102 1.00 92.12 341 ASN A C 1
ATOM 2741 O O . ASN A 1 341 ? -2.182 -5.157 -9.123 1.00 92.12 341 ASN A O 1
ATOM 2745 N N . SER A 1 342 ? -3.256 -3.496 -8.072 1.00 91.00 342 SER A N 1
ATOM 2746 C CA . SER A 1 342 ? -2.444 -3.521 -6.844 1.00 91.00 342 SER A CA 1
ATOM 2747 C C . SER A 1 342 ? -3.285 -3.872 -5.604 1.00 91.00 342 SER A C 1
ATOM 2749 O O . SER A 1 342 ? -3.815 -2.989 -4.914 1.00 91.00 342 SER A O 1
ATOM 2751 N N . PRO A 1 343 ? -3.378 -5.170 -5.248 1.00 89.38 343 PRO A N 1
ATOM 2752 C CA . PRO A 1 343 ? -3.996 -5.616 -3.997 1.00 89.38 343 PRO A CA 1
ATOM 2753 C C . PRO A 1 343 ? -3.338 -5.016 -2.743 1.00 89.38 343 PRO A C 1
ATOM 2755 O O . PRO A 1 343 ? -4.014 -4.812 -1.734 1.00 89.38 343 PRO A O 1
ATOM 2758 N N . LEU A 1 344 ? -2.038 -4.698 -2.816 1.00 89.88 344 LEU A N 1
ATOM 2759 C CA . LEU A 1 344 ? -1.262 -4.062 -1.744 1.00 89.88 344 LEU A CA 1
ATOM 2760 C C . LEU A 1 344 ? -1.696 -2.612 -1.496 1.00 89.88 344 LEU A C 1
ATOM 2762 O O . LEU A 1 344 ? -1.868 -2.195 -0.349 1.00 89.88 344 LEU A O 1
ATOM 2766 N N . TYR A 1 345 ? -1.943 -1.853 -2.567 1.00 89.56 345 TYR A N 1
ATOM 2767 C CA . TYR A 1 345 ? -2.517 -0.514 -2.454 1.00 89.56 345 TYR A CA 1
ATOM 2768 C C . TYR A 1 345 ? -3.903 -0.588 -1.797 1.00 89.56 345 TYR A C 1
ATOM 2770 O O . TYR A 1 345 ? -4.158 0.069 -0.787 1.00 89.56 345 TYR A O 1
ATOM 2778 N N . CYS A 1 346 ? -4.771 -1.477 -2.295 1.00 89.62 346 CYS A N 1
ATOM 2779 C CA . CYS A 1 346 ? -6.117 -1.676 -1.751 1.00 89.62 346 CYS A CA 1
ATOM 2780 C C . CYS A 1 346 ? -6.114 -2.044 -0.261 1.00 89.62 346 CYS A C 1
ATOM 2782 O O . CYS A 1 346 ? -6.866 -1.461 0.520 1.00 89.62 346 CYS A O 1
ATOM 2784 N N . GLY A 1 347 ? -5.260 -2.983 0.157 1.00 90.38 347 GLY A N 1
ATOM 2785 C CA . GLY A 1 347 ? -5.147 -3.370 1.562 1.00 90.38 347 GLY A CA 1
ATOM 2786 C C . GLY A 1 347 ? -4.562 -2.273 2.458 1.00 90.38 347 GLY A C 1
ATOM 2787 O O . GLY A 1 347 ? -4.991 -2.161 3.606 1.00 90.38 347 GLY A O 1
ATOM 2788 N N . THR A 1 348 ? -3.678 -1.411 1.936 1.00 89.94 348 THR A N 1
ATOM 2789 C CA . THR A 1 348 ? -3.210 -0.210 2.656 1.00 89.94 348 THR A CA 1
ATOM 2790 C C . THR A 1 348 ? -4.363 0.758 2.912 1.00 89.94 348 THR A C 1
ATOM 2792 O O . THR A 1 348 ? -4.565 1.187 4.050 1.00 89.94 348 THR A O 1
ATOM 2795 N N . VAL A 1 349 ? -5.169 1.064 1.886 1.00 87.88 349 VAL A N 1
ATOM 2796 C CA . VAL A 1 349 ? -6.304 1.982 2.057 1.00 87.88 349 VAL A CA 1
ATOM 2797 C C . VAL A 1 349 ? -7.353 1.387 3.002 1.00 87.88 349 VAL A C 1
ATOM 2799 O O . VAL A 1 349 ? -7.815 2.074 3.911 1.00 87.88 349 VAL A O 1
ATOM 2802 N N . LEU A 1 350 ? -7.680 0.097 2.864 1.00 89.00 350 LEU A N 1
ATOM 2803 C CA . LEU A 1 350 ? -8.592 -0.602 3.780 1.00 89.00 350 LEU A CA 1
ATOM 2804 C C . LEU A 1 350 ? -8.122 -0.549 5.240 1.00 89.00 350 LEU A C 1
ATOM 2806 O O . LEU A 1 350 ? -8.947 -0.376 6.138 1.00 89.00 350 LEU A O 1
ATOM 2810 N N . LEU A 1 351 ? -6.816 -0.668 5.492 1.00 89.38 351 LEU A N 1
ATOM 2811 C CA . LEU A 1 351 ? -6.263 -0.580 6.841 1.00 89.38 351 LEU A CA 1
ATOM 2812 C C . LEU A 1 351 ? -6.425 0.821 7.451 1.00 89.38 351 LEU A C 1
ATOM 2814 O O . LEU A 1 351 ? -6.811 0.920 8.620 1.00 89.38 351 LEU A O 1
ATOM 2818 N N . ASP A 1 352 ? -6.183 1.902 6.699 1.00 87.38 352 ASP A N 1
ATOM 2819 C CA . ASP A 1 352 ? -6.452 3.254 7.216 1.00 87.38 352 ASP A CA 1
ATOM 2820 C C . ASP A 1 352 ? -7.949 3.468 7.452 1.00 87.38 352 ASP A C 1
ATOM 2822 O O . ASP A 1 352 ? -8.315 3.943 8.525 1.00 87.38 352 ASP A O 1
ATOM 2826 N N . LEU A 1 353 ? -8.825 3.032 6.538 1.00 86.56 353 LEU A N 1
ATOM 2827 C CA . LEU A 1 353 ? -10.275 3.129 6.740 1.00 86.56 353 LEU A CA 1
ATOM 2828 C C . LEU A 1 353 ? -10.727 2.430 8.024 1.00 86.56 353 LEU A C 1
ATOM 2830 O O . LEU A 1 353 ? -11.463 3.028 8.808 1.00 86.56 353 LEU A O 1
ATOM 2834 N N . ILE A 1 354 ? -10.268 1.203 8.287 1.00 89.12 354 ILE A N 1
ATOM 2835 C CA . ILE A 1 354 ? -10.574 0.501 9.544 1.00 89.12 354 ILE A CA 1
ATOM 2836 C C . ILE A 1 354 ? -10.000 1.266 10.744 1.00 89.12 354 ILE A C 1
ATOM 2838 O O . ILE A 1 354 ? -10.702 1.457 11.736 1.00 89.12 354 ILE A O 1
ATOM 2842 N N . SER A 1 355 ? -8.778 1.793 10.636 1.00 89.75 355 SER A N 1
ATOM 2843 C CA . SER A 1 355 ? -8.150 2.602 11.693 1.00 89.75 355 SER A CA 1
ATOM 2844 C C . SER A 1 355 ? -8.940 3.883 12.005 1.00 89.75 355 SER A C 1
ATOM 2846 O O . SER A 1 355 ? -9.070 4.287 13.163 1.00 89.75 355 SER A O 1
ATOM 2848 N N . MET A 1 356 ? -9.504 4.530 10.982 1.00 87.12 356 MET A N 1
ATOM 2849 C CA . MET A 1 356 ? -10.388 5.686 11.134 1.00 87.12 356 MET A CA 1
ATOM 2850 C C . MET A 1 356 ? -11.763 5.294 11.681 1.00 87.12 356 MET A C 1
ATOM 2852 O O . MET A 1 356 ? -12.304 6.013 12.520 1.00 87.12 356 MET A O 1
ATOM 2856 N N . THR A 1 357 ? -12.307 4.152 11.249 1.00 88.19 357 THR A N 1
ATOM 2857 C CA . THR A 1 357 ? -13.569 3.582 11.750 1.00 88.19 357 THR A CA 1
ATOM 2858 C C . THR A 1 357 ? -13.472 3.320 13.247 1.00 88.19 357 THR A C 1
ATOM 2860 O O . THR A 1 357 ? -14.347 3.736 14.004 1.00 88.19 357 THR A O 1
ATOM 2863 N N . GLU A 1 358 ? -12.371 2.718 13.701 1.00 91.12 358 GLU A N 1
ATOM 2864 C CA . GLU A 1 358 ? -12.091 2.512 15.120 1.00 91.12 358 GLU A CA 1
ATOM 2865 C C . GLU A 1 358 ? -11.989 3.845 15.869 1.00 91.12 358 GLU A C 1
ATOM 2867 O O . GLU A 1 358 ? -12.633 4.017 16.903 1.00 91.12 358 GLU A O 1
ATOM 2872 N N . LYS A 1 359 ? -11.250 4.828 15.332 1.00 90.06 359 LYS A N 1
ATOM 2873 C CA . LYS A 1 359 ? -11.144 6.169 15.931 1.00 90.06 359 LYS A CA 1
ATOM 2874 C C . LYS A 1 359 ? -12.513 6.849 16.076 1.00 90.06 359 LYS A C 1
ATOM 2876 O O . LYS A 1 359 ? -12.785 7.435 17.124 1.00 90.06 359 LYS A O 1
ATOM 2881 N N . ALA A 1 360 ? -13.377 6.759 15.065 1.00 89.44 360 ALA A N 1
ATOM 2882 C CA . ALA A 1 360 ? -14.735 7.297 15.111 1.00 89.44 360 ALA A CA 1
ATOM 2883 C C . ALA A 1 360 ? -15.628 6.525 16.099 1.00 89.44 360 ALA A C 1
ATOM 2885 O O . ALA A 1 360 ? -16.320 7.142 16.906 1.00 89.44 360 ALA A O 1
ATOM 2886 N N . GLY A 1 361 ? -15.569 5.190 16.108 1.00 89.38 361 GLY A N 1
ATOM 2887 C CA . GLY A 1 361 ? -16.297 4.351 17.065 1.00 89.38 361 GLY A CA 1
ATOM 2888 C C . GLY A 1 361 ? -15.889 4.617 18.518 1.00 89.38 361 GLY A C 1
ATOM 2889 O O . GLY A 1 361 ? -16.744 4.713 19.396 1.00 89.38 361 GLY A O 1
ATOM 2890 N N . VAL A 1 362 ? -14.595 4.831 18.769 1.00 91.62 362 VAL A N 1
ATOM 2891 C CA . VAL A 1 362 ? -14.049 5.248 20.069 1.00 91.62 362 VAL A CA 1
ATOM 2892 C C . VAL A 1 362 ? -14.527 6.649 20.457 1.00 91.62 362 VAL A C 1
ATOM 2894 O O . VAL A 1 362 ? -14.900 6.862 21.612 1.00 91.62 362 VAL A O 1
ATOM 2897 N N . ALA A 1 363 ? -14.553 7.605 19.522 1.00 90.00 363 ALA A N 1
ATOM 2898 C CA . ALA A 1 363 ? -15.120 8.930 19.773 1.00 90.00 363 ALA A CA 1
ATOM 2899 C C . ALA A 1 363 ? -16.602 8.818 20.174 1.00 90.00 363 ALA A C 1
ATOM 2901 O O . ALA A 1 363 ? -16.981 9.290 21.242 1.00 90.00 363 ALA A O 1
ATOM 2902 N N . LEU A 1 364 ? -17.411 8.075 19.412 1.00 88.44 364 LEU A N 1
ATOM 2903 C CA . LEU A 1 364 ? -18.824 7.836 19.715 1.00 88.44 364 LEU A CA 1
ATOM 2904 C C . LEU A 1 364 ? -19.035 7.153 21.078 1.00 88.44 364 LEU A C 1
ATOM 2906 O O . LEU A 1 364 ? -19.867 7.598 21.870 1.00 88.44 364 LEU A O 1
ATOM 2910 N N . ALA A 1 365 ? -18.259 6.110 21.390 1.00 90.56 365 ALA A N 1
ATOM 2911 C CA . ALA A 1 365 ? -18.341 5.379 22.658 1.00 90.56 365 ALA A CA 1
ATOM 2912 C C . ALA A 1 365 ? -17.977 6.246 23.878 1.00 90.56 365 ALA A C 1
ATOM 2914 O O . ALA A 1 365 ? -18.509 6.036 24.966 1.00 90.56 365 ALA A O 1
ATOM 2915 N N . ASN A 1 366 ? -17.115 7.254 23.707 1.00 90.25 366 ASN A N 1
ATOM 2916 C CA . ASN A 1 366 ? -16.806 8.235 24.753 1.00 90.25 366 ASN A CA 1
ATOM 2917 C C . ASN A 1 366 ? -17.957 9.205 25.054 1.00 90.25 366 ASN A C 1
ATOM 2919 O O . ASN A 1 366 ? -17.987 9.803 26.130 1.00 90.25 366 ASN A O 1
ATOM 2923 N N . ARG A 1 367 ? -18.892 9.374 24.116 1.00 86.62 367 ARG A N 1
ATOM 2924 C CA . ARG A 1 367 ? -20.031 10.297 24.230 1.00 86.62 367 ARG A CA 1
ATOM 2925 C C . ARG A 1 367 ? -21.302 9.571 24.641 1.00 86.62 367 ARG A C 1
ATOM 2927 O O . ARG A 1 367 ? -22.099 10.105 25.413 1.00 86.62 367 ARG A O 1
ATOM 2934 N N . HIS A 1 368 ? -21.494 8.357 24.131 1.00 85.50 368 HIS A N 1
ATOM 2935 C CA . HIS A 1 368 ? -22.719 7.601 24.315 1.00 85.50 368 HIS A CA 1
ATOM 2936 C C . HIS A 1 368 ? -22.590 6.536 25.411 1.00 85.50 368 HIS A C 1
ATOM 2938 O O . HIS A 1 368 ? -21.804 5.595 25.327 1.00 85.50 368 HIS A O 1
ATOM 2944 N N . TRP A 1 369 ? -23.444 6.639 26.429 1.00 87.50 369 TRP A N 1
ATOM 2945 C CA . TRP A 1 369 ? -23.402 5.787 27.621 1.00 87.50 369 TRP A CA 1
ATOM 2946 C C . TRP A 1 369 ? -23.898 4.349 27.377 1.00 87.50 369 TRP A C 1
ATOM 2948 O O . TRP A 1 369 ? -23.903 3.553 28.313 1.00 87.50 369 TRP A O 1
ATOM 2958 N N . SER A 1 370 ? -24.299 3.981 26.151 1.00 91.12 370 SER A N 1
ATOM 2959 C CA . SER A 1 370 ? -24.778 2.623 25.838 1.00 91.12 370 SER A CA 1
ATOM 2960 C C . SER A 1 370 ? -23.703 1.565 26.058 1.00 91.12 370 SER A C 1
ATOM 2962 O O . SER A 1 370 ? -23.964 0.602 26.766 1.00 91.12 370 SER A O 1
ATOM 2964 N N . VAL A 1 371 ? -22.494 1.747 25.514 1.00 92.81 371 VAL A N 1
ATOM 2965 C CA . VAL A 1 371 ? -21.391 0.777 25.660 1.00 92.81 371 VAL A CA 1
ATOM 2966 C C . VAL A 1 371 ? -21.054 0.581 27.138 1.00 92.81 371 VAL A C 1
ATOM 2968 O O . VAL A 1 371 ? -20.929 -0.545 27.613 1.00 92.81 371 VAL A O 1
ATOM 2971 N N . PHE A 1 372 ? -20.999 1.685 27.885 1.00 92.56 372 PHE A N 1
ATOM 2972 C CA . PHE A 1 372 ? -20.806 1.687 29.330 1.00 92.56 372 PHE A CA 1
ATOM 2973 C C . PHE A 1 372 ? -21.922 0.932 30.078 1.00 92.56 372 PHE A C 1
ATOM 2975 O O . PHE A 1 372 ? -21.639 0.010 30.842 1.00 92.56 372 PHE A O 1
ATOM 2982 N N . GLY A 1 373 ? -23.190 1.281 29.841 1.00 94.06 373 GLY A N 1
ATOM 2983 C CA . GLY A 1 373 ? -24.337 0.671 30.515 1.00 94.06 373 GLY A CA 1
ATOM 2984 C C . GLY A 1 373 ? -24.504 -0.812 30.179 1.00 94.06 373 GLY A C 1
ATOM 2985 O O . GLY A 1 373 ? -24.698 -1.623 31.081 1.00 94.06 373 GLY A O 1
ATOM 2986 N N . VAL A 1 374 ? -24.352 -1.184 28.904 1.00 96.12 374 VAL A N 1
ATOM 2987 C CA . VAL A 1 374 ? -24.400 -2.579 28.441 1.00 96.12 374 VAL A CA 1
ATOM 2988 C C . VAL A 1 374 ? -23.272 -3.396 29.063 1.00 96.12 374 VAL A C 1
ATOM 2990 O O . VAL A 1 374 ? -23.542 -4.485 29.554 1.00 96.12 374 VAL A O 1
ATOM 2993 N N . ALA A 1 375 ? -22.040 -2.879 29.131 1.00 96.62 375 ALA A N 1
ATOM 2994 C CA . ALA A 1 375 ? -20.932 -3.579 29.785 1.00 96.62 375 ALA A CA 1
ATOM 2995 C C . ALA A 1 375 ? -21.176 -3.800 31.291 1.00 96.62 375 ALA A C 1
ATOM 2997 O O . ALA A 1 375 ? -20.883 -4.880 31.806 1.00 96.62 375 ALA A O 1
ATOM 2998 N N . HIS A 1 376 ? -21.751 -2.816 31.996 1.00 96.31 376 HIS A N 1
ATOM 2999 C CA . HIS A 1 376 ? -22.125 -2.955 33.412 1.00 96.31 376 HIS A CA 1
ATOM 3000 C C . HIS A 1 376 ? -23.243 -3.974 33.628 1.00 96.31 376 HIS A C 1
ATOM 3002 O O . HIS A 1 376 ? -23.098 -4.853 34.476 1.00 96.31 376 HIS A O 1
ATOM 3008 N N . VAL A 1 377 ? -24.325 -3.904 32.846 1.00 96.50 377 VAL A N 1
ATOM 3009 C CA . VAL A 1 377 ? -25.446 -4.858 32.922 1.00 96.50 377 VAL A CA 1
ATOM 3010 C C . VAL A 1 377 ? -24.991 -6.267 32.542 1.00 96.50 377 VAL A C 1
ATOM 3012 O O . VAL A 1 377 ? -25.311 -7.218 33.252 1.00 96.50 377 VAL A O 1
ATOM 3015 N N . TYR A 1 378 ? -24.197 -6.411 31.477 1.00 97.50 378 TYR A N 1
ATOM 3016 C CA . TYR A 1 378 ? -23.611 -7.687 31.073 1.00 97.50 378 TYR A CA 1
ATOM 3017 C C . TYR A 1 378 ? -22.772 -8.281 32.205 1.00 97.50 378 TYR A C 1
ATOM 3019 O O . TYR A 1 378 ? -23.056 -9.389 32.652 1.00 97.50 378 TYR A O 1
ATOM 3027 N N . ASN A 1 379 ? -21.801 -7.530 32.739 1.00 97.12 379 ASN A N 1
ATOM 3028 C CA . ASN A 1 379 ? -20.986 -8.007 33.853 1.00 97.12 379 ASN A CA 1
ATOM 3029 C C . ASN A 1 379 ? -21.850 -8.365 35.076 1.00 97.12 379 ASN A C 1
ATOM 3031 O O . ASN A 1 379 ? -21.661 -9.432 35.650 1.00 97.12 379 ASN A O 1
ATOM 3035 N N . ALA A 1 380 ? -22.852 -7.556 35.432 1.00 96.62 380 ALA A N 1
ATOM 3036 C CA . ALA A 1 380 ? -23.758 -7.870 36.537 1.00 96.62 380 ALA A CA 1
ATOM 3037 C C . ALA A 1 380 ? -24.478 -9.212 36.348 1.00 96.62 380 ALA A C 1
ATOM 3039 O O . ALA A 1 380 ? -24.455 -10.063 37.236 1.00 96.62 380 ALA A O 1
ATOM 3040 N N . LEU A 1 381 ? -25.069 -9.432 35.173 1.00 96.50 381 LEU A N 1
ATOM 3041 C CA . LEU A 1 381 ? -25.778 -10.669 34.857 1.00 96.50 381 LEU A CA 1
ATOM 3042 C C . LEU A 1 381 ? -24.844 -11.892 34.843 1.00 96.50 381 LEU A C 1
ATOM 3044 O O . LEU A 1 381 ? -25.241 -12.962 35.308 1.00 96.50 381 LEU A O 1
ATOM 3048 N N . ARG A 1 382 ? -23.600 -11.733 34.367 1.00 95.31 382 ARG A N 1
ATOM 3049 C CA . ARG A 1 382 ? -22.566 -12.783 34.383 1.00 95.31 382 ARG A CA 1
ATOM 3050 C C . ARG A 1 382 ? -22.145 -13.147 35.810 1.00 95.31 382 ARG A C 1
ATOM 3052 O O . ARG A 1 382 ? -22.200 -14.317 36.177 1.00 95.31 382 ARG A O 1
ATOM 3059 N N . GLN A 1 383 ? -21.761 -12.163 36.626 1.00 94.06 383 GLN A N 1
ATOM 3060 C CA . GLN A 1 383 ? -21.234 -12.393 37.981 1.00 94.06 383 GLN A CA 1
ATOM 3061 C C . GLN A 1 383 ? -22.306 -12.916 38.950 1.00 94.06 383 GLN A C 1
ATOM 3063 O O . GLN A 1 383 ? -22.012 -13.725 39.829 1.00 94.06 383 GLN A O 1
ATOM 3068 N N . LEU A 1 384 ? -23.565 -12.498 38.772 1.00 94.06 384 LEU A N 1
ATOM 3069 C CA . LEU A 1 384 ? -24.696 -12.936 39.598 1.00 94.06 384 LEU A CA 1
ATOM 3070 C C . LEU A 1 384 ? -25.342 -14.249 39.111 1.00 94.06 384 LEU A C 1
ATOM 3072 O O . LEU A 1 384 ? -26.352 -14.672 39.668 1.00 94.06 384 LEU A O 1
ATOM 3076 N N . GLY A 1 385 ? -24.785 -14.904 38.082 1.00 93.88 385 GLY A N 1
ATOM 3077 C CA . GLY A 1 385 ? -25.284 -16.188 37.568 1.00 93.88 385 GLY A CA 1
ATOM 3078 C C . GLY A 1 385 ? -26.671 -16.118 36.913 1.00 93.88 385 GLY A C 1
ATOM 3079 O O . GLY A 1 385 ? -27.373 -17.132 36.861 1.00 93.88 385 GLY A O 1
ATOM 3080 N N . GLY A 1 386 ? -27.064 -14.924 36.452 1.00 93.38 386 GLY A N 1
ATOM 3081 C CA . GLY A 1 386 ? -28.311 -14.653 35.731 1.00 93.38 386 GLY A CA 1
ATOM 3082 C C . GLY A 1 386 ? -28.180 -14.740 34.206 1.00 93.38 386 GLY A C 1
ATOM 3083 O O . GLY A 1 386 ? -29.188 -14.678 33.506 1.00 93.38 386 GLY A O 1
ATOM 3084 N N . PHE A 1 387 ? -26.960 -14.878 33.673 1.00 94.00 387 PHE A N 1
ATOM 3085 C CA . PHE A 1 387 ? -26.714 -15.032 32.239 1.00 94.00 387 PHE A CA 1
ATOM 3086 C C . PHE A 1 387 ? -25.494 -15.919 31.969 1.00 94.00 387 PHE A C 1
ATOM 3088 O O . PHE A 1 387 ? -24.346 -15.512 32.147 1.00 94.00 387 PHE A O 1
ATOM 3095 N N . ASP A 1 388 ? -25.739 -17.142 31.501 1.00 92.25 388 ASP A N 1
ATOM 3096 C CA . ASP A 1 388 ? -24.674 -18.127 31.268 1.00 92.25 388 ASP A CA 1
ATOM 3097 C C . ASP A 1 388 ? -24.009 -17.982 29.884 1.00 92.25 388 ASP A C 1
ATOM 3099 O O . ASP A 1 388 ? -22.887 -18.453 29.684 1.00 92.25 388 ASP A O 1
ATOM 3103 N N . LYS A 1 389 ? -24.648 -17.271 28.941 1.00 94.12 389 LYS A N 1
ATOM 3104 C CA . LYS A 1 389 ? -24.106 -17.025 27.595 1.00 94.12 389 LYS A CA 1
ATOM 3105 C C . LYS A 1 389 ? -22.943 -16.028 27.622 1.00 94.12 389 LYS A C 1
ATOM 3107 O O . LYS A 1 389 ? -22.972 -15.037 28.348 1.00 94.12 389 LYS A O 1
ATOM 3112 N N . HIS A 1 390 ? -21.952 -16.282 26.773 1.00 92.62 390 HIS A N 1
ATOM 3113 C CA . HIS A 1 390 ? -20.873 -15.345 26.478 1.00 92.62 390 HIS A CA 1
ATOM 3114 C C . HIS A 1 390 ? -21.291 -14.367 25.375 1.00 92.62 390 HIS A C 1
ATOM 3116 O O . HIS A 1 390 ? -21.968 -14.761 24.425 1.00 92.62 390 HIS A O 1
ATOM 3122 N N . TRP A 1 391 ? -20.841 -13.118 25.483 1.00 94.94 391 TRP A N 1
ATOM 3123 C CA . TRP A 1 391 ? -20.896 -12.124 24.414 1.00 94.94 391 TRP A CA 1
ATOM 3124 C C . TRP A 1 391 ? -19.462 -11.649 24.105 1.00 94.94 391 TRP A C 1
ATOM 3126 O O . TRP A 1 391 ? -18.979 -10.725 24.766 1.00 94.94 391 TRP A O 1
ATOM 3136 N N . PRO A 1 392 ? -18.757 -12.289 23.147 1.00 91.69 392 PRO A N 1
ATOM 3137 C CA . PRO A 1 392 ? -17.323 -12.082 22.924 1.00 91.69 392 PRO A CA 1
ATOM 3138 C C . PRO A 1 392 ? -16.926 -10.627 22.656 1.00 91.69 392 PRO A C 1
ATOM 3140 O O . PRO A 1 392 ? -15.883 -10.178 23.122 1.00 91.69 392 PRO A O 1
ATOM 3143 N N . GLU A 1 393 ? -17.762 -9.863 21.952 1.00 90.50 393 GLU A N 1
ATOM 3144 C CA . GLU A 1 393 ? -17.500 -8.462 21.616 1.00 90.50 393 GLU A CA 1
ATOM 3145 C C . GLU A 1 393 ? -17.528 -7.569 22.865 1.00 90.50 393 GLU A C 1
ATOM 3147 O O . GLU A 1 393 ? -16.634 -6.744 23.055 1.00 90.50 393 GLU A O 1
ATOM 3152 N N . ILE A 1 394 ? -18.504 -7.769 23.760 1.00 94.69 394 ILE A N 1
ATOM 3153 C CA . ILE A 1 394 ? -18.562 -7.051 25.041 1.00 94.69 394 ILE A CA 1
ATOM 3154 C C . ILE A 1 394 ? -17.440 -7.520 25.971 1.00 94.69 394 ILE A C 1
ATOM 3156 O O . ILE A 1 394 ? -16.806 -6.683 26.606 1.00 94.69 394 ILE A O 1
ATOM 3160 N N . GLU A 1 395 ? -17.128 -8.818 26.019 1.00 94.56 395 GLU A N 1
ATOM 3161 C CA . GLU A 1 395 ? -15.991 -9.335 26.797 1.00 94.56 395 GLU A CA 1
ATOM 3162 C C . GLU A 1 395 ? -14.657 -8.730 26.321 1.00 94.56 395 GLU A C 1
ATOM 3164 O O . GLU A 1 395 ? -13.850 -8.300 27.148 1.00 94.56 395 GLU A O 1
ATOM 3169 N N . ARG A 1 396 ? -14.465 -8.574 25.004 1.00 90.25 396 ARG A N 1
ATOM 3170 C CA . ARG A 1 396 ? -13.310 -7.887 24.405 1.00 90.25 396 ARG A CA 1
ATOM 3171 C C . ARG A 1 396 ? -13.275 -6.395 24.748 1.00 90.25 396 ARG A C 1
ATOM 3173 O O . ARG A 1 396 ? -12.220 -5.892 25.123 1.00 90.25 396 ARG A O 1
ATOM 3180 N N . ILE A 1 397 ? -14.405 -5.688 24.674 1.00 92.38 397 ILE A N 1
ATOM 3181 C CA . ILE A 1 397 ? -14.509 -4.270 25.071 1.00 92.38 397 ILE A CA 1
ATOM 3182 C C . ILE A 1 397 ? -14.186 -4.087 26.566 1.00 92.38 397 ILE A C 1
ATOM 3184 O O . ILE A 1 397 ? -13.457 -3.164 26.932 1.00 92.38 397 ILE A O 1
ATOM 3188 N N . ILE A 1 398 ? -14.668 -4.992 27.424 1.00 94.06 398 ILE A N 1
ATOM 3189 C CA . ILE A 1 398 ? -14.361 -5.024 28.862 1.00 94.06 398 ILE A CA 1
ATOM 3190 C C . ILE A 1 398 ? -12.867 -5.268 29.105 1.00 94.06 398 ILE A C 1
ATOM 3192 O O . ILE A 1 398 ? -12.272 -4.587 29.941 1.00 94.06 398 ILE A O 1
ATOM 3196 N N . ALA A 1 399 ? -12.257 -6.201 28.370 1.00 89.94 399 ALA A N 1
ATOM 3197 C CA . ALA A 1 399 ? -10.837 -6.518 28.491 1.00 89.94 399 ALA A CA 1
ATOM 3198 C C . ALA A 1 399 ? -9.928 -5.363 28.033 1.00 89.94 399 ALA A C 1
ATOM 3200 O O . ALA A 1 399 ? -8.940 -5.075 28.707 1.00 89.94 399 ALA A O 1
ATOM 3201 N N . LEU A 1 400 ? -10.282 -4.678 26.939 1.00 88.56 400 LEU A N 1
ATOM 3202 C CA . LEU A 1 400 ? -9.518 -3.554 26.383 1.00 88.56 400 LEU A CA 1
ATOM 3203 C C . LEU A 1 400 ? -9.682 -2.249 27.175 1.00 88.56 400 LEU A C 1
ATOM 3205 O O . LEU A 1 400 ? -8.756 -1.440 27.212 1.00 88.56 400 LEU A O 1
ATOM 3209 N N . HIS A 1 401 ? -10.838 -2.026 27.812 1.00 92.31 401 HIS A N 1
ATOM 3210 C CA . HIS A 1 401 ? -11.158 -0.755 28.476 1.00 92.31 401 HIS A CA 1
ATOM 3211 C C . HIS A 1 401 ? -11.648 -0.889 29.936 1.00 92.31 401 HIS A C 1
ATOM 3213 O O . HIS A 1 401 ? -12.612 -0.216 30.325 1.00 92.31 401 HIS A O 1
ATOM 3219 N N . PRO A 1 402 ? -10.974 -1.666 30.811 1.00 91.62 402 PRO A N 1
ATOM 3220 C CA . PRO A 1 402 ? -11.379 -1.815 32.211 1.00 91.62 402 PRO A CA 1
ATOM 3221 C C . PRO A 1 402 ? -11.266 -0.495 32.990 1.00 91.62 402 PRO A C 1
ATOM 3223 O O . PRO A 1 402 ? -12.016 -0.271 33.938 1.00 91.62 402 PRO A O 1
ATOM 3226 N N . GLY A 1 403 ? -10.379 0.418 32.578 1.00 89.50 403 GLY A N 1
ATOM 3227 C CA . GLY A 1 403 ? -10.303 1.793 33.083 1.00 89.50 403 GLY A CA 1
ATOM 3228 C C . GLY A 1 403 ? -11.570 2.600 32.791 1.00 89.50 403 GLY A C 1
ATOM 3229 O O . GLY A 1 403 ? -12.302 2.927 33.727 1.00 89.50 403 GLY A O 1
ATOM 3230 N N . PRO A 1 404 ? -11.874 2.896 31.515 1.00 91.06 404 PRO A N 1
ATOM 3231 C CA . PRO A 1 404 ? -13.088 3.612 31.118 1.00 91.06 404 PRO A CA 1
ATOM 3232 C C . PRO A 1 404 ? -14.396 2.971 31.602 1.00 91.06 404 PRO A C 1
ATOM 3234 O O . PRO A 1 404 ? -15.347 3.689 31.910 1.00 91.06 404 PRO A O 1
ATOM 3237 N N . LEU A 1 405 ? -14.466 1.645 31.716 1.00 93.19 405 LEU A N 1
ATOM 3238 C CA . LEU A 1 405 ? -15.693 0.956 32.123 1.00 93.19 405 LEU A CA 1
ATOM 3239 C C . LEU A 1 405 ? -15.828 0.828 33.645 1.00 93.19 405 LEU A C 1
ATOM 3241 O O . LEU A 1 405 ? -16.865 1.189 34.199 1.00 93.19 405 LEU A O 1
ATOM 3245 N N . PHE A 1 406 ? -14.784 0.369 34.335 1.00 92.38 406 PHE A N 1
ATOM 3246 C CA . PHE A 1 406 ? -14.860 -0.041 35.742 1.00 92.38 406 PHE A CA 1
ATOM 3247 C C . PHE A 1 406 ? -13.787 0.592 36.642 1.00 92.38 406 PHE A C 1
ATOM 3249 O O . PHE A 1 406 ? -13.638 0.200 37.794 1.00 92.38 406 PHE A O 1
ATOM 3256 N N . ALA A 1 407 ? -13.042 1.593 36.168 1.00 88.88 407 ALA A N 1
ATOM 3257 C CA . ALA A 1 407 ? -11.910 2.185 36.884 1.00 88.88 407 ALA A CA 1
ATOM 3258 C C . ALA A 1 407 ? -10.826 1.148 37.279 1.00 88.88 407 ALA A C 1
ATOM 3260 O O . ALA A 1 407 ? -10.399 1.067 38.433 1.00 88.88 407 ALA A O 1
ATOM 3261 N N . ASN A 1 408 ? -10.369 0.402 36.264 1.00 86.69 408 ASN A N 1
ATOM 3262 C CA . ASN A 1 408 ? -9.230 -0.535 36.227 1.00 86.69 408 ASN A CA 1
ATOM 3263 C C . ASN A 1 408 ? -9.420 -1.888 36.933 1.00 86.69 408 ASN A C 1
ATOM 3265 O O . ASN A 1 408 ? -8.460 -2.639 37.061 1.00 86.69 408 ASN A O 1
ATOM 3269 N N . ASP A 1 409 ? -10.631 -2.216 37.373 1.00 88.12 409 ASP A N 1
ATOM 3270 C CA . ASP A 1 409 ? -10.916 -3.430 38.143 1.00 88.12 409 ASP A CA 1
ATOM 3271 C C . ASP A 1 409 ? -12.360 -3.870 37.870 1.00 88.12 409 ASP A C 1
ATOM 3273 O O . ASP A 1 409 ? -13.284 -3.083 38.075 1.00 88.12 409 ASP A O 1
ATOM 3277 N N . VAL A 1 410 ? -12.547 -5.083 37.340 1.00 93.50 410 VAL A N 1
ATOM 3278 C CA . VAL A 1 410 ? -13.856 -5.587 36.893 1.00 93.50 410 VAL A CA 1
ATOM 3279 C C . VAL A 1 410 ? -14.611 -6.156 38.102 1.00 93.50 410 VAL A C 1
ATOM 3281 O O . VAL A 1 410 ? -14.196 -7.180 38.646 1.00 93.50 410 VAL A O 1
ATOM 3284 N N . PRO A 1 411 ? -15.715 -5.527 38.544 1.00 94.62 411 PRO A N 1
ATOM 3285 C CA . PRO A 1 411 ? -16.334 -5.848 39.822 1.00 94.62 411 PRO A CA 1
ATOM 3286 C C . PRO A 1 411 ? -17.069 -7.193 39.783 1.00 94.62 411 PRO A C 1
ATOM 3288 O O . PRO A 1 411 ? -17.833 -7.466 38.858 1.00 94.62 411 PRO A O 1
ATOM 3291 N N . THR A 1 412 ? -16.878 -8.014 40.815 1.00 95.38 412 THR A N 1
ATOM 3292 C CA . THR A 1 412 ? -17.432 -9.379 40.920 1.00 95.38 412 THR A CA 1
ATOM 3293 C C . THR A 1 412 ? -18.601 -9.508 41.901 1.00 95.38 412 THR A C 1
ATOM 3295 O O . THR A 1 412 ? -19.232 -10.559 41.973 1.00 95.38 412 THR A O 1
ATOM 3298 N N . THR A 1 413 ? -18.927 -8.455 42.658 1.00 94.69 413 THR A N 1
ATOM 3299 C CA . THR A 1 413 ? -20.011 -8.463 43.660 1.00 94.69 413 THR A CA 1
ATOM 3300 C C . THR A 1 413 ? -21.061 -7.405 43.343 1.00 94.69 413 THR A C 1
ATOM 3302 O O . THR A 1 413 ? -20.723 -6.344 42.826 1.00 94.69 413 THR A O 1
ATOM 3305 N N . ALA A 1 414 ? -22.330 -7.644 43.695 1.00 94.50 414 ALA A N 1
ATOM 3306 C CA . ALA A 1 414 ? -23.419 -6.692 43.434 1.00 94.50 414 ALA A CA 1
ATOM 3307 C C . ALA A 1 414 ? -23.109 -5.271 43.948 1.00 94.50 414 ALA A C 1
ATOM 3309 O O . ALA A 1 414 ? -23.303 -4.296 43.224 1.00 94.50 414 ALA A O 1
ATOM 3310 N N . THR A 1 415 ? -22.559 -5.161 45.163 1.00 93.50 415 THR A N 1
ATOM 3311 C CA . THR A 1 415 ? -22.144 -3.884 45.762 1.00 93.50 415 THR A CA 1
ATOM 3312 C C . THR A 1 415 ? -21.043 -3.207 44.952 1.00 93.50 415 THR A C 1
ATOM 3314 O O . THR A 1 415 ? -21.186 -2.044 44.596 1.00 93.50 415 THR A O 1
ATOM 3317 N N . SER A 1 416 ? -19.978 -3.932 44.583 1.00 92.50 416 SER A N 1
ATOM 3318 C CA . SER A 1 416 ? -18.885 -3.342 43.796 1.00 92.50 416 SER A CA 1
ATOM 3319 C C . SER A 1 416 ? -19.333 -2.951 42.386 1.00 92.50 416 SER A C 1
ATOM 3321 O O . SER A 1 416 ? -18.920 -1.907 41.893 1.00 92.50 416 SER A O 1
ATOM 3323 N N . ILE A 1 417 ? -20.230 -3.715 41.754 1.00 94.56 417 ILE A N 1
ATOM 3324 C CA . ILE A 1 417 ? -20.844 -3.345 40.471 1.00 94.56 417 ILE A CA 1
ATOM 3325 C C . ILE A 1 417 ? -21.587 -2.012 40.616 1.00 94.56 417 ILE A C 1
ATOM 3327 O O . ILE A 1 417 ? -21.324 -1.076 39.857 1.00 94.56 417 ILE A O 1
ATOM 3331 N N . TYR A 1 418 ? -22.465 -1.903 41.619 1.00 93.62 418 TYR A N 1
ATOM 3332 C CA . TYR A 1 418 ? -23.223 -0.682 41.887 1.00 93.62 418 TYR A CA 1
ATOM 3333 C C . TYR A 1 418 ? -22.311 0.513 42.197 1.00 93.62 418 TYR A C 1
ATOM 3335 O O . TYR A 1 418 ? -22.486 1.572 41.601 1.00 93.62 418 TYR A O 1
ATOM 3343 N N . ASP A 1 419 ? -21.299 0.347 43.051 1.00 91.69 419 ASP A N 1
ATOM 3344 C CA . ASP A 1 419 ? -20.370 1.420 43.424 1.00 91.69 419 ASP A CA 1
ATOM 3345 C C . ASP A 1 419 ? -19.565 1.930 42.220 1.00 91.69 419 ASP A C 1
ATOM 3347 O O . ASP A 1 419 ? -19.411 3.141 42.041 1.00 91.69 419 ASP A O 1
ATOM 3351 N N . ARG A 1 420 ? -19.080 1.027 41.351 1.00 90.75 420 ARG A N 1
ATOM 3352 C CA . ARG A 1 420 ? -18.377 1.404 40.112 1.00 90.75 420 ARG A CA 1
ATOM 3353 C C . ARG A 1 420 ? -19.318 2.113 39.135 1.00 90.75 420 ARG A C 1
ATOM 3355 O O . ARG A 1 420 ? -18.911 3.104 38.527 1.00 90.75 420 ARG A O 1
ATOM 3362 N N . PHE A 1 421 ? -20.564 1.653 39.004 1.00 92.06 421 PHE A N 1
ATOM 3363 C CA . PHE A 1 421 ? -21.576 2.313 38.177 1.00 92.06 421 PHE A CA 1
ATOM 3364 C C . PHE A 1 421 ? -21.891 3.722 38.704 1.00 92.06 421 PHE A C 1
ATOM 3366 O O . PHE A 1 421 ? -21.710 4.702 37.980 1.00 92.06 421 PHE A O 1
ATOM 3373 N N . ALA A 1 422 ? -22.253 3.838 39.987 1.00 90.25 422 ALA A N 1
ATOM 3374 C CA . ALA A 1 422 ? -22.545 5.087 40.691 1.00 90.25 422 ALA A CA 1
ATOM 3375 C C . ALA A 1 422 ? -21.378 6.088 40.628 1.00 90.25 422 ALA A C 1
ATOM 3377 O O . ALA A 1 422 ? -21.595 7.287 40.437 1.00 90.25 422 ALA A O 1
ATOM 3378 N N . TYR A 1 423 ? -20.135 5.609 40.737 1.00 87.38 423 TYR A N 1
ATOM 3379 C CA . TYR A 1 423 ? -18.929 6.418 40.547 1.00 87.38 423 TYR A CA 1
ATOM 3380 C C . TYR A 1 423 ? -18.836 7.005 39.139 1.00 87.38 423 TYR A C 1
ATOM 3382 O O . TYR A 1 423 ? -18.580 8.200 38.983 1.00 87.38 423 TYR A O 1
ATOM 3390 N N . ARG A 1 424 ? -19.075 6.191 38.106 1.00 84.88 424 ARG A N 1
ATOM 3391 C CA . ARG A 1 424 ? -18.960 6.621 36.707 1.00 84.88 424 ARG A CA 1
ATOM 3392 C C . ARG A 1 424 ? -20.109 7.535 36.271 1.00 84.88 424 ARG A C 1
ATOM 3394 O O . ARG A 1 424 ? -19.826 8.489 35.553 1.00 84.88 424 ARG A O 1
ATOM 3401 N N . ILE A 1 425 ? -21.339 7.338 36.767 1.00 87.94 425 ILE A N 1
ATOM 3402 C CA . ILE A 1 425 ? -22.464 8.280 36.563 1.00 87.94 425 ILE A CA 1
ATOM 3403 C C . ILE A 1 425 ? -22.383 9.545 37.442 1.00 87.94 425 ILE A C 1
ATOM 3405 O O . ILE A 1 425 ? -23.223 10.431 37.318 1.00 87.94 425 ILE A O 1
ATOM 3409 N N . GLY A 1 426 ? -21.399 9.652 38.343 1.00 86.94 426 GLY A N 1
ATOM 3410 C CA . GLY A 1 426 ? -21.238 10.806 39.238 1.00 86.94 426 GLY A CA 1
ATOM 3411 C C . GLY A 1 426 ? -22.237 10.882 40.403 1.00 86.94 426 GLY A C 1
ATOM 3412 O O . GLY A 1 426 ? -22.209 11.855 41.150 1.00 86.94 426 GLY A O 1
ATOM 3413 N N . ALA A 1 427 ? -23.080 9.862 40.595 1.00 86.69 427 ALA A N 1
ATOM 3414 C CA . ALA A 1 427 ? -24.025 9.751 41.714 1.00 86.69 427 ALA A CA 1
ATOM 3415 C C . ALA A 1 427 ? -23.371 9.261 43.024 1.00 86.69 427 ALA A C 1
ATOM 3417 O O . ALA A 1 427 ? -23.972 9.315 44.094 1.00 86.69 427 ALA A O 1
ATOM 3418 N N . SER A 1 428 ? -22.137 8.763 42.938 1.00 80.75 428 SER A N 1
ATOM 3419 C CA . SER A 1 428 ? -21.328 8.294 44.063 1.00 80.75 428 SER A CA 1
ATOM 3420 C C . SER A 1 428 ? -21.169 9.359 45.165 1.00 80.75 428 SER A C 1
ATOM 3422 O O . SER A 1 428 ? -20.615 10.428 44.889 1.00 80.75 428 SER A O 1
ATOM 3424 N N . PRO A 1 429 ? -21.506 9.052 46.434 1.00 72.75 429 PRO A N 1
ATOM 3425 C CA . PRO A 1 429 ? -21.234 9.927 47.570 1.00 72.75 429 PRO A CA 1
ATOM 3426 C C . PRO A 1 429 ? -19.770 10.375 47.668 1.00 72.75 429 PRO A C 1
ATOM 3428 O O . PRO A 1 429 ? -18.842 9.641 47.319 1.00 72.75 429 PRO A O 1
ATOM 3431 N N . SER A 1 430 ? -19.563 11.549 48.270 1.00 62.09 430 SER A N 1
ATOM 3432 C CA . SER A 1 430 ? -18.270 12.217 48.504 1.00 62.09 430 SER A CA 1
ATOM 3433 C C . SER A 1 430 ? -17.180 11.384 49.193 1.00 62.09 430 SER A C 1
ATOM 3435 O O . SER A 1 430 ? -16.046 11.861 49.284 1.00 62.09 430 SER A O 1
ATOM 3437 N N . ASN A 1 431 ? -17.512 10.190 49.690 1.00 59.12 431 ASN A N 1
ATOM 3438 C CA . ASN A 1 431 ? -16.658 9.305 50.477 1.00 59.12 431 ASN A CA 1
ATOM 3439 C C . ASN A 1 431 ? -15.992 8.199 49.636 1.00 59.12 431 ASN A C 1
ATOM 3441 O O . ASN A 1 431 ? -14.923 7.735 50.011 1.00 59.12 431 ASN A O 1
ATOM 3445 N N . LEU A 1 432 ? -16.517 7.854 48.451 1.00 63.09 432 LEU A N 1
ATOM 3446 C CA . LEU A 1 432 ? -15.920 6.880 47.512 1.00 63.09 432 LEU A CA 1
ATOM 3447 C C . LEU A 1 432 ? -14.694 7.452 46.751 1.00 63.09 432 LEU A C 1
ATOM 3449 O O . LEU A 1 432 ? -14.441 7.159 45.584 1.00 63.09 432 LEU A O 1
ATOM 3453 N N . ARG A 1 433 ? -13.877 8.273 47.426 1.00 62.03 433 ARG A N 1
ATOM 3454 C CA . ARG A 1 433 ? -12.651 8.900 46.884 1.00 62.03 433 ARG A CA 1
ATOM 3455 C C . ARG A 1 433 ? -11.518 7.902 46.618 1.00 62.03 433 ARG A C 1
ATOM 3457 O O . ARG A 1 433 ? -10.477 8.312 46.112 1.00 62.03 433 ARG A O 1
ATOM 3464 N N . HIS A 1 434 ? -11.710 6.635 46.979 1.00 70.31 434 HIS A N 1
ATOM 3465 C CA . HIS A 1 434 ? -10.738 5.553 46.829 1.00 70.31 434 HIS A CA 1
ATOM 3466 C C . HIS A 1 434 ? -10.451 5.208 45.359 1.00 70.31 434 HIS A C 1
ATOM 3468 O O . HIS A 1 434 ? -9.355 4.752 45.043 1.00 70.31 434 HIS A O 1
ATOM 3474 N N . PHE A 1 435 ? -11.389 5.475 44.444 1.00 71.81 435 PHE A N 1
ATOM 3475 C CA . PHE A 1 435 ? -11.149 5.317 43.012 1.00 71.81 435 PHE A CA 1
ATOM 3476 C C . PHE A 1 435 ? -10.211 6.422 42.498 1.00 71.81 435 PHE A C 1
ATOM 3478 O O . PHE A 1 435 ? -10.524 7.616 42.562 1.00 71.81 435 PHE A O 1
ATOM 3485 N N . VAL A 1 436 ? -9.038 6.005 42.007 1.00 62.91 436 VAL A N 1
ATOM 3486 C CA . VAL A 1 436 ? -7.907 6.867 41.623 1.00 62.91 436 VAL A CA 1
ATOM 3487 C C . VAL A 1 436 ? -8.357 7.984 40.679 1.00 62.91 436 VAL A C 1
ATOM 3489 O O . VAL A 1 436 ? -8.723 7.730 39.541 1.00 62.91 436 VAL A O 1
ATOM 3492 N N . LYS A 1 437 ? -8.266 9.248 41.109 1.00 62.22 437 LYS A N 1
ATOM 3493 C CA . LYS A 1 437 ? -8.764 10.425 40.362 1.00 62.22 437 LYS A CA 1
ATOM 3494 C C . LYS A 1 437 ? -8.044 10.743 39.033 1.00 62.22 437 LYS A C 1
ATOM 3496 O O . LYS A 1 437 ? -8.287 11.811 38.468 1.00 62.22 437 LYS A O 1
ATOM 3501 N N . LYS A 1 438 ? -7.149 9.884 38.533 1.00 57.78 438 LYS A N 1
ATOM 3502 C CA . LYS A 1 438 ? -6.405 10.119 37.285 1.00 57.78 438 LYS A CA 1
ATOM 3503 C C . LYS A 1 438 ? -7.339 9.978 36.077 1.00 57.78 438 LYS A C 1
ATOM 3505 O O . LYS A 1 438 ? -7.564 8.887 35.573 1.00 57.78 438 LYS A O 1
ATOM 3510 N N . ARG A 1 439 ? -7.879 11.115 35.634 1.00 64.56 439 ARG A N 1
ATOM 3511 C CA . ARG A 1 439 ? -8.511 11.300 34.318 1.00 64.56 439 ARG A CA 1
ATOM 3512 C C . ARG A 1 439 ? -7.428 11.314 33.218 1.00 64.56 439 ARG A C 1
ATOM 3514 O O . ARG A 1 439 ? -6.303 11.705 33.532 1.00 64.56 439 ARG A O 1
ATOM 3521 N N . PRO A 1 440 ? -7.750 10.977 31.953 1.00 59.81 440 PRO A N 1
ATOM 3522 C CA . PRO A 1 440 ? -9.089 10.722 31.407 1.00 59.81 440 PRO A CA 1
ATOM 3523 C C . PRO A 1 440 ? -9.560 9.262 31.522 1.00 59.81 440 PRO A C 1
ATOM 3525 O O . PRO A 1 440 ? -8.784 8.325 31.391 1.00 59.81 440 PRO A O 1
ATOM 3528 N N . TRP A 1 441 ? -10.871 9.085 31.709 1.00 77.62 441 TRP A N 1
ATOM 3529 C CA . TRP A 1 441 ? -11.556 7.783 31.724 1.00 77.62 441 TRP A CA 1
ATOM 3530 C C . TRP A 1 441 ? -12.200 7.487 30.366 1.00 77.62 441 TRP A C 1
ATOM 3532 O O . TRP A 1 441 ? -13.381 7.133 30.295 1.00 77.62 441 TRP A O 1
ATOM 3542 N N . ASN A 1 442 ? -11.442 7.720 29.301 1.00 89.88 442 ASN A N 1
ATOM 3543 C CA . ASN A 1 442 ? -11.946 7.681 27.940 1.00 89.88 442 ASN A CA 1
ATOM 3544 C C . ASN A 1 442 ? -11.535 6.364 27.281 1.00 89.88 442 ASN A C 1
ATOM 3546 O O . ASN A 1 442 ? -10.392 5.927 27.432 1.00 89.88 442 ASN A O 1
ATOM 3550 N N . PHE A 1 443 ? -12.449 5.758 26.526 1.00 91.25 443 PHE A N 1
ATOM 3551 C CA . PHE A 1 443 ? -12.088 4.786 25.504 1.00 91.25 443 PHE A CA 1
ATOM 3552 C C . PHE A 1 443 ? -11.008 5.398 24.605 1.00 91.25 443 PHE A C 1
ATOM 3554 O O . PHE A 1 443 ? -11.026 6.594 24.302 1.00 91.25 443 PHE A O 1
ATOM 3561 N N . HIS A 1 444 ? -10.071 4.569 24.185 1.00 91.81 444 HIS A N 1
ATOM 3562 C CA . HIS A 1 444 ? -8.966 4.922 23.304 1.00 91.81 444 HIS A CA 1
ATOM 3563 C C . HIS A 1 444 ? -8.930 3.897 22.174 1.00 91.81 444 HIS A C 1
ATOM 3565 O O . HIS A 1 444 ? -9.441 2.790 22.335 1.00 91.81 444 HIS A O 1
ATOM 3571 N N . THR A 1 445 ? -8.313 4.235 21.044 1.00 91.00 445 THR A N 1
ATOM 3572 C CA . THR A 1 445 ? -7.984 3.213 20.045 1.00 91.00 445 THR A CA 1
ATOM 3573 C C . THR A 1 445 ? -7.082 2.158 20.681 1.00 91.00 445 THR A C 1
ATOM 3575 O O . THR A 1 445 ? -6.326 2.434 21.623 1.00 91.00 445 THR A O 1
ATOM 3578 N N . THR A 1 446 ? -7.157 0.936 20.179 1.00 90.00 446 THR A N 1
ATOM 3579 C CA . THR A 1 446 ? -6.226 -0.124 20.530 1.00 90.00 446 THR A CA 1
ATOM 3580 C C . THR A 1 446 ? -4.795 0.328 20.211 1.00 90.00 446 THR A C 1
ATOM 3582 O O . THR A 1 446 ? -4.551 0.971 19.181 1.00 90.00 446 THR A O 1
ATOM 3585 N N . PRO A 1 447 ? -3.822 0.026 21.088 1.00 89.69 447 PRO A N 1
ATOM 3586 C CA . PRO A 1 447 ? -2.433 0.373 20.818 1.00 89.69 447 PRO A CA 1
ATOM 3587 C C . PRO A 1 447 ? -1.875 -0.364 19.583 1.00 89.69 447 PRO A C 1
ATOM 3589 O O . PRO A 1 447 ? -0.926 0.123 18.978 1.00 89.69 447 PRO A O 1
ATOM 3592 N N . ALA A 1 448 ? -2.499 -1.464 19.140 1.00 89.81 448 ALA A N 1
ATOM 3593 C CA . ALA A 1 448 ? -2.164 -2.180 17.910 1.00 89.81 448 ALA A CA 1
ATOM 3594 C C . ALA A 1 448 ? -2.429 -1.308 16.680 1.00 89.81 448 ALA A C 1
ATOM 3596 O O . ALA A 1 448 ? -1.502 -1.022 15.926 1.00 89.81 448 ALA A O 1
ATOM 3597 N N . THR A 1 449 ? -3.657 -0.803 16.528 1.00 90.25 449 THR A N 1
ATOM 3598 C CA . THR A 1 449 ? -4.024 0.121 15.446 1.00 90.25 449 THR A CA 1
ATOM 3599 C C . THR A 1 449 ? -3.179 1.393 15.486 1.00 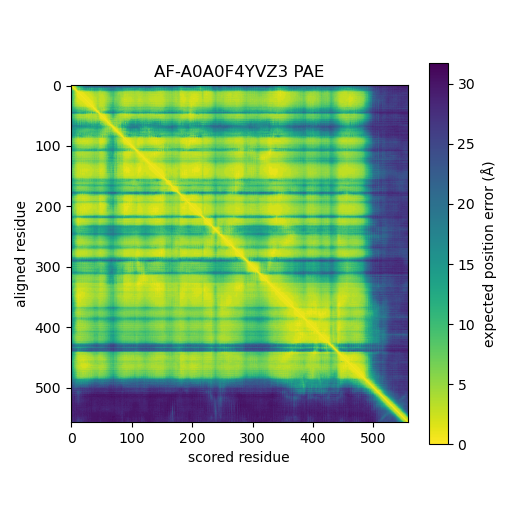90.25 449 THR A C 1
ATOM 3601 O O . THR A 1 449 ? -2.717 1.864 14.449 1.00 90.25 449 THR A O 1
ATOM 3604 N N . ALA A 1 450 ? -2.903 1.930 16.681 1.00 90.19 450 ALA A N 1
ATOM 3605 C CA . ALA A 1 450 ? -2.033 3.095 16.826 1.00 90.19 450 ALA A CA 1
ATOM 3606 C C . ALA A 1 450 ? -0.583 2.817 16.378 1.00 90.19 450 ALA A C 1
ATOM 3608 O O . ALA A 1 450 ? 0.031 3.683 15.754 1.00 90.19 450 ALA A O 1
ATOM 3609 N N . ALA A 1 451 ? -0.030 1.636 16.672 1.00 91.88 451 ALA A N 1
ATOM 3610 C CA . ALA A 1 451 ? 1.315 1.241 16.249 1.00 91.88 451 ALA A CA 1
ATOM 3611 C C . ALA A 1 451 ? 1.379 0.958 14.739 1.00 91.88 451 ALA A C 1
ATOM 3613 O O . ALA A 1 451 ? 2.246 1.503 14.058 1.00 91.88 451 ALA A O 1
ATOM 3614 N N . MET A 1 452 ? 0.422 0.192 14.197 1.00 89.88 452 MET A N 1
ATOM 3615 C CA . MET A 1 452 ? 0.313 -0.087 12.759 1.00 89.88 452 MET A CA 1
ATOM 3616 C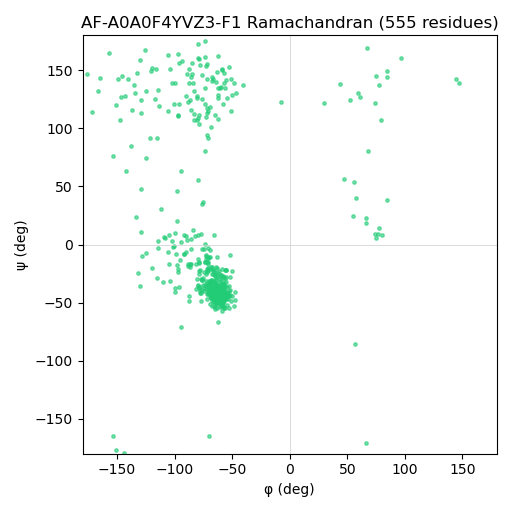 C . MET A 1 452 ? 0.197 1.208 11.953 1.00 89.88 452 MET A C 1
ATOM 3618 O O . MET A 1 452 ? 0.959 1.418 11.014 1.00 89.88 452 MET A O 1
ATOM 3622 N N . ARG A 1 453 ? -0.689 2.126 12.357 1.00 87.00 453 ARG A N 1
ATOM 3623 C CA . ARG A 1 453 ? -0.837 3.429 11.697 1.00 87.00 453 ARG A CA 1
ATOM 3624 C C . ARG A 1 453 ? 0.469 4.225 11.691 1.00 87.00 453 ARG A C 1
ATOM 3626 O O . ARG A 1 453 ? 0.825 4.785 10.663 1.00 87.00 453 ARG A O 1
ATOM 3633 N N . GLN A 1 454 ? 1.195 4.270 12.808 1.00 89.81 454 GLN A N 1
ATOM 3634 C CA . GLN A 1 454 ? 2.479 4.975 12.868 1.00 89.81 454 GLN A CA 1
ATOM 3635 C C . GLN A 1 454 ? 3.561 4.311 11.999 1.00 89.81 454 GLN A C 1
ATOM 3637 O O . GLN A 1 454 ? 4.383 5.027 11.436 1.00 89.81 454 GLN A O 1
ATOM 3642 N N . PHE A 1 455 ? 3.541 2.985 11.842 1.00 88.56 455 PHE A N 1
ATOM 3643 C CA . PHE A 1 455 ? 4.422 2.268 10.914 1.00 88.56 455 PHE A CA 1
ATOM 3644 C C . PHE A 1 455 ? 4.131 2.635 9.447 1.00 88.56 455 PHE A C 1
ATOM 3646 O O . PHE A 1 455 ? 5.044 3.054 8.742 1.00 88.56 455 PHE A O 1
ATOM 3653 N N . PHE A 1 456 ? 2.865 2.606 9.008 1.00 83.69 456 PHE A N 1
ATOM 3654 C CA . PHE A 1 456 ? 2.486 3.037 7.648 1.00 83.69 456 PHE A CA 1
ATOM 3655 C C . PHE A 1 456 ? 2.654 4.549 7.407 1.00 83.69 456 PHE A C 1
ATOM 3657 O O . PHE A 1 456 ? 2.881 4.973 6.282 1.00 83.69 456 PHE A O 1
ATOM 3664 N N . GLU A 1 457 ? 2.605 5.379 8.453 1.00 84.62 457 GLU A N 1
ATOM 3665 C CA . GLU A 1 457 ? 2.972 6.802 8.383 1.00 84.62 457 GLU A CA 1
ATOM 3666 C C . GLU A 1 457 ? 4.506 7.034 8.430 1.00 84.62 457 GLU A C 1
ATOM 3668 O O . GLU A 1 457 ? 4.936 8.181 8.558 1.00 84.62 457 GLU A O 1
ATOM 3673 N N . ALA A 1 458 ? 5.329 5.974 8.359 1.00 85.75 458 ALA A N 1
ATOM 3674 C CA . ALA A 1 458 ? 6.798 5.983 8.454 1.00 85.75 458 ALA A CA 1
ATOM 3675 C C . ALA A 1 458 ? 7.370 6.650 9.729 1.00 85.75 458 ALA A C 1
ATOM 3677 O O . ALA A 1 458 ? 8.511 7.111 9.760 1.00 85.75 458 ALA A O 1
ATOM 3678 N N . LYS A 1 459 ? 6.582 6.690 10.811 1.00 89.19 459 LYS A N 1
ATOM 3679 C CA . LYS A 1 459 ? 6.950 7.262 12.123 1.00 89.19 459 LYS A CA 1
ATOM 3680 C C . LYS A 1 459 ? 7.547 6.237 13.087 1.00 89.19 459 LYS A C 1
ATOM 3682 O O . LYS A 1 459 ? 7.959 6.606 14.184 1.00 89.19 459 LYS A O 1
ATOM 3687 N N . LEU A 1 460 ? 7.521 4.959 12.719 1.00 92.31 460 LEU A N 1
ATOM 3688 C CA . LEU A 1 460 ? 7.782 3.831 13.607 1.00 92.31 460 LEU A CA 1
ATOM 3689 C C . LEU A 1 460 ? 8.465 2.733 12.787 1.00 92.31 460 LEU A C 1
ATOM 3691 O O . LEU A 1 460 ? 7.963 2.373 11.726 1.00 92.31 460 LEU A O 1
ATOM 3695 N N . SER A 1 461 ? 9.620 2.236 13.232 1.00 91.44 461 SER A N 1
ATOM 3696 C CA . SER A 1 461 ? 10.368 1.202 12.500 1.00 91.44 461 SER A CA 1
ATOM 3697 C C . SER A 1 461 ? 9.781 -0.194 12.724 1.00 91.44 461 SER A C 1
ATOM 3699 O O . SER A 1 461 ? 9.086 -0.429 13.714 1.00 91.44 461 SER A O 1
ATOM 3701 N N . LEU A 1 462 ? 10.086 -1.160 11.850 1.00 90.62 462 LEU A N 1
ATOM 3702 C CA . LEU A 1 462 ? 9.603 -2.536 12.024 1.00 90.62 462 LEU A CA 1
ATOM 3703 C C . LEU A 1 462 ? 9.984 -3.150 13.392 1.00 90.62 462 LEU A C 1
ATOM 3705 O O . LEU A 1 462 ? 9.084 -3.671 14.048 1.00 90.62 462 LEU A O 1
ATOM 3709 N N . PRO A 1 463 ? 11.233 -3.050 13.898 1.00 93.06 463 PRO A N 1
ATOM 3710 C CA . PRO A 1 463 ? 11.560 -3.547 15.238 1.00 93.06 463 PRO A CA 1
ATOM 3711 C C . PRO A 1 463 ? 10.729 -2.891 16.350 1.00 93.06 463 PRO A C 1
ATOM 3713 O O . PRO A 1 463 ? 10.294 -3.566 17.279 1.00 93.06 463 PRO A O 1
ATOM 3716 N N . GLN A 1 464 ? 10.451 -1.586 16.246 1.00 94.94 464 GLN A N 1
ATOM 3717 C CA . GLN A 1 464 ? 9.583 -0.890 17.200 1.00 94.94 464 GLN A CA 1
ATOM 3718 C C . GLN A 1 464 ? 8.127 -1.377 17.102 1.00 94.94 464 GLN A C 1
ATOM 3720 O O . GLN A 1 464 ? 7.474 -1.534 18.132 1.00 94.94 464 GLN A O 1
ATOM 3725 N N . LEU A 1 465 ? 7.620 -1.640 15.890 1.00 93.19 465 LEU A N 1
ATOM 3726 C CA . LEU A 1 465 ? 6.270 -2.169 15.678 1.00 93.19 465 LEU A CA 1
ATOM 3727 C C . LEU A 1 465 ? 6.137 -3.563 16.294 1.00 93.19 465 LEU A C 1
ATOM 3729 O O . LEU A 1 465 ? 5.182 -3.811 17.027 1.00 93.19 465 LEU A O 1
ATOM 3733 N N . LEU A 1 466 ? 7.093 -4.454 16.016 1.00 93.00 466 LEU A N 1
ATOM 3734 C CA . LEU A 1 466 ? 7.092 -5.822 16.532 1.00 93.00 466 LEU A CA 1
ATOM 3735 C C . LEU A 1 466 ? 7.119 -5.833 18.063 1.00 93.00 466 LEU A C 1
ATOM 3737 O O . LEU A 1 466 ? 6.254 -6.469 18.660 1.00 93.00 466 LEU A O 1
ATOM 3741 N N . ASN A 1 467 ? 8.001 -5.046 18.690 1.00 94.75 467 ASN A N 1
ATOM 3742 C CA . ASN A 1 467 ? 8.048 -4.910 20.149 1.00 94.75 467 ASN A CA 1
ATOM 3743 C C . ASN A 1 467 ? 6.703 -4.424 20.723 1.00 94.75 467 ASN A C 1
ATOM 3745 O O . ASN A 1 467 ? 6.178 -5.022 21.659 1.00 94.75 467 ASN A O 1
ATOM 3749 N N . LEU A 1 468 ? 6.097 -3.383 20.136 1.00 94.06 468 LEU A N 1
ATOM 3750 C CA . LEU A 1 468 ? 4.802 -2.864 20.595 1.00 94.06 468 LEU A CA 1
ATOM 3751 C C . LEU A 1 468 ? 3.663 -3.878 20.437 1.00 94.06 468 LEU A C 1
ATOM 3753 O O . LEU A 1 468 ? 2.743 -3.883 21.256 1.00 94.06 468 LEU A O 1
ATOM 3757 N N . LEU A 1 469 ? 3.680 -4.712 19.395 1.00 91.94 469 LEU A N 1
ATOM 3758 C CA . LEU A 1 469 ? 2.687 -5.772 19.204 1.00 91.94 469 LEU A CA 1
ATOM 3759 C C . LEU A 1 469 ? 2.929 -6.948 20.165 1.00 91.94 469 LEU A C 1
ATOM 3761 O O . LEU A 1 469 ? 1.970 -7.458 20.745 1.00 91.94 469 LEU A O 1
ATOM 3765 N N . GLU A 1 470 ? 4.183 -7.335 20.404 1.00 93.38 470 GLU A N 1
ATOM 3766 C CA . GLU A 1 470 ? 4.556 -8.397 21.345 1.00 93.38 470 GLU A CA 1
ATOM 3767 C C . GLU A 1 470 ? 4.231 -8.025 22.801 1.00 93.38 470 GLU A C 1
ATOM 3769 O O . GLU A 1 470 ? 3.670 -8.845 23.534 1.00 93.38 470 GLU A O 1
ATOM 3774 N N . GLU A 1 471 ? 4.488 -6.779 23.214 1.00 92.50 471 GLU A N 1
ATOM 3775 C CA . GLU A 1 471 ? 4.081 -6.246 24.522 1.00 92.50 471 GLU A CA 1
ATOM 3776 C C . GLU A 1 471 ? 2.561 -6.358 24.725 1.00 92.50 471 GLU A C 1
ATOM 3778 O O . GLU A 1 471 ? 2.091 -6.791 25.781 1.00 92.50 471 GLU A O 1
ATOM 3783 N N . GLN A 1 472 ? 1.776 -6.027 23.696 1.00 88.94 472 GLN A N 1
ATOM 3784 C CA . GLN A 1 472 ? 0.314 -6.103 23.739 1.00 88.94 472 GLN A CA 1
ATOM 3785 C C . GLN A 1 472 ? -0.206 -7.539 23.758 1.00 88.94 472 GLN A C 1
ATOM 3787 O O . GLN A 1 472 ? -1.105 -7.851 24.542 1.00 88.94 472 GLN A O 1
ATOM 3792 N N . MET A 1 473 ? 0.363 -8.419 22.930 1.00 88.38 473 MET A N 1
ATOM 3793 C CA . MET A 1 473 ? 0.042 -9.846 22.942 1.00 88.38 473 MET A CA 1
ATOM 3794 C C . MET A 1 473 ? 0.357 -10.446 24.312 1.00 88.38 473 MET A C 1
ATOM 3796 O O . MET A 1 473 ? -0.501 -11.104 24.897 1.00 88.38 473 MET A O 1
ATOM 3800 N N . SER A 1 474 ? 1.528 -10.138 24.872 1.00 90.75 474 SER A N 1
ATOM 3801 C CA . SER A 1 474 ? 1.957 -10.583 26.200 1.00 90.75 474 SER A CA 1
ATOM 3802 C C . SER A 1 474 ? 1.027 -10.088 27.308 1.00 90.75 474 SER A C 1
ATOM 3804 O O . SER A 1 474 ? 0.629 -10.881 28.167 1.00 90.75 474 SER A O 1
ATOM 3806 N N . ALA A 1 475 ? 0.627 -8.812 27.278 1.00 86.31 475 ALA A N 1
ATOM 3807 C CA . ALA A 1 475 ? -0.319 -8.232 28.231 1.00 86.31 475 ALA A CA 1
ATOM 3808 C C . ALA A 1 475 ? -1.704 -8.900 28.154 1.00 86.31 475 ALA A C 1
ATOM 3810 O O . ALA A 1 475 ? -2.260 -9.294 29.183 1.00 86.31 475 ALA A O 1
ATOM 3811 N N . HIS A 1 476 ? -2.229 -9.103 26.942 1.00 82.44 476 HIS A N 1
ATOM 3812 C CA . HIS A 1 476 ? -3.490 -9.807 26.698 1.00 82.44 476 HIS A CA 1
ATOM 3813 C C . HIS A 1 476 ? -3.435 -11.265 27.189 1.00 82.44 476 HIS A C 1
ATOM 3815 O O . HIS A 1 476 ? -4.350 -11.745 27.860 1.00 82.44 476 HIS A O 1
ATOM 3821 N N . ASP A 1 477 ? -2.325 -11.961 26.943 1.00 85.88 477 ASP A N 1
ATOM 3822 C CA . ASP A 1 477 ? -2.090 -13.320 27.426 1.00 85.88 477 ASP A CA 1
ATOM 3823 C C . ASP A 1 477 ? -2.041 -13.403 28.956 1.00 85.88 477 ASP A C 1
ATOM 3825 O O . ASP A 1 477 ? -2.584 -14.338 29.551 1.00 85.88 477 ASP A O 1
ATOM 3829 N N . HIS A 1 478 ? -1.415 -12.423 29.611 1.00 85.88 478 HIS A N 1
ATOM 3830 C CA . HIS A 1 478 ? -1.379 -12.329 31.071 1.00 85.88 478 HIS A CA 1
ATOM 3831 C C . HIS A 1 478 ? -2.778 -12.079 31.645 1.00 85.88 478 HIS A C 1
ATOM 3833 O O . HIS A 1 478 ? -3.172 -12.754 32.598 1.00 85.88 478 HIS A O 1
ATOM 3839 N N . GLN A 1 479 ? -3.560 -11.187 31.032 1.00 77.69 479 GLN A N 1
ATOM 3840 C CA . GLN A 1 479 ? -4.945 -10.908 31.414 1.00 77.69 479 GLN A CA 1
ATOM 3841 C C . GLN A 1 479 ? -5.837 -12.155 31.265 1.00 77.69 479 GLN A C 1
ATOM 3843 O O . GLN A 1 479 ? -6.552 -12.521 32.200 1.00 77.69 479 GLN A O 1
ATOM 3848 N N . ASN A 1 480 ? -5.719 -12.887 30.153 1.00 76.25 480 ASN A N 1
ATOM 3849 C CA . ASN A 1 480 ? -6.438 -14.146 29.929 1.00 76.25 480 ASN A CA 1
ATOM 3850 C C . ASN A 1 480 ? -6.021 -15.250 30.917 1.00 76.25 480 ASN A C 1
ATOM 3852 O O . ASN A 1 480 ? -6.869 -15.977 31.440 1.00 76.25 480 ASN A O 1
ATOM 3856 N N . LYS A 1 481 ? -4.722 -15.367 31.230 1.00 83.69 481 LYS A N 1
ATOM 3857 C CA . LYS A 1 481 ? -4.210 -16.302 32.249 1.00 83.69 481 LYS A CA 1
ATOM 3858 C C . LYS A 1 481 ? -4.719 -15.949 33.652 1.00 83.69 481 LYS A C 1
ATOM 3860 O O . LYS A 1 481 ? -5.022 -16.862 34.417 1.00 83.69 481 LYS A O 1
ATOM 3865 N N . GLN A 1 482 ? -4.864 -14.665 33.986 1.00 77.38 482 GLN A N 1
ATOM 3866 C CA . GLN A 1 482 ? -5.471 -14.223 35.248 1.00 77.38 482 GLN A CA 1
ATOM 3867 C C . GLN A 1 482 ? -6.969 -14.555 35.310 1.00 77.38 482 GLN A C 1
ATOM 3869 O O . GLN A 1 482 ? -7.406 -15.149 36.293 1.00 77.38 482 GLN A O 1
ATOM 3874 N N . GLN A 1 483 ? -7.738 -14.277 34.250 1.00 68.62 483 GLN A N 1
ATOM 3875 C CA . GLN A 1 483 ? -9.167 -14.622 34.188 1.00 68.62 483 GLN A CA 1
ATOM 3876 C C . GLN A 1 483 ? -9.413 -16.134 34.327 1.00 68.62 483 GLN A C 1
ATOM 3878 O O . GLN A 1 483 ? -10.294 -16.548 35.078 1.00 68.62 483 GLN A O 1
ATOM 3883 N N . ARG A 1 484 ? -8.597 -16.978 33.676 1.00 76.25 484 ARG A N 1
ATOM 3884 C CA . ARG A 1 484 ? -8.683 -18.449 33.798 1.00 76.25 484 ARG A CA 1
ATOM 3885 C C . ARG A 1 484 ? -8.281 -18.991 35.175 1.00 76.25 484 ARG A C 1
ATOM 3887 O O . ARG A 1 484 ? -8.629 -20.122 35.493 1.00 76.25 484 ARG A O 1
ATOM 3894 N N . ARG A 1 485 ? -7.539 -18.223 35.981 1.00 77.44 485 ARG A N 1
ATOM 3895 C CA . ARG A 1 485 ? -7.119 -18.615 37.340 1.00 77.44 485 ARG A CA 1
ATOM 3896 C C . ARG A 1 485 ? -8.156 -18.301 38.420 1.00 77.44 485 ARG A C 1
ATOM 3898 O O . ARG A 1 485 ? -7.927 -18.675 39.568 1.00 77.44 485 ARG A O 1
ATOM 3905 N N . ILE A 1 486 ? -9.278 -17.659 38.082 1.00 65.12 486 ILE A N 1
ATOM 3906 C CA . ILE A 1 486 ? -10.417 -17.507 38.996 1.00 65.12 486 ILE A CA 1
ATOM 3907 C C . ILE A 1 486 ? -10.976 -18.917 39.278 1.00 65.12 486 ILE A C 1
ATOM 3909 O O . ILE A 1 486 ? -11.489 -19.546 38.351 1.00 65.12 486 ILE A O 1
ATOM 3913 N N . PRO A 1 487 ? -10.854 -19.463 40.506 1.00 57.66 487 PRO A N 1
ATOM 3914 C CA . PRO A 1 487 ? -11.103 -20.885 40.738 1.00 57.66 487 PRO A CA 1
ATOM 3915 C C . PRO A 1 487 ? -12.571 -21.268 40.540 1.00 57.66 487 PRO A C 1
ATOM 3917 O O . PRO A 1 487 ? -13.462 -20.574 41.036 1.00 57.66 487 PRO A O 1
ATOM 3920 N N . GLU A 1 488 ? -12.843 -22.431 39.939 1.00 57.38 488 GLU A N 1
ATOM 3921 C CA . GLU A 1 488 ? -14.214 -22.967 39.833 1.00 57.38 488 GLU A CA 1
ATOM 3922 C C . GLU A 1 488 ? -14.887 -23.185 41.199 1.00 57.38 488 GLU A C 1
ATOM 3924 O O . GLU A 1 488 ? -16.114 -23.145 41.296 1.00 57.38 488 GLU A O 1
ATOM 3929 N N . SER A 1 489 ? -14.119 -23.298 42.289 1.00 51.22 489 SER A N 1
ATOM 3930 C CA . SER A 1 489 ? -14.667 -23.322 43.652 1.00 51.22 489 SER A CA 1
ATOM 3931 C C . SER A 1 489 ? -15.451 -22.052 44.021 1.00 51.22 489 SER A C 1
ATOM 3933 O O . SER A 1 489 ? -16.396 -22.140 44.802 1.00 51.22 489 SER A O 1
ATOM 3935 N N . SER A 1 490 ? -15.149 -20.899 43.408 1.00 53.25 490 SER A N 1
ATOM 3936 C CA . SER A 1 490 ? -15.939 -19.664 43.564 1.00 53.25 490 SER A CA 1
ATOM 3937 C C . SER A 1 490 ? -17.230 -19.639 42.727 1.00 53.25 490 SER A C 1
ATOM 3939 O O . SER A 1 490 ? -18.144 -18.875 43.032 1.00 53.25 490 SER A O 1
ATOM 3941 N N . ARG A 1 491 ? -17.369 -20.524 41.725 1.00 51.50 491 ARG A N 1
ATOM 3942 C CA . ARG A 1 491 ? -18.661 -20.791 41.062 1.00 51.50 491 ARG A CA 1
ATOM 3943 C C . ARG A 1 491 ? -19.536 -21.722 41.904 1.00 51.50 491 ARG A C 1
ATOM 3945 O O . ARG A 1 491 ? -20.746 -21.519 41.981 1.00 51.50 491 ARG A O 1
ATOM 3952 N N . LEU A 1 492 ? -18.934 -22.706 42.576 1.00 47.88 492 LEU A N 1
ATOM 3953 C CA . LEU A 1 492 ? -19.658 -23.683 43.398 1.00 47.88 492 LEU A CA 1
ATOM 3954 C C . LEU A 1 492 ? -20.283 -23.074 44.667 1.00 47.88 492 LEU A C 1
ATOM 3956 O O . LEU A 1 492 ? -21.371 -23.494 45.057 1.00 47.88 492 LEU A O 1
ATOM 3960 N N . SER A 1 493 ? -19.684 -22.044 45.278 1.00 49.94 493 SER A N 1
ATOM 3961 C CA . SER A 1 493 ? -20.290 -21.358 46.435 1.00 49.94 493 SER A CA 1
ATOM 3962 C C . SER A 1 493 ? -21.621 -20.668 46.105 1.00 49.94 493 SER A C 1
ATOM 3964 O O . SER A 1 493 ? -22.544 -20.685 46.925 1.00 49.94 493 SER A O 1
ATOM 3966 N N . ASN A 1 494 ? -21.760 -20.126 44.889 1.00 45.84 494 ASN A N 1
ATOM 3967 C CA . ASN A 1 494 ? -22.980 -19.443 44.443 1.00 45.84 494 ASN A CA 1
ATOM 3968 C C . ASN A 1 494 ? -24.145 -20.400 44.141 1.00 45.84 494 ASN A C 1
ATOM 3970 O O . ASN A 1 494 ? -25.293 -19.956 44.111 1.00 45.84 494 ASN A O 1
ATOM 3974 N N . HIS A 1 495 ? -23.907 -21.710 43.997 1.00 49.16 495 HIS A N 1
ATOM 3975 C CA . HIS A 1 495 ? -25.005 -22.667 43.831 1.00 49.16 495 HIS A CA 1
ATOM 3976 C C . HIS A 1 495 ? -25.919 -22.735 45.067 1.00 49.16 495 HIS A C 1
ATOM 3978 O O . HIS A 1 495 ? -27.126 -22.886 44.906 1.00 49.16 495 HIS A O 1
ATOM 3984 N N . SER A 1 496 ? -25.389 -22.502 46.277 1.00 48.44 496 SER A N 1
ATOM 3985 C CA . SER A 1 496 ? -26.185 -22.431 47.519 1.00 48.44 496 SER A CA 1
ATOM 3986 C C . SER A 1 496 ? -27.103 -21.199 47.628 1.00 48.44 496 SER A C 1
ATOM 3988 O O . SER A 1 496 ? -27.954 -21.132 48.516 1.00 48.44 496 SER A O 1
ATOM 3990 N N . LEU A 1 497 ? -26.954 -20.216 46.730 1.00 47.91 497 LEU A N 1
ATOM 3991 C CA . LEU A 1 497 ? -27.806 -19.025 46.666 1.00 47.91 497 LEU A CA 1
ATOM 3992 C C . LEU A 1 497 ? -28.964 -19.161 45.664 1.00 47.91 497 LEU A C 1
ATOM 3994 O O . LEU A 1 497 ? -29.900 -18.366 45.745 1.00 47.91 497 LEU A O 1
ATOM 3998 N N . ARG A 1 498 ? -28.955 -20.168 44.771 1.00 47.06 498 ARG A N 1
ATOM 3999 C CA . ARG A 1 498 ? -30.056 -20.401 43.811 1.00 47.06 498 ARG A CA 1
ATOM 4000 C C . ARG A 1 498 ? -31.368 -20.849 44.477 1.00 47.06 498 ARG A C 1
ATOM 4002 O O . ARG A 1 498 ? -32.423 -20.606 43.904 1.00 47.06 498 ARG A O 1
ATOM 4009 N N . ASP A 1 499 ? -31.315 -21.395 45.694 1.00 47.53 499 ASP A N 1
ATOM 4010 C CA . ASP A 1 499 ? -32.499 -21.864 46.435 1.00 47.53 499 ASP A CA 1
ATOM 4011 C C . ASP A 1 499 ? -33.158 -20.788 47.324 1.00 47.53 499 ASP A C 1
ATOM 4013 O O . ASP A 1 499 ? -34.118 -21.072 48.046 1.00 47.53 499 ASP A O 1
ATOM 4017 N N . ARG A 1 500 ? -32.682 -19.532 47.298 1.00 46.59 500 ARG A N 1
ATOM 4018 C CA . ARG A 1 500 ? -33.368 -18.427 47.992 1.00 46.59 500 ARG A CA 1
ATOM 4019 C C . ARG A 1 500 ? -34.449 -17.821 47.086 1.00 46.59 500 ARG A C 1
ATOM 4021 O O . ARG A 1 500 ? -34.120 -17.367 45.990 1.00 46.59 500 ARG A O 1
ATOM 4028 N N . PRO A 1 501 ? -35.724 -17.755 47.519 1.00 40.38 501 PRO A N 1
ATOM 4029 C CA . PRO A 1 501 ? -36.795 -17.211 46.692 1.00 40.38 501 PRO A CA 1
ATOM 4030 C C . PRO A 1 501 ? -36.549 -15.733 46.364 1.00 40.38 501 PRO A C 1
ATOM 4032 O O . PRO A 1 501 ? -36.214 -14.926 47.231 1.00 40.38 501 PRO A O 1
ATOM 4035 N N . CYS A 1 502 ? -36.741 -15.376 45.094 1.00 4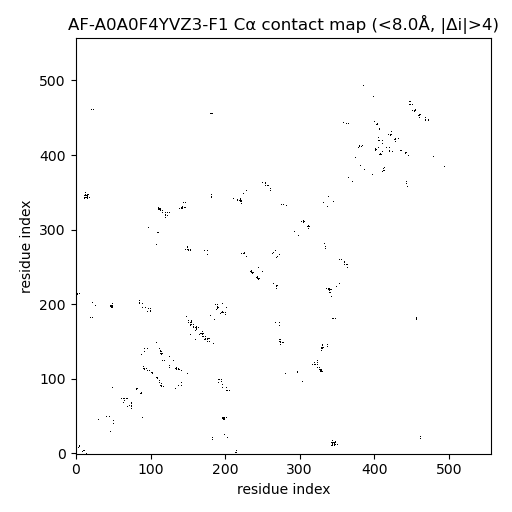2.28 502 CYS A N 1
ATOM 4036 C CA . CYS A 1 502 ? -36.426 -14.059 44.538 1.00 42.28 502 CYS A CA 1
ATOM 4037 C C . CYS A 1 502 ? -37.506 -13.002 44.871 1.00 42.28 502 CYS A C 1
ATOM 4039 O O . CYS A 1 502 ? -38.108 -12.400 43.984 1.00 42.28 502 CYS A O 1
ATOM 4041 N N . SER A 1 503 ? -37.811 -12.806 46.159 1.00 41.09 503 SER A N 1
ATOM 4042 C CA . SER A 1 503 ? -38.908 -11.933 46.612 1.00 41.09 503 SER A CA 1
ATOM 4043 C C . SER A 1 503 ? -38.533 -10.456 46.787 1.00 41.09 503 SER A C 1
ATOM 4045 O O . SER A 1 503 ? -39.434 -9.622 46.835 1.00 41.09 503 SER A O 1
ATOM 4047 N N . ASP A 1 504 ? -37.242 -10.113 46.861 1.00 46.22 504 ASP A N 1
ATOM 4048 C CA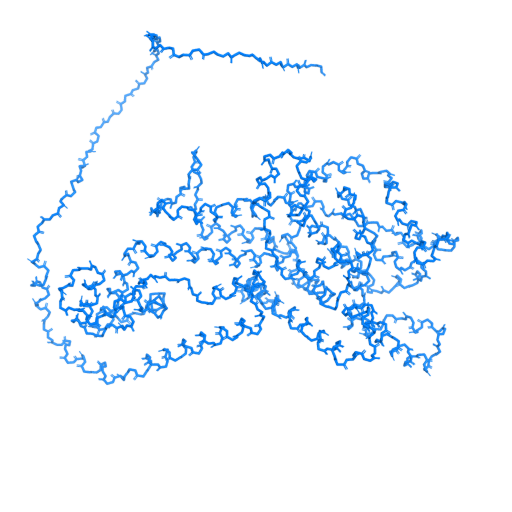 . ASP A 1 504 ? -36.787 -8.790 47.339 1.00 46.22 504 ASP A CA 1
ATOM 4049 C C . ASP A 1 504 ? -36.224 -7.846 46.254 1.00 46.22 504 ASP A C 1
ATOM 4051 O O . ASP A 1 504 ? -35.779 -6.742 46.536 1.00 46.22 504 ASP A O 1
ATOM 4055 N N . TRP A 1 505 ? -36.277 -8.212 44.969 1.00 38.34 505 TRP A N 1
ATOM 4056 C CA . TRP A 1 505 ? -35.828 -7.301 43.896 1.00 38.34 505 TRP A CA 1
ATOM 4057 C C . TRP A 1 505 ? -36.813 -6.147 43.634 1.00 38.34 505 TRP A C 1
ATOM 4059 O O . TRP A 1 505 ? -36.460 -5.153 43.000 1.00 38.34 505 TRP A O 1
ATOM 4069 N N . LYS A 1 506 ? -38.049 -6.248 44.143 1.00 35.19 506 LYS A N 1
ATOM 4070 C CA . LYS A 1 506 ? -39.064 -5.190 44.026 1.00 35.19 506 LYS A CA 1
ATOM 4071 C C . LYS A 1 506 ? -38.805 -3.989 44.939 1.00 35.19 506 LYS A C 1
ATOM 4073 O O . LYS A 1 506 ? -39.279 -2.912 44.603 1.00 35.19 506 LYS A O 1
ATOM 4078 N N . SER A 1 507 ? -38.067 -4.143 46.042 1.00 38.16 507 SER A N 1
ATOM 4079 C CA . SER A 1 507 ? -37.823 -3.058 47.007 1.00 38.16 507 SER A CA 1
ATOM 4080 C C . SER A 1 507 ? -36.780 -2.041 46.513 1.00 38.16 507 SER A C 1
ATOM 4082 O O . SER A 1 507 ? -36.891 -0.849 46.798 1.00 38.16 507 SER A O 1
ATOM 4084 N N . ILE A 1 508 ? -35.813 -2.485 45.702 1.00 37.19 508 ILE A N 1
ATOM 4085 C CA . ILE A 1 508 ? -34.704 -1.658 45.187 1.00 37.19 508 ILE A CA 1
ATOM 4086 C C . ILE A 1 508 ? -35.135 -0.754 44.011 1.00 37.19 508 ILE A C 1
ATOM 4088 O O . ILE A 1 508 ? -34.529 0.288 43.776 1.00 37.19 508 ILE A O 1
ATOM 4092 N N . LEU A 1 509 ? -36.210 -1.102 43.292 1.00 31.69 509 LEU A N 1
ATOM 4093 C CA . LEU A 1 509 ? -36.715 -0.332 42.142 1.00 31.69 509 LEU A CA 1
ATOM 4094 C C . LEU A 1 509 ? -37.824 0.683 42.490 1.00 31.69 509 LEU A C 1
ATOM 4096 O O . LEU A 1 509 ? -38.335 1.351 41.595 1.00 31.69 509 LEU A O 1
ATOM 4100 N N . THR A 1 510 ? -38.204 0.820 43.766 1.00 32.34 510 THR A N 1
ATOM 4101 C CA . THR A 1 510 ? -39.358 1.643 44.195 1.00 32.34 510 THR A CA 1
ATOM 4102 C C . THR A 1 510 ? -39.020 2.986 44.853 1.00 32.34 510 THR A C 1
ATOM 4104 O O . THR A 1 510 ? -39.924 3.659 45.341 1.00 32.34 510 THR A O 1
ATOM 4107 N N . THR A 1 511 ? -37.756 3.425 44.856 1.00 34.28 511 THR A N 1
ATOM 4108 C CA . THR A 1 511 ? -37.359 4.728 45.433 1.00 34.28 511 THR A CA 1
ATOM 4109 C C . THR A 1 511 ? -36.598 5.621 44.452 1.00 34.28 511 THR A C 1
ATOM 4111 O O . THR A 1 511 ? -35.396 5.845 44.591 1.00 34.28 511 THR A O 1
ATOM 4114 N N . SER A 1 512 ? -37.323 6.202 43.496 1.00 27.30 512 SER A N 1
ATOM 4115 C CA . SER A 1 512 ? -36.913 7.426 42.797 1.00 27.30 512 SER A CA 1
ATOM 4116 C C . SER A 1 512 ? -38.128 8.320 42.513 1.00 27.30 512 SER A C 1
ATOM 4118 O O . SER A 1 512 ? -39.146 7.879 41.984 1.00 27.30 512 SER A O 1
ATOM 4120 N N . SER A 1 513 ? -38.034 9.591 42.912 1.00 27.97 513 SER A N 1
ATOM 4121 C CA . SER A 1 513 ? -39.063 10.609 42.650 1.00 27.97 513 SER A CA 1
ATOM 4122 C C . SER A 1 513 ? -39.081 11.027 41.170 1.00 27.97 513 SER A C 1
ATOM 4124 O O . SER A 1 513 ? -38.048 10.943 40.502 1.00 27.97 513 SER A O 1
ATOM 4126 N N . PRO A 1 514 ? -40.222 11.507 40.639 1.00 29.03 514 PRO A N 1
ATOM 4127 C CA . PRO A 1 514 ? -40.387 11.727 39.206 1.00 29.03 514 PRO A CA 1
ATOM 4128 C C . PRO A 1 514 ? -39.757 13.042 38.733 1.00 29.03 514 PRO A C 1
ATOM 4130 O O . PRO A 1 514 ? -40.091 14.115 39.232 1.00 29.03 514 PRO A O 1
ATOM 4133 N N . ILE A 1 515 ? -38.917 12.971 37.697 1.00 27.95 515 ILE A N 1
ATOM 4134 C CA . ILE A 1 515 ? -38.512 14.119 36.873 1.00 27.95 515 ILE A CA 1
ATOM 4135 C C . ILE A 1 515 ? -38.579 13.695 35.395 1.00 27.95 515 ILE A C 1
ATOM 4137 O O . ILE A 1 515 ? -38.149 12.599 35.046 1.00 27.95 515 ILE A O 1
ATOM 4141 N N . CYS A 1 516 ? -39.107 14.584 34.544 1.00 25.66 516 CYS A N 1
ATOM 4142 C CA . CYS A 1 516 ? -39.272 14.447 33.086 1.00 25.66 516 CYS A CA 1
ATOM 4143 C C . CYS A 1 516 ? -40.283 13.395 32.583 1.00 25.66 516 CYS A C 1
ATOM 4145 O O . CYS A 1 516 ? -39.922 12.349 32.048 1.00 25.66 516 CYS A O 1
ATOM 4147 N N . SER A 1 517 ? -41.567 13.761 32.595 1.00 24.14 517 SER A N 1
ATOM 4148 C CA . SER A 1 517 ? -42.552 13.208 31.657 1.00 24.14 517 SER A CA 1
ATOM 4149 C C . SER A 1 517 ? -42.345 13.786 30.251 1.00 24.14 517 SER A C 1
ATOM 4151 O O . SER A 1 517 ? -42.488 14.994 30.061 1.00 24.14 517 SER A O 1
ATOM 4153 N N . TRP A 1 518 ? -42.090 12.931 29.259 1.00 27.34 518 TRP A N 1
ATOM 4154 C CA . TRP A 1 518 ? -42.259 13.271 27.843 1.00 27.34 518 TRP A CA 1
ATOM 4155 C C . TRP A 1 518 ? -43.621 12.762 27.375 1.00 27.34 518 TRP A C 1
ATOM 4157 O O . TRP A 1 518 ? -43.851 11.558 27.291 1.00 27.34 518 TRP A O 1
ATOM 4167 N N . THR A 1 519 ? -44.538 13.681 27.084 1.00 25.44 519 THR A N 1
ATOM 4168 C CA . THR A 1 519 ? -45.850 13.367 26.508 1.00 25.44 519 THR A CA 1
ATOM 4169 C C . THR A 1 519 ? -45.731 13.112 25.011 1.00 25.44 519 THR A C 1
ATOM 4171 O O . THR A 1 519 ? -45.511 14.041 24.234 1.00 25.44 519 THR A O 1
ATOM 4174 N N . THR A 1 520 ? -45.942 11.869 24.591 1.00 27.77 520 THR A N 1
ATOM 4175 C CA . THR A 1 520 ? -46.222 11.513 23.199 1.00 27.77 520 THR A CA 1
ATOM 4176 C C . THR A 1 520 ? -47.696 11.776 22.891 1.00 27.77 520 THR A C 1
ATOM 4178 O O . THR A 1 520 ? -48.574 11.040 23.337 1.00 27.77 520 THR A O 1
ATOM 4181 N N . SER A 1 521 ? -47.999 12.820 22.115 1.00 25.36 521 SER A N 1
ATOM 4182 C CA . SER A 1 521 ? -49.353 13.018 21.587 1.00 25.36 521 SER A CA 1
ATOM 4183 C C . SER A 1 521 ? -49.548 12.187 20.319 1.00 25.36 521 SER A C 1
ATOM 4185 O O . SER A 1 521 ? -49.032 12.527 19.254 1.00 25.36 521 SER A O 1
ATOM 4187 N N . THR A 1 522 ? -50.327 11.117 20.418 1.00 29.84 522 THR A N 1
ATOM 4188 C CA . THR A 1 522 ? -50.959 10.486 19.261 1.00 29.84 522 THR A CA 1
ATOM 4189 C C . THR A 1 522 ? -52.150 11.328 18.802 1.00 29.84 522 THR A C 1
ATOM 4191 O O . THR A 1 522 ? -53.078 11.575 19.570 1.00 29.84 522 THR A O 1
ATOM 4194 N N . SER A 1 523 ? -52.175 11.718 17.528 1.00 27.22 523 SER A N 1
ATOM 4195 C CA . SER A 1 523 ? -53.407 12.118 16.846 1.00 27.22 523 SER A CA 1
ATOM 4196 C C . SER A 1 523 ? -53.533 11.358 15.527 1.00 27.22 523 SER A C 1
ATOM 4198 O O . SER A 1 523 ? -52.636 11.365 14.686 1.00 27.22 523 SER A O 1
ATOM 4200 N N . ALA A 1 524 ? -54.654 10.656 15.368 1.00 30.22 524 ALA A N 1
ATOM 4201 C CA . ALA A 1 524 ? -55.075 10.113 14.083 1.00 30.22 524 ALA A CA 1
ATOM 4202 C C . ALA A 1 524 ? -55.707 11.231 13.226 1.00 30.22 524 ALA A C 1
ATOM 4204 O O . ALA A 1 524 ? -56.119 12.261 13.760 1.00 30.22 524 ALA A O 1
ATOM 4205 N N . GLY A 1 525 ? -55.764 11.031 11.902 1.00 29.34 525 GLY A N 1
ATOM 4206 C CA . GLY A 1 525 ? -56.318 12.002 10.941 1.00 29.34 525 GLY A CA 1
ATOM 4207 C C . GLY A 1 525 ? -57.848 12.180 11.019 1.00 29.34 525 GLY A C 1
ATOM 4208 O O . GLY A 1 525 ? -58.467 11.715 11.978 1.00 29.34 525 GLY A O 1
ATOM 4209 N N . PRO A 1 526 ? -58.490 12.791 9.995 1.00 42.41 526 PRO A N 1
ATOM 4210 C CA . PRO A 1 526 ? -58.521 12.139 8.674 1.00 42.41 526 PRO A CA 1
ATOM 4211 C C . PRO A 1 526 ? -58.619 13.060 7.422 1.00 42.41 526 PRO A C 1
ATOM 4213 O O . PRO A 1 526 ? -58.721 14.276 7.516 1.00 42.41 526 PRO A O 1
ATOM 4216 N N . ALA A 1 527 ? -58.713 12.394 6.258 1.00 29.41 527 ALA A N 1
ATOM 4217 C CA . ALA A 1 527 ? -59.450 12.774 5.034 1.00 29.41 527 ALA A CA 1
ATOM 4218 C C . ALA A 1 527 ? -58.880 13.807 4.021 1.00 29.41 527 ALA A C 1
ATOM 4220 O O . ALA A 1 527 ? -58.947 15.016 4.197 1.00 29.41 527 ALA A O 1
ATOM 4221 N N . ILE A 1 528 ? -58.440 13.260 2.876 1.00 32.31 528 ILE A N 1
ATOM 4222 C CA . ILE A 1 528 ? -58.909 13.521 1.490 1.00 32.31 528 ILE A CA 1
ATOM 4223 C C . ILE A 1 528 ? -59.474 14.927 1.163 1.00 32.31 528 ILE A C 1
ATOM 4225 O O . ILE A 1 528 ? -60.546 15.300 1.631 1.00 32.31 528 ILE A O 1
ATOM 4229 N N . GLY A 1 529 ? -58.862 15.603 0.179 1.00 26.30 529 GLY A N 1
ATOM 4230 C CA . GLY A 1 529 ? -59.448 16.743 -0.546 1.00 26.30 529 GLY A CA 1
ATOM 4231 C C . GLY A 1 529 ? -58.659 17.093 -1.820 1.00 26.30 529 GLY A C 1
ATOM 4232 O O . GLY A 1 529 ? -57.433 17.156 -1.787 1.00 26.30 529 GLY A O 1
ATOM 4233 N N . CYS A 1 530 ? -59.341 17.281 -2.956 1.00 27.58 530 CYS A N 1
ATOM 4234 C CA . CYS A 1 530 ? -58.718 17.480 -4.275 1.00 27.58 530 CYS A CA 1
ATOM 4235 C C . CYS A 1 530 ? -58.501 18.959 -4.660 1.00 27.58 530 CYS A C 1
ATOM 4237 O O . CYS A 1 530 ? -59.255 19.827 -4.240 1.00 27.58 530 CYS A O 1
ATOM 4239 N N . SER A 1 531 ? -57.557 19.176 -5.592 1.00 29.42 531 SER A N 1
ATOM 4240 C CA . SER A 1 531 ? -57.539 20.214 -6.654 1.00 29.42 531 SER A CA 1
ATOM 4241 C C . SER A 1 531 ? -57.745 21.704 -6.304 1.00 29.42 531 SER A C 1
ATOM 4243 O O . SER A 1 531 ? -58.820 22.111 -5.878 1.00 29.42 531 SER A O 1
ATOM 4245 N N . GLY A 1 532 ? -56.794 22.562 -6.702 1.00 26.86 532 GLY A N 1
ATOM 4246 C CA . GLY A 1 532 ? -57.008 24.016 -6.761 1.00 26.86 532 GLY A CA 1
ATOM 4247 C C . GLY A 1 532 ? -55.860 24.788 -7.422 1.00 26.86 532 GLY A C 1
ATOM 4248 O O . GLY A 1 532 ? -54.753 24.828 -6.897 1.00 26.86 532 GLY A O 1
ATOM 4249 N N . VAL A 1 533 ? -56.127 25.403 -8.578 1.00 34.31 533 VAL A N 1
ATOM 4250 C CA . VAL A 1 533 ? -55.209 26.296 -9.321 1.00 34.31 533 VAL A CA 1
ATOM 4251 C C . VAL A 1 533 ? -55.524 27.770 -8.983 1.00 34.31 533 VAL A C 1
ATOM 4253 O O . VAL A 1 533 ? -56.621 28.060 -8.513 1.00 34.31 533 VAL A O 1
ATOM 4256 N N . CYS A 1 534 ? -54.591 28.687 -9.297 1.00 30.52 534 CYS A N 1
ATOM 4257 C CA . CYS A 1 534 ? -54.585 30.152 -9.065 1.00 30.52 534 CYS A CA 1
ATOM 4258 C C . CYS A 1 534 ? -54.084 30.594 -7.670 1.00 30.52 534 CYS A C 1
ATOM 4260 O O . CYS A 1 534 ? -54.348 29.941 -6.675 1.00 30.52 534 CYS A O 1
ATOM 4262 N N . GLY A 1 535 ? -53.373 31.720 -7.505 1.00 28.33 535 GLY A N 1
ATOM 4263 C CA . GLY A 1 535 ? -52.799 32.643 -8.497 1.00 28.33 535 GLY A CA 1
ATOM 4264 C C . GLY A 1 535 ? -52.772 34.111 -8.027 1.00 28.33 535 GLY A C 1
ATOM 4265 O O . GLY A 1 535 ? -53.777 34.600 -7.533 1.00 28.33 535 GLY A O 1
ATOM 4266 N N . ARG A 1 536 ? -51.667 34.832 -8.318 1.00 28.66 536 ARG A N 1
ATOM 4267 C CA . ARG A 1 536 ? -51.429 36.299 -8.144 1.00 28.66 536 ARG A CA 1
ATOM 4268 C C . ARG A 1 536 ? -51.197 36.803 -6.692 1.00 28.66 536 ARG A C 1
ATOM 4270 O O . ARG A 1 536 ? -51.961 36.498 -5.798 1.00 28.66 536 ARG A O 1
ATOM 4277 N N . LYS A 1 537 ? -50.041 37.452 -6.431 1.00 30.30 537 LYS A N 1
ATOM 4278 C CA . LYS A 1 537 ? -49.783 38.927 -6.298 1.00 30.30 537 LYS A CA 1
ATOM 4279 C C . LYS A 1 537 ? -50.236 39.519 -4.934 1.00 30.30 537 LYS A C 1
ATOM 4281 O O . LYS A 1 537 ? -51.336 39.224 -4.513 1.00 30.30 537 LYS A O 1
ATOM 4286 N N . SER A 1 538 ? -49.501 40.404 -4.235 1.00 28.31 538 SER A N 1
ATOM 4287 C CA . SER A 1 538 ? -48.226 41.095 -4.552 1.00 28.31 538 SER A CA 1
ATOM 4288 C C . SER A 1 538 ? -47.671 41.988 -3.412 1.00 28.31 538 SER A C 1
ATOM 4290 O O . SER A 1 538 ? -48.450 42.761 -2.870 1.00 28.31 538 SER A O 1
ATOM 4292 N N . ARG A 1 539 ? -46.322 42.072 -3.302 1.00 34.47 539 ARG A N 1
ATOM 4293 C CA . ARG A 1 539 ? -45.493 43.294 -3.028 1.00 34.47 539 ARG A CA 1
ATOM 4294 C C . ARG A 1 539 ? -45.596 43.993 -1.623 1.00 34.47 539 ARG A C 1
ATOM 4296 O O . ARG A 1 539 ? -46.500 43.673 -0.870 1.00 34.47 539 ARG A O 1
ATOM 4303 N N . PRO A 1 540 ? -44.703 44.961 -1.262 1.00 55.22 540 PRO A N 1
ATOM 4304 C CA . PRO A 1 540 ? -43.242 44.789 -1.064 1.00 55.22 540 PRO A CA 1
ATOM 4305 C C . PRO A 1 540 ? -42.641 45.655 0.099 1.00 55.22 540 PRO A C 1
ATOM 4307 O O . PRO A 1 540 ? -43.358 46.455 0.685 1.00 55.22 540 PRO A O 1
ATOM 4310 N N . ALA A 1 541 ? -41.314 45.571 0.337 1.00 28.53 541 ALA A N 1
ATOM 4311 C CA . ALA A 1 541 ? -40.364 46.594 0.879 1.00 28.53 541 ALA A CA 1
ATOM 4312 C C . ALA A 1 541 ? -39.286 45.929 1.779 1.00 28.53 541 ALA A C 1
ATOM 4314 O O . ALA A 1 541 ? -39.616 45.000 2.501 1.00 28.53 541 ALA A O 1
ATOM 4315 N N . SER A 1 542 ? -38.004 46.329 1.811 1.00 28.38 542 SER A N 1
ATOM 4316 C CA . SER A 1 542 ? -37.246 47.267 0.955 1.00 28.38 542 SER A CA 1
ATOM 4317 C C . SER A 1 542 ? -35.717 47.132 1.137 1.00 28.38 542 SER A C 1
ATOM 4319 O O . SER A 1 542 ? -35.271 47.058 2.273 1.00 28.38 542 SER A O 1
ATOM 4321 N N . ALA A 1 543 ? -34.963 47.281 0.031 1.00 30.42 543 ALA A N 1
ATOM 4322 C CA . ALA A 1 543 ? -33.569 47.783 -0.085 1.00 30.42 543 ALA A CA 1
ATOM 4323 C C . ALA A 1 543 ? -32.418 47.024 0.638 1.00 30.42 543 ALA A C 1
ATOM 4325 O O . ALA A 1 543 ? -32.433 46.847 1.845 1.00 30.42 543 ALA A O 1
ATOM 4326 N N . TYR A 1 544 ? -31.329 46.640 -0.050 1.00 28.28 544 TYR A N 1
ATOM 4327 C CA . TYR A 1 544 ? -30.326 47.593 -0.569 1.00 28.28 544 TYR A CA 1
ATOM 4328 C C . TYR A 1 544 ? -29.599 47.170 -1.882 1.00 28.28 544 TYR A C 1
ATOM 4330 O O . TYR A 1 544 ? -29.267 46.011 -2.096 1.00 28.28 544 TYR A O 1
ATOM 4338 N N . ARG A 1 545 ? -29.357 48.187 -2.729 1.00 28.16 545 ARG A N 1
ATOM 4339 C CA . ARG A 1 545 ? -28.466 48.377 -3.917 1.00 28.16 545 ARG A CA 1
ATOM 4340 C C . ARG A 1 545 ? -27.418 47.290 -4.289 1.00 28.16 545 ARG A C 1
ATOM 4342 O O . ARG A 1 545 ? -26.586 46.957 -3.462 1.00 28.16 545 ARG A O 1
ATOM 4349 N N . THR A 1 546 ? -27.438 46.714 -5.512 1.00 27.70 546 THR A N 1
ATOM 4350 C CA . THR A 1 546 ? -26.767 47.119 -6.807 1.00 27.70 546 THR A CA 1
ATOM 4351 C C . THR A 1 546 ? -25.231 47.216 -6.768 1.00 27.70 546 THR A C 1
ATOM 4353 O O . THR A 1 546 ? -24.721 47.937 -5.918 1.00 27.70 546 THR A O 1
ATOM 4356 N N . ARG A 1 547 ? -24.445 46.623 -7.690 1.00 27.66 547 ARG A N 1
ATOM 4357 C CA . ARG A 1 547 ? -24.456 46.670 -9.189 1.00 27.66 547 ARG A CA 1
ATOM 4358 C C . ARG A 1 547 ? -24.151 45.276 -9.811 1.00 27.66 547 ARG A C 1
ATOM 4360 O O . ARG A 1 547 ? -23.462 44.506 -9.159 1.00 27.66 547 ARG A O 1
ATOM 4367 N N . THR A 1 548 ? -24.750 44.798 -10.920 1.00 27.17 548 THR A N 1
ATOM 4368 C CA . THR A 1 548 ? -24.451 45.067 -12.368 1.00 27.17 548 THR A CA 1
ATOM 4369 C C . THR A 1 548 ? -22.954 45.060 -12.728 1.00 27.17 548 THR A C 1
ATOM 4371 O O . THR A 1 548 ? -22.168 45.630 -11.987 1.00 27.17 548 THR A O 1
ATOM 4374 N N . PHE A 1 549 ? -22.446 44.500 -13.834 1.00 25.64 549 PHE A N 1
ATOM 4375 C CA . PHE A 1 549 ? -22.969 43.854 -15.065 1.00 25.64 549 PHE A CA 1
ATOM 4376 C C . PHE A 1 549 ? -21.827 42.930 -15.604 1.00 25.64 549 PHE A C 1
ATOM 4378 O O . PHE A 1 549 ? -20.693 43.124 -15.178 1.00 25.64 549 PHE A O 1
ATOM 4385 N N . ALA A 1 550 ? -21.959 41.953 -16.516 1.00 25.44 550 ALA A N 1
ATOM 4386 C CA . ALA A 1 550 ? -23.060 41.398 -17.328 1.00 25.44 550 ALA A CA 1
ATOM 4387 C C . ALA A 1 550 ? -22.757 39.907 -17.682 1.00 25.44 550 ALA A C 1
ATOM 4389 O O . ALA A 1 550 ? -21.859 39.315 -17.090 1.00 25.44 550 ALA A O 1
ATOM 4390 N N . ALA A 1 551 ? -23.464 39.314 -18.656 1.00 24.33 551 ALA A N 1
ATOM 4391 C CA . ALA A 1 551 ? -23.122 38.040 -19.306 1.00 24.33 551 ALA A CA 1
ATOM 4392 C C . ALA A 1 551 ? -23.228 38.182 -20.836 1.00 24.33 551 ALA A C 1
ATOM 4394 O O . ALA A 1 551 ? -24.112 38.895 -21.314 1.00 24.33 551 ALA A O 1
ATOM 4395 N N . THR A 1 552 ? -22.385 37.467 -21.587 1.00 24.95 552 THR A N 1
ATOM 4396 C CA . THR A 1 552 ? -22.478 37.370 -23.052 1.00 24.95 552 THR A CA 1
ATOM 4397 C C . THR A 1 552 ? -22.454 35.899 -23.442 1.00 24.95 552 THR A C 1
ATOM 4399 O O . THR A 1 552 ? -21.452 35.220 -23.237 1.00 24.95 552 THR A O 1
ATOM 4402 N N . ALA A 1 553 ? -23.567 35.409 -23.981 1.00 24.80 553 ALA A N 1
ATOM 4403 C CA . ALA A 1 553 ? -23.636 34.117 -24.649 1.00 24.80 553 ALA A CA 1
ATOM 4404 C C . ALA A 1 553 ? -23.580 34.349 -26.161 1.00 24.80 553 ALA A C 1
ATOM 4406 O O . ALA A 1 553 ? -24.244 35.260 -26.661 1.00 24.80 553 ALA A O 1
ATOM 4407 N N . THR A 1 554 ? -22.844 33.501 -26.875 1.00 23.41 554 THR A N 1
ATOM 4408 C CA . THR A 1 554 ? -22.854 33.467 -28.339 1.00 23.41 554 THR A CA 1
ATOM 4409 C C . THR A 1 554 ? -22.962 32.014 -28.784 1.00 23.41 554 THR A C 1
ATOM 4411 O O . THR A 1 554 ? -22.218 31.160 -28.307 1.00 23.41 554 THR A O 1
ATOM 4414 N N . THR A 1 555 ? -23.902 31.749 -29.684 1.00 23.88 555 THR A N 1
ATOM 4415 C CA . THR A 1 555 ? -24.220 30.428 -30.248 1.00 23.88 555 THR A CA 1
ATOM 4416 C C . THR A 1 555 ? -24.164 30.532 -31.776 1.00 23.88 555 THR A C 1
ATOM 4418 O O . THR A 1 555 ? -24.212 31.645 -32.299 1.00 23.88 555 THR A O 1
ATOM 4421 N N . THR A 1 556 ? -24.176 29.388 -32.472 1.00 26.30 556 THR A N 1
ATOM 4422 C CA . THR A 1 556 ? -24.206 29.199 -33.943 1.00 26.30 556 THR A CA 1
ATOM 4423 C C . THR A 1 556 ? -22.878 29.479 -34.663 1.00 26.30 556 THR A C 1
ATOM 4425 O O . THR A 1 556 ? -22.113 30.344 -34.245 1.00 26.30 556 THR A O 1
ATOM 4428 N N . VAL A 1 557 ? -22.537 28.744 -35.728 1.00 33.22 557 VAL A N 1
ATOM 4429 C CA . VAL A 1 557 ? -23.342 27.776 -36.520 1.00 33.22 557 VAL A CA 1
ATOM 4430 C C . VAL A 1 557 ? -22.917 26.333 -36.268 1.00 33.22 557 VAL A C 1
ATOM 4432 O O . VAL A 1 557 ? -21.697 26.080 -36.309 1.00 33.22 557 VAL A O 1
#

Mean predicted aligned error: 11.43 Å

Foldseek 3Di:
DQVCVVVVNDALLNVLVVVLLVLQVVVVVLQVVCVVVVVQAPPVCRQFLVSVCVVVLCVVLVVVCVVVNNPDVVSVDDDPVCVVLLVLLVLLLLQLLLCLVVLVPPPPPDWGWFPLLVCLVPLVNCPPPCNVVSRVLSLLLVQLVRLLSLLVCLQPVLVVQCVVPNNVVSVLLNVLRPAQPRVLSVLSVCSNPVSGDGSSNSVSSVVLVVVCVSNPLPDQLLVVLVVLCCVLQVWDQDPVRDICSPPDDDDPVLVVLVVVLVSNCVAPRVHDPSLVVLQVSVVVCVVPPPDDDPVVSVVSVQVVCVVVVCPPPDPSSVVSCVVSVTDIRTHDSRSSSNSSSDSSSSSSSSLVSVLSSLVSVQSSCQVDCPLLVVLLVVLVCCLLVNDPDDDVVNVVVCLQQVCLRQLNDRDNDPVSSVQSVCVNVVVHDPPVPVRDPDDDSGRDRDVLSVLVVCVSVVNARPVRNVVSVVVVVVSSVVSVVVVVPPDCVSVVVSVVVVPDDPPPPVVVPPDDDDDDDDDDDDDDDDDDDDDDDDDDYDDDDDDDDDDDDDDDDDDDD

Sequence (557 aa):
PGQDLKKGEITLIHATLSTAVCLELVRLAEEEVYKMFLSVFPESENLSYVALVNKIYNSDALGRANEHGIDDPEALAISAFDEFIFIPVGRTLLNLKGMKGYVNNIMWPVPIPSLRFDYIVAPELIDDPRMKKFEEQDRFLVQIYHDLVLVDHVKFDTFKMEKLMGGERAELMKKAAQPFDDVLHSSLRCLWNPGSVTVQSVFAAQLILDIHDICGTATSGLQLVQDAINHMFPFSVDSNGALDTKEVRWPAEDQDVLMEIHRRLQYWLIRPPWMVLKEVLLGLSHKKREEEIPPEVDELIYRWLDAHGLSPPSAEENENAEKLNVQFIYPNDEPAFLINNSPLYCGTVLLDLISMTEKAGVALANRHWSVFGVAHVYNALRQLGGFDKHWPEIERIIALHPGPLFANDVPTTATSIYDRFAYRIGASPSNLRHFVKKRPWNFHTTPATAAMRQFFEAKLSLPQLLNLLEEQMSAHDHQNKQQRRIPESSRLSNHSLRDRPCSDWKSILTTSSPICSWTTSTSAGPAIGCSGVCGRKSRPASAYRTRTFAATATTTV

Organism: Rasamsonia emersonii (strain ATCC 16479 / CBS 393.64 / IMI 116815) (NCBI:txid1408163)

Radius of gyration: 33.23 Å; Cα contacts (8 Å, |Δi|>4): 458; chains: 1; bounding box: 96×72×90 Å

Nearest PDB structures (foldseek):
  8v3c-assembly1_D  TM=1.267E-01  e=4.524E+00  Anopheles gambiae